Protein AF-A0A9W9ZRB9-F1 (afdb_monomer)

Mean predicted aligned error: 16.19 Å

pLDDT: mean 83.95, std 18.54, range [27.19, 98.88]

Solvent-accessible surface area (backbone atoms only — not comparable to full-atom values): 22128 Å² total; per-residue (Å²): 136,69,86,74,70,78,61,78,34,65,66,66,58,43,40,62,35,51,54,49,26,26,51,44,20,72,78,47,41,58,50,72,54,88,91,40,81,36,54,43,50,52,65,25,79,52,51,79,50,35,41,70,57,52,38,49,54,46,51,56,51,47,53,50,50,53,58,56,54,73,74,45,60,96,87,47,72,44,36,35,33,32,32,56,35,32,46,22,66,58,57,44,54,46,36,70,73,35,93,47,29,37,28,37,31,17,14,72,40,59,62,16,25,52,29,22,52,50,36,21,51,77,69,73,36,45,92,42,44,48,61,40,66,15,63,66,76,61,43,77,90,51,64,94,45,60,19,50,33,38,37,26,68,49,41,41,33,23,75,76,32,62,68,85,64,87,67,57,72,46,47,49,62,44,37,29,36,53,42,51,61,62,40,47,50,57,55,51,44,72,76,34,42,36,98,87,31,47,80,52,70,52,75,46,68,88,74,15,54,55,68,59,53,53,48,43,37,53,77,48,73,54,87,87,76,88,87,77,88,84,88,75,84,61,64,65,37,78,75,76,75,81,77,86,71,90,86,75,61,92,77,58,86,78,69,92,66,78,87,75,50,74,68,54,47,28,54,50,27,67,76,34,61,57,49,71,53,89,89,41,81,39,70,44,52,47,90,37,82,68,80,84,86,43,70,65,56,61,36,50,53,46,53,53,53,48,51,52,51,54,54,54,56,70,75,42,60,98,86,58,72,44,83,44,78,37,76,67,35,42,61,22,63,61,50,43,52,50,39,69,76,33,90,52,32,43,27,34,32,25,15,76,46,57,70,29,29,54,44,21,49,53,39,22,50,76,71,72,36,47,93,47,42,50,65,41,66,38,57,99,81,53,68,73,82,58,68,92,116

Sequence (389 aa):
MDCTMISLNEVKQHQPSVDEMRSLAANRPRTNVLGKDFVIYPEVFHPELTLDLTEYVNEEILKVINGELTKKSEETSFDFLEVGCGAGYIAILTALASEKCHVWATDINEAAVKNTIENAKLHGVDARLKAVTADVFDHNILAGKEFDMIYWNMPWVGQNTEPGTEVDVLMRSLLDPGYQSIRRYLLEAKKFLKKTGRIFALFSFNYGSEELFKRVVNETGWKYKIYSTNNFHVGIGDEQQESDMDCTMSSLAEAKQHTPTLDEMRSLAANRPQTSVLGKDFLVYPEVYYPDTSFDITEYMNEEILKVINGELRKKSEEKSFDFLEVGCGAGYTAILTALASEKCHVWATDINETTVKKTIENAKLHGVDARLKAATADVFDHKIFAGK

Foldseek 3Di:
DDPVVLPPDPLVLQVVVLVVLLVCCVVPQWDAAPNAIFGAHSLFGDCPLPRVVRNVVLVLVLVVLLVVVVVDDPPAAAEEEEEQCGLNSNQLVSLVSDVSYQYEYEHLDPVRQVNVCVSCVVSVSNVRYHYDNDLQQRDPVLVPAAGQEYEYQAAAAQCSAAAPDDHRSSVRRHYDHLCPSVLCNLQVNVVRHDPNHDYYYDYDVQRHPPPSNVVSCVVSPHDDDDSDDDDDDGSRSPPDDPDDDPDDCPPPVPPPDDDDDLVRQLVVLVVDQWDAAPNDIAGGHSVFDDPPPPSPVRNVVLVVLLVVLVVVVVVDDPPAADEEEAEQCTQNVNQLSSLVSDVSYQYEYEYLDPVRQVNNLVRNVVSVSNVRYHYDNDDPPPCVVVPPD

Nearest PDB structures (foldseek):
  8ftv-assembly1_A-2  TM=6.989E-01  e=6.250E-05  Streptomyces griseoviridis
  8r4z-assembly1_A  TM=6.688E-01  e=4.988E-05  Pseudomonas syringae
  8g5s-a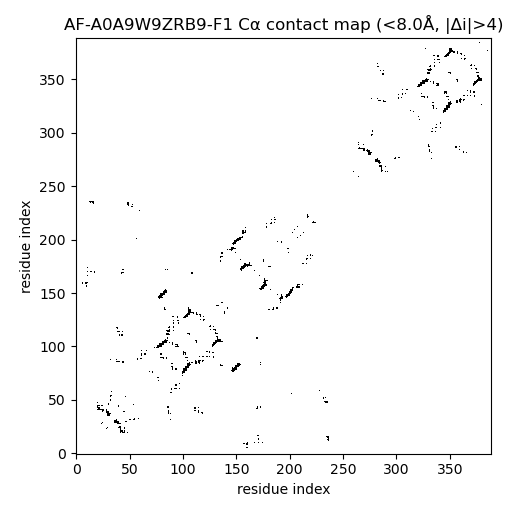ssembly1_A  TM=5.763E-01  e=9.189E-06  Streptomyces sp. CB03234
  7c9k-assembly1_A  TM=6.349E-01  e=4.018E-04  Staphylococcus aureus subsp. aureus Mu50
  5mgz-assembly1_B  TM=6.012E-01  e=7.471E-04  Streptomyces niveus

Organism: NCBI:txid174260

InterPro domains:
  IPR025714 Methyltransferase domain [PF13847] (80-200)
  IPR025714 Methyltransferase domain [PF13847] (320-382)
  IPR029063 S-adenosyl-L-methionine-dependent methyltransferase superfamily [G3DSA:3.40.50.150] (68-243)
  IPR029063 S-adenosyl-L-methionine-dependent methyltransferase superfamily [G3DSA:3.40.50.150] (278-388)
  IPR029063 S-adenosyl-L-methionine-dependent methyltransferase superfamily [SSF53335] (34-226)
  IPR029063 S-adenos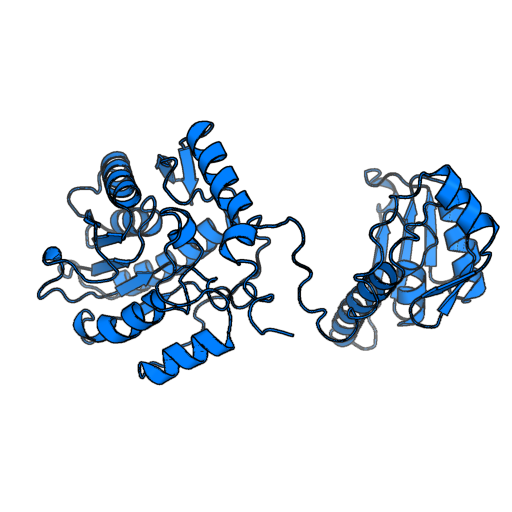yl-L-methionine-dependent methyltransferase superfamily [SSF53335] (274-383)
  IPR050320 Protein N5-glutamine methyltransferase [PTHR18895] (59-221)

Structure (mmCIF, N/CA/C/O backbone):
data_AF-A0A9W9ZRB9-F1
#
_entry.id   AF-A0A9W9ZRB9-F1
#
loop_
_atom_site.group_PDB
_atom_site.id
_atom_site.type_symbol
_atom_site.label_atom_id
_atom_site.label_alt_id
_atom_site.label_comp_id
_atom_site.label_asym_id
_atom_site.label_entity_id
_atom_site.label_seq_id
_atom_site.pdbx_PDB_ins_code
_atom_site.Cartn_x
_atom_site.Cartn_y
_atom_site.Cartn_z
_atom_site.occupancy
_atom_site.B_iso_or_equiv
_atom_site.auth_seq_id
_atom_site.auth_comp_id
_atom_site.auth_asym_id
_atom_site.auth_atom_id
_atom_site.pdbx_PDB_model_num
ATOM 1 N N . MET A 1 1 ? 3.614 19.963 -33.759 1.00 33.31 1 MET A N 1
ATOM 2 C CA . MET A 1 1 ? 3.892 18.539 -33.510 1.00 33.31 1 MET A CA 1
ATOM 3 C C . MET A 1 1 ? 3.191 18.177 -32.216 1.00 33.31 1 MET A C 1
ATOM 5 O O . MET A 1 1 ? 3.711 18.427 -31.145 1.00 33.31 1 MET A O 1
ATOM 9 N N . ASP A 1 2 ? 1.922 17.811 -32.372 1.00 29.17 2 ASP A N 1
ATOM 10 C CA . ASP A 1 2 ? 1.153 16.824 -31.618 1.00 29.17 2 ASP A CA 1
ATOM 11 C C . ASP A 1 2 ? 1.561 16.453 -30.178 1.00 29.17 2 ASP A C 1
ATOM 13 O O . ASP A 1 2 ? 2.496 15.697 -29.929 1.00 29.17 2 ASP A O 1
ATOM 17 N N . CYS A 1 3 ? 0.711 16.896 -29.244 1.00 29.34 3 CYS A N 1
ATOM 18 C CA . CYS A 1 3 ? 0.606 16.495 -27.832 1.00 29.34 3 CYS A CA 1
ATOM 19 C C . CYS A 1 3 ? 0.348 14.981 -27.621 1.00 29.34 3 CYS A C 1
ATOM 21 O O . CYS A 1 3 ? 0.276 14.515 -26.492 1.00 29.34 3 CYS A O 1
ATOM 23 N N . THR A 1 4 ? 0.212 14.202 -28.697 1.00 35.50 4 THR A N 1
ATOM 24 C CA . THR A 1 4 ? -0.088 12.761 -28.708 1.00 35.50 4 THR A CA 1
ATOM 25 C C . THR A 1 4 ? 1.151 11.856 -28.662 1.00 35.50 4 THR A C 1
ATOM 27 O O . THR A 1 4 ? 1.007 10.639 -28.686 1.00 35.50 4 THR A O 1
ATOM 30 N N . MET A 1 5 ? 2.370 12.407 -28.570 1.00 33.19 5 MET A N 1
ATOM 31 C CA . MET A 1 5 ? 3.611 11.615 -28.435 1.00 33.19 5 MET A CA 1
ATOM 32 C C . MET A 1 5 ? 4.116 11.473 -26.986 1.00 33.19 5 MET A C 1
ATOM 34 O O . MET A 1 5 ? 4.985 10.642 -26.740 1.00 33.19 5 MET A O 1
ATOM 38 N N . ILE A 1 6 ? 3.548 12.216 -26.025 1.00 39.03 6 ILE A N 1
ATOM 39 C CA . ILE A 1 6 ? 3.847 12.080 -24.580 1.00 39.03 6 ILE A CA 1
ATOM 40 C C . ILE A 1 6 ? 2.989 10.964 -23.944 1.00 39.03 6 ILE A C 1
ATOM 42 O O . ILE A 1 6 ? 3.330 10.412 -22.905 1.00 39.03 6 ILE A O 1
ATOM 46 N N . SER A 1 7 ? 1.934 10.516 -24.633 1.00 40.38 7 SER A N 1
ATOM 47 C CA . SER A 1 7 ? 1.097 9.372 -24.253 1.00 40.38 7 SER A CA 1
ATOM 48 C C . SER A 1 7 ? 1.695 8.013 -24.653 1.00 40.38 7 SER A C 1
ATOM 50 O O . SER A 1 7 ? 0.958 7.055 -24.895 1.00 40.38 7 SER A O 1
ATOM 52 N N . LEU A 1 8 ? 3.027 7.880 -24.712 1.00 46.59 8 LEU A N 1
ATOM 53 C CA . LEU A 1 8 ? 3.714 6.582 -24.828 1.00 46.59 8 LEU A CA 1
ATOM 54 C C . LEU A 1 8 ? 3.819 5.869 -23.464 1.00 46.59 8 LEU A C 1
ATOM 56 O O . LEU A 1 8 ? 4.801 5.225 -23.135 1.00 46.59 8 LEU A O 1
ATOM 60 N N . ASN A 1 9 ? 2.679 5.923 -22.776 1.00 70.00 9 ASN A N 1
ATOM 61 C CA . ASN A 1 9 ? 2.011 4.914 -21.974 1.00 70.00 9 ASN A CA 1
ATOM 62 C C . ASN A 1 9 ? 2.756 4.459 -20.712 1.00 70.00 9 ASN A C 1
ATOM 64 O O . ASN A 1 9 ? 3.450 3.451 -20.724 1.00 70.00 9 ASN A O 1
ATOM 68 N N . GLU A 1 10 ? 2.500 5.153 -19.601 1.00 80.56 10 GLU A N 1
ATOM 69 C CA . GLU A 1 10 ? 2.799 4.741 -18.215 1.00 80.56 10 GLU A CA 1
ATOM 70 C C . GLU A 1 10 ? 2.425 3.259 -17.969 1.00 80.56 10 GLU A C 1
ATOM 72 O O . GLU A 1 10 ? 3.139 2.522 -17.296 1.00 80.56 10 GLU A O 1
ATOM 77 N N . VAL A 1 11 ? 1.382 2.757 -18.646 1.00 84.81 11 VAL A N 1
ATOM 78 C CA . VAL A 1 11 ? 1.032 1.326 -18.689 1.00 84.81 11 VAL A CA 1
ATOM 79 C C . VAL A 1 11 ? 2.171 0.452 -19.237 1.00 84.81 11 VAL A C 1
ATOM 81 O O . VAL A 1 11 ? 2.478 -0.583 -18.659 1.00 84.81 11 VAL A O 1
ATOM 84 N N . LYS A 1 12 ? 2.819 0.842 -20.343 1.00 85.88 12 LYS A N 1
ATOM 85 C CA . LYS A 1 12 ? 3.977 0.117 -20.899 1.00 85.88 12 LYS A CA 1
ATOM 86 C C . LYS A 1 12 ? 5.180 0.185 -19.963 1.00 85.88 12 LYS A C 1
ATOM 88 O O . LYS A 1 12 ? 5.869 -0.818 -19.834 1.00 85.88 12 LYS A O 1
ATOM 93 N N . GLN A 1 13 ? 5.408 1.329 -19.315 1.00 84.88 13 GLN A N 1
ATOM 94 C CA . GLN A 1 13 ? 6.510 1.509 -18.364 1.00 84.88 13 GLN A CA 1
ATOM 95 C C . GLN A 1 13 ? 6.402 0.548 -17.175 1.00 84.88 13 GLN A C 1
ATOM 97 O O . GLN A 1 13 ? 7.400 -0.016 -16.744 1.00 84.88 13 GLN A O 1
ATOM 102 N N . HIS A 1 14 ? 5.189 0.317 -16.671 1.00 87.81 14 HIS A N 1
ATOM 103 C CA . HIS A 1 14 ? 4.965 -0.574 -15.531 1.00 87.81 14 HIS A CA 1
ATOM 104 C C . HIS A 1 14 ? 4.651 -2.025 -15.922 1.00 87.81 14 HIS A C 1
ATOM 106 O O . HIS A 1 14 ? 4.497 -2.877 -15.044 1.00 87.81 14 HIS A O 1
ATOM 112 N N . GLN A 1 15 ? 4.571 -2.339 -17.222 1.00 89.50 15 GLN A N 1
ATOM 113 C CA . GLN A 1 15 ? 4.288 -3.696 -17.698 1.00 89.50 15 GLN A CA 1
ATOM 114 C C . GLN A 1 15 ? 5.338 -4.726 -17.243 1.00 89.50 15 GLN A C 1
ATOM 116 O O . GLN A 1 15 ? 4.916 -5.791 -16.790 1.00 89.50 15 GLN A O 1
ATOM 121 N N . PRO A 1 16 ? 6.658 -4.434 -17.258 1.00 90.12 16 PRO A N 1
ATOM 122 C CA . PRO A 1 16 ? 7.667 -5.361 -16.742 1.00 90.12 16 PRO A CA 1
ATOM 123 C C . PRO A 1 16 ? 7.414 -5.772 -15.288 1.00 90.12 16 PRO A C 1
ATOM 125 O O . PRO A 1 16 ? 7.485 -6.954 -14.968 1.00 90.12 16 PRO A O 1
ATOM 128 N N . SER A 1 17 ? 7.014 -4.833 -14.425 1.00 89.38 17 SER A N 1
ATOM 129 C CA . SER A 1 17 ? 6.691 -5.130 -13.024 1.00 89.38 17 SER A CA 1
ATOM 130 C C . SER A 1 17 ? 5.479 -6.046 -12.888 1.00 89.38 17 SER A C 1
ATOM 132 O O . SER A 1 17 ? 5.451 -6.925 -12.031 1.00 89.38 17 SER A O 1
ATOM 134 N N . VAL A 1 18 ? 4.460 -5.848 -13.728 1.00 92.81 18 VAL A N 1
ATOM 135 C CA . VAL A 1 18 ? 3.273 -6.716 -13.763 1.00 92.81 18 VAL A CA 1
ATOM 136 C C . VAL A 1 18 ? 3.645 -8.130 -14.209 1.00 92.81 18 VAL A C 1
ATOM 138 O O . VAL A 1 18 ? 3.187 -9.107 -13.610 1.00 92.81 18 VAL A O 1
ATOM 141 N N . ASP A 1 19 ? 4.498 -8.250 -15.223 1.00 92.62 19 ASP A N 1
ATOM 142 C CA . ASP A 1 19 ? 4.972 -9.538 -15.729 1.00 92.62 19 ASP A CA 1
ATOM 143 C C . ASP A 1 19 ? 5.864 -10.252 -14.697 1.00 92.62 19 ASP A C 1
ATOM 145 O O . ASP A 1 19 ? 5.735 -11.462 -14.489 1.00 92.62 19 ASP A O 1
ATOM 149 N N . GLU A 1 20 ? 6.706 -9.504 -13.982 1.00 92.00 20 GLU A N 1
ATOM 150 C CA . GLU A 1 20 ? 7.537 -10.028 -12.902 1.00 92.00 20 GLU A CA 1
ATOM 151 C C . GLU A 1 20 ? 6.700 -10.496 -11.707 1.00 92.00 20 GLU A C 1
ATOM 153 O O . GLU A 1 20 ? 6.894 -11.617 -11.238 1.00 92.00 20 GLU A O 1
ATOM 158 N N . MET A 1 21 ? 5.708 -9.718 -11.260 1.00 93.69 21 MET A N 1
ATOM 159 C CA . MET A 1 21 ? 4.793 -10.139 -10.189 1.00 93.69 21 MET A CA 1
ATOM 160 C C . MET A 1 21 ? 4.059 -11.440 -10.538 1.00 93.69 21 MET A C 1
ATOM 162 O O . MET A 1 21 ? 3.967 -12.341 -9.701 1.00 93.69 21 MET A O 1
ATOM 166 N N . ARG A 1 22 ? 3.593 -11.583 -11.785 1.00 94.50 22 ARG A N 1
ATOM 167 C CA . ARG A 1 22 ? 2.983 -12.828 -12.284 1.00 94.50 22 ARG A CA 1
ATOM 168 C C . ARG A 1 22 ? 3.955 -13.995 -12.256 1.00 94.50 22 ARG A C 1
ATOM 170 O O . ARG A 1 22 ? 3.594 -15.083 -11.808 1.00 94.50 22 ARG A O 1
ATOM 177 N N . SER A 1 23 ? 5.176 -13.773 -12.735 1.00 93.88 23 SER A N 1
ATOM 178 C CA . SER A 1 23 ? 6.236 -14.781 -12.734 1.00 93.88 23 SER A CA 1
ATOM 179 C C . SER A 1 23 ? 6.570 -15.232 -11.311 1.00 93.88 23 SER A C 1
ATOM 181 O O . SER A 1 23 ? 6.650 -16.432 -11.040 1.00 93.88 23 SER A O 1
ATOM 183 N N . LEU A 1 24 ? 6.697 -14.288 -10.377 1.00 92.62 24 LEU A N 1
ATOM 184 C CA . LEU A 1 24 ? 6.943 -14.565 -8.966 1.00 92.62 24 LEU A CA 1
ATOM 185 C C . LEU A 1 24 ? 5.809 -15.383 -8.360 1.00 92.62 24 LEU A C 1
ATOM 187 O O . LEU A 1 24 ? 6.076 -16.441 -7.806 1.00 92.62 24 LEU A O 1
ATOM 191 N N . ALA A 1 25 ? 4.553 -14.975 -8.531 1.00 92.56 25 ALA A N 1
ATOM 192 C CA . ALA A 1 25 ? 3.411 -15.719 -8.007 1.00 92.56 25 ALA A CA 1
ATOM 193 C C . ALA A 1 25 ? 3.285 -17.130 -8.617 1.00 92.56 25 ALA A C 1
ATOM 195 O O . ALA A 1 25 ? 2.956 -18.081 -7.910 1.00 92.56 25 ALA A O 1
ATOM 196 N N . ALA A 1 26 ? 3.594 -17.304 -9.907 1.00 90.88 26 ALA A N 1
ATOM 197 C CA . ALA A 1 26 ? 3.564 -18.612 -10.565 1.00 90.88 26 ALA A CA 1
ATOM 198 C C . ALA A 1 26 ? 4.653 -19.571 -10.046 1.00 90.88 26 ALA A C 1
ATOM 200 O O . ALA A 1 26 ? 4.406 -20.770 -9.904 1.00 90.88 26 ALA A O 1
ATOM 201 N N . ASN A 1 27 ? 5.850 -19.054 -9.755 1.00 87.94 27 ASN A N 1
ATOM 202 C CA . ASN A 1 27 ? 6.999 -19.857 -9.319 1.00 87.94 27 ASN A CA 1
ATOM 203 C C . ASN A 1 27 ? 7.113 -19.978 -7.789 1.00 87.94 27 ASN A C 1
ATOM 205 O O . ASN A 1 27 ? 7.647 -20.958 -7.267 1.00 87.94 27 ASN A O 1
ATOM 209 N N . ARG A 1 28 ? 6.605 -18.983 -7.065 1.00 85.44 28 ARG A N 1
ATOM 210 C CA . ARG A 1 28 ? 6.640 -18.832 -5.612 1.00 85.44 28 ARG A CA 1
ATOM 211 C C . ARG A 1 28 ? 5.278 -18.293 -5.143 1.00 85.44 28 ARG A C 1
ATOM 213 O O . ARG A 1 28 ? 5.163 -17.131 -4.769 1.00 85.44 28 ARG A O 1
ATOM 220 N N . PRO A 1 29 ? 4.238 -19.141 -5.072 1.00 90.00 29 PRO A N 1
ATOM 221 C CA . PRO A 1 29 ? 2.871 -18.722 -4.739 1.00 90.00 29 PRO A CA 1
ATOM 222 C C . PRO A 1 29 ? 2.686 -18.391 -3.251 1.00 90.00 29 PRO A C 1
ATOM 224 O O . PRO A 1 29 ? 1.568 -18.433 -2.741 1.00 90.00 29 PRO A O 1
ATOM 227 N N . ARG A 1 30 ? 3.777 -18.153 -2.514 1.00 93.56 30 ARG A N 1
ATOM 228 C CA . ARG A 1 30 ? 3.765 -17.855 -1.087 1.00 93.56 30 ARG A CA 1
ATOM 229 C C . ARG A 1 30 ? 4.821 -16.830 -0.721 1.00 93.56 30 ARG A C 1
ATOM 231 O O . ARG A 1 30 ? 5.977 -16.943 -1.127 1.00 93.56 30 ARG A O 1
ATOM 238 N N . THR A 1 31 ? 4.435 -15.910 0.144 1.00 95.06 31 THR A N 1
ATOM 239 C CA . THR A 1 31 ? 5.324 -14.906 0.724 1.00 95.06 31 THR A CA 1
ATOM 240 C C . THR A 1 31 ? 5.085 -14.794 2.226 1.00 95.06 31 THR A C 1
ATOM 242 O O . THR A 1 31 ? 4.052 -15.243 2.726 1.00 95.06 31 THR A O 1
ATOM 245 N N . ASN A 1 32 ? 6.052 -14.230 2.944 1.00 96.12 32 ASN A N 1
ATOM 246 C CA . ASN A 1 32 ? 5.943 -13.960 4.369 1.00 96.12 32 ASN A CA 1
ATOM 247 C C . ASN A 1 32 ? 5.961 -12.446 4.577 1.00 96.12 32 ASN A C 1
ATOM 249 O O . ASN A 1 32 ? 6.867 -11.781 4.088 1.00 96.12 32 ASN A O 1
ATOM 253 N N . VAL A 1 33 ? 4.957 -11.921 5.275 1.00 96.38 33 VAL A N 1
ATOM 254 C CA . VAL A 1 33 ? 4.860 -10.500 5.629 1.00 96.38 33 VAL A CA 1
ATOM 255 C C . VAL A 1 33 ? 4.649 -10.422 7.132 1.00 96.38 33 VAL A C 1
ATOM 257 O O . VAL A 1 33 ? 3.661 -10.954 7.647 1.00 96.38 33 VAL A O 1
ATOM 260 N N . LEU A 1 34 ? 5.581 -9.789 7.847 1.00 96.31 34 LEU A N 1
ATOM 261 C CA . LEU A 1 34 ? 5.548 -9.641 9.307 1.00 96.31 34 LEU A CA 1
ATOM 262 C C . LEU A 1 34 ? 5.375 -10.980 10.052 1.00 96.31 34 LEU A C 1
ATOM 264 O O . LEU A 1 34 ? 4.632 -11.089 11.034 1.00 96.31 34 LEU A O 1
ATOM 268 N N . GLY A 1 35 ? 6.043 -12.034 9.573 1.00 96.12 35 GLY A N 1
ATOM 269 C CA . GLY A 1 35 ? 5.995 -13.361 10.187 1.00 96.12 35 GLY A CA 1
ATOM 270 C C . GLY A 1 35 ? 4.706 -14.144 9.914 1.00 96.12 35 GLY A C 1
ATOM 271 O O . GLY A 1 35 ? 4.447 -15.132 10.606 1.00 96.12 35 GLY A O 1
ATOM 272 N N . LYS A 1 36 ? 3.884 -13.720 8.946 1.00 97.69 36 LYS A N 1
ATOM 273 C CA . LYS A 1 36 ? 2.658 -14.409 8.514 1.00 97.69 36 LYS A CA 1
ATOM 274 C C . LYS A 1 36 ? 2.767 -14.847 7.060 1.00 97.69 36 LYS A C 1
ATOM 276 O O . LYS A 1 36 ? 3.211 -14.073 6.217 1.00 97.69 36 LYS A O 1
ATOM 281 N N . ASP A 1 37 ? 2.358 -16.081 6.783 1.00 97.75 37 ASP A N 1
ATOM 282 C CA . ASP A 1 37 ? 2.452 -16.677 5.451 1.00 97.75 37 ASP A CA 1
ATOM 283 C C . ASP A 1 37 ? 1.194 -16.385 4.636 1.00 97.75 37 ASP A C 1
ATOM 285 O O . ASP A 1 37 ? 0.089 -16.715 5.055 1.00 97.75 37 ASP A O 1
ATOM 289 N N . PHE A 1 38 ? 1.359 -15.844 3.435 1.00 98.38 38 PHE A N 1
ATOM 290 C CA . PHE A 1 38 ? 0.268 -15.556 2.508 1.00 98.38 38 PHE A CA 1
ATOM 291 C C . PHE A 1 38 ? 0.442 -16.370 1.235 1.00 98.38 38 PHE A C 1
ATOM 293 O O . PHE A 1 38 ? 1.543 -16.452 0.697 1.00 98.38 38 PHE A O 1
ATOM 300 N N . VAL A 1 39 ? -0.648 -16.949 0.737 1.00 98.06 39 VAL A N 1
ATOM 301 C CA . VAL A 1 39 ? -0.753 -17.448 -0.638 1.00 98.06 39 VAL A CA 1
ATOM 302 C C . VAL A 1 39 ? -0.967 -16.255 -1.559 1.00 98.06 39 VAL A C 1
ATOM 304 O O . VAL A 1 39 ? -1.778 -15.397 -1.223 1.00 98.06 39 VAL A O 1
ATOM 307 N N . ILE A 1 40 ? -0.289 -16.199 -2.704 1.00 97.56 40 ILE A N 1
ATOM 308 C CA . ILE A 1 40 ? -0.410 -15.107 -3.682 1.00 97.56 40 ILE A CA 1
ATOM 309 C C . ILE A 1 40 ? -0.830 -15.671 -5.039 1.00 97.56 40 ILE A C 1
ATOM 311 O O . ILE A 1 40 ? -0.192 -16.587 -5.557 1.00 97.56 40 ILE A O 1
ATOM 315 N N . TYR A 1 41 ? -1.906 -15.133 -5.609 1.00 97.31 41 TYR A N 1
ATOM 316 C CA . TYR A 1 41 ? -2.380 -15.493 -6.947 1.00 97.31 41 TYR A CA 1
ATOM 317 C C . TYR A 1 41 ? -1.640 -14.704 -8.040 1.00 97.31 41 TYR A C 1
ATOM 319 O O . TYR A 1 41 ? -1.253 -13.561 -7.796 1.00 97.31 41 TYR A O 1
ATOM 327 N N . PRO A 1 42 ? -1.481 -15.256 -9.261 1.00 95.56 42 PRO A N 1
ATOM 328 C CA . PRO A 1 42 ? -0.798 -14.574 -10.366 1.00 95.56 42 PRO A CA 1
ATOM 329 C C . PRO A 1 42 ? -1.386 -13.216 -10.758 1.00 95.56 42 PRO A C 1
ATOM 331 O O . PRO A 1 42 ? -0.666 -12.349 -11.238 1.00 95.56 42 PRO A O 1
ATOM 334 N N . GLU A 1 43 ? -2.685 -13.010 -10.565 1.00 96.00 43 GLU A N 1
ATOM 335 C CA . GLU A 1 43 ? -3.377 -11.763 -10.895 1.00 96.00 43 GLU A CA 1
ATOM 336 C C . GLU A 1 43 ? -3.372 -10.745 -9.744 1.00 96.00 43 GLU A C 1
ATOM 338 O O . GLU A 1 43 ? -4.069 -9.736 -9.829 1.00 96.00 43 GLU A O 1
ATOM 343 N N . VAL A 1 44 ? -2.639 -11.003 -8.657 1.00 97.06 44 VAL A N 1
ATOM 344 C CA . VAL A 1 44 ? -2.645 -10.202 -7.425 1.00 97.06 44 VAL A CA 1
ATOM 345 C C . VAL A 1 44 ? -1.249 -9.649 -7.146 1.00 97.06 44 VAL A C 1
ATOM 347 O O . VAL A 1 44 ? -0.243 -10.274 -7.469 1.00 97.06 44 VAL A O 1
ATOM 350 N N . PHE A 1 45 ? -1.190 -8.458 -6.543 1.00 95.62 45 PHE A N 1
ATOM 351 C CA . PHE A 1 45 ? 0.063 -7.788 -6.203 1.00 95.62 45 PHE A CA 1
ATOM 352 C C . PHE A 1 45 ? 0.987 -8.690 -5.370 1.00 95.62 45 PHE A C 1
ATOM 354 O O . PHE A 1 45 ? 0.644 -9.096 -4.251 1.00 95.62 45 PHE A O 1
ATOM 361 N N . HIS A 1 46 ? 2.175 -8.968 -5.914 1.00 95.44 46 HIS A N 1
ATOM 362 C CA . HIS A 1 46 ? 3.212 -9.746 -5.248 1.00 95.44 46 HIS A CA 1
ATOM 363 C C . HIS A 1 46 ? 4.206 -8.796 -4.558 1.00 95.44 46 HIS A C 1
ATOM 365 O O . HIS A 1 46 ? 4.770 -7.931 -5.227 1.00 95.44 46 HIS A O 1
ATOM 371 N N . PRO A 1 47 ? 4.480 -8.944 -3.249 1.00 92.75 47 PRO A N 1
ATOM 372 C CA . PRO A 1 47 ? 5.160 -7.910 -2.487 1.00 92.75 47 PRO A CA 1
ATOM 373 C C . PRO A 1 47 ? 6.680 -8.002 -2.592 1.00 92.75 47 PRO A C 1
ATOM 375 O O . PRO A 1 47 ? 7.342 -7.100 -2.119 1.00 92.75 47 PRO A O 1
ATOM 378 N N . GLU A 1 48 ? 7.257 -9.050 -3.194 1.00 89.75 48 GLU A N 1
ATOM 379 C CA . GLU A 1 48 ? 8.723 -9.237 -3.253 1.00 89.75 48 GLU A CA 1
ATOM 380 C C . GLU A 1 48 ? 9.475 -8.019 -3.812 1.00 89.75 48 GLU A C 1
ATOM 382 O O . GLU A 1 48 ? 10.533 -7.678 -3.296 1.00 89.75 48 GLU A O 1
ATOM 387 N N . LEU A 1 49 ? 8.913 -7.329 -4.814 1.00 84.75 49 LEU A N 1
ATOM 388 C CA . LEU A 1 49 ? 9.530 -6.137 -5.418 1.00 84.75 49 LEU A CA 1
ATOM 389 C C . LEU A 1 49 ? 9.582 -4.937 -4.459 1.00 84.75 49 LEU A C 1
ATOM 391 O O . LEU A 1 49 ? 10.287 -3.959 -4.708 1.00 84.75 49 LEU A O 1
ATOM 395 N N . THR A 1 50 ? 8.806 -4.990 -3.379 1.00 88.25 50 THR A N 1
ATOM 396 C CA . THR A 1 50 ? 8.626 -3.922 -2.395 1.00 88.25 50 THR A CA 1
ATOM 397 C C . THR A 1 50 ? 8.422 -4.492 -0.991 1.00 88.25 50 THR A C 1
ATOM 399 O O . THR A 1 50 ? 7.606 -3.974 -0.222 1.00 88.25 50 THR A O 1
ATOM 402 N N . LEU A 1 51 ? 9.120 -5.579 -0.639 1.00 91.19 51 LEU A N 1
ATOM 403 C CA . LEU A 1 51 ? 8.787 -6.334 0.572 1.00 91.19 51 LEU A CA 1
ATOM 404 C C . LEU A 1 51 ? 8.999 -5.477 1.820 1.00 91.19 51 LEU A C 1
ATOM 406 O O . LEU A 1 51 ? 8.080 -5.346 2.622 1.00 91.19 51 LEU A O 1
ATOM 410 N N . ASP A 1 52 ? 10.138 -4.791 1.906 1.00 91.62 52 ASP A N 1
ATOM 411 C CA . ASP A 1 52 ? 10.462 -3.883 3.013 1.00 91.62 52 ASP A CA 1
ATOM 412 C C . ASP A 1 52 ? 9.427 -2.757 3.162 1.00 91.62 52 ASP A C 1
ATOM 414 O O . ASP A 1 52 ? 9.011 -2.417 4.270 1.00 91.62 52 ASP A O 1
ATOM 418 N N . LEU A 1 53 ? 8.962 -2.197 2.039 1.00 91.81 53 LEU A N 1
ATOM 419 C CA . LEU A 1 53 ? 7.901 -1.189 2.030 1.00 91.81 53 LEU A CA 1
ATOM 420 C C . LEU A 1 53 ? 6.572 -1.788 2.507 1.00 91.81 53 LEU A C 1
ATOM 422 O O . LEU A 1 53 ? 5.869 -1.176 3.313 1.00 91.81 53 LEU A O 1
ATOM 426 N N . THR A 1 54 ? 6.226 -2.977 2.015 1.00 94.31 54 THR A N 1
ATOM 427 C CA . THR A 1 54 ? 5.006 -3.692 2.395 1.00 94.31 54 THR A CA 1
ATOM 428 C C . THR A 1 54 ? 5.014 -3.973 3.894 1.00 94.31 54 THR A C 1
ATOM 430 O O . THR A 1 54 ? 4.039 -3.653 4.574 1.00 94.31 54 THR A O 1
ATOM 433 N N . GLU A 1 55 ? 6.106 -4.507 4.439 1.00 95.62 55 GLU A N 1
ATOM 434 C CA . GLU A 1 55 ? 6.246 -4.778 5.870 1.00 95.62 55 GLU A CA 1
ATOM 435 C C . GLU A 1 55 ? 6.161 -3.498 6.699 1.00 95.62 55 GLU A C 1
ATOM 437 O O . GLU A 1 55 ? 5.348 -3.427 7.622 1.00 95.62 55 GLU A O 1
ATOM 442 N N . TYR A 1 56 ? 6.908 -2.458 6.322 1.00 95.50 56 TYR A N 1
ATOM 443 C CA . TYR A 1 56 ? 6.892 -1.176 7.020 1.00 95.50 56 TYR A CA 1
ATOM 444 C C . TYR A 1 56 ? 5.487 -0.570 7.099 1.00 95.50 56 TYR A C 1
ATOM 446 O O . TYR A 1 56 ? 5.033 -0.169 8.171 1.00 95.50 56 TYR A O 1
ATOM 454 N N . VAL A 1 57 ? 4.764 -0.514 5.978 1.00 95.62 57 VAL A N 1
ATOM 455 C CA . VAL A 1 57 ? 3.431 0.102 5.946 1.00 95.62 57 VAL A CA 1
ATOM 456 C C . VAL A 1 57 ? 2.428 -0.706 6.763 1.00 95.62 57 VAL A C 1
ATOM 458 O O . VAL A 1 57 ? 1.634 -0.122 7.506 1.00 95.62 57 VAL A O 1
ATOM 461 N N . ASN A 1 58 ? 2.475 -2.038 6.666 1.00 97.56 58 ASN A N 1
ATOM 462 C CA . ASN A 1 58 ? 1.630 -2.901 7.485 1.00 97.56 58 ASN A CA 1
ATOM 463 C C . ASN A 1 58 ? 1.940 -2.715 8.980 1.00 97.56 58 ASN A C 1
ATOM 465 O O . ASN A 1 58 ? 1.015 -2.612 9.787 1.00 97.56 58 ASN A O 1
ATOM 469 N N . GLU A 1 59 ? 3.215 -2.599 9.357 1.00 97.62 59 GLU A N 1
ATOM 470 C CA . GLU A 1 59 ? 3.628 -2.373 10.743 1.00 97.62 59 GLU A CA 1
ATOM 471 C C . GLU A 1 59 ? 3.119 -1.022 11.276 1.00 97.62 59 GLU A C 1
ATOM 473 O O . GLU A 1 59 ? 2.547 -0.948 12.368 1.00 97.62 59 GLU A O 1
ATOM 478 N N . GLU A 1 60 ? 3.265 0.054 10.499 1.00 97.62 60 GLU A N 1
ATOM 479 C CA . GLU A 1 60 ? 2.831 1.397 10.895 1.00 97.62 60 GLU A CA 1
ATOM 480 C C . GLU A 1 60 ? 1.311 1.494 11.061 1.00 97.62 60 GLU A C 1
ATOM 482 O O . GLU A 1 60 ? 0.825 2.084 12.033 1.00 97.62 60 GLU A O 1
ATOM 487 N N . ILE A 1 61 ? 0.541 0.875 10.164 1.00 97.44 61 ILE A N 1
ATOM 488 C CA . ILE A 1 61 ? -0.920 0.841 10.282 1.00 97.44 61 ILE A CA 1
ATOM 489 C C . ILE A 1 61 ? -1.357 -0.026 11.464 1.00 97.44 61 ILE A C 1
ATOM 491 O O . ILE A 1 61 ? -2.234 0.393 12.224 1.00 97.44 61 ILE A O 1
ATOM 495 N N . LEU A 1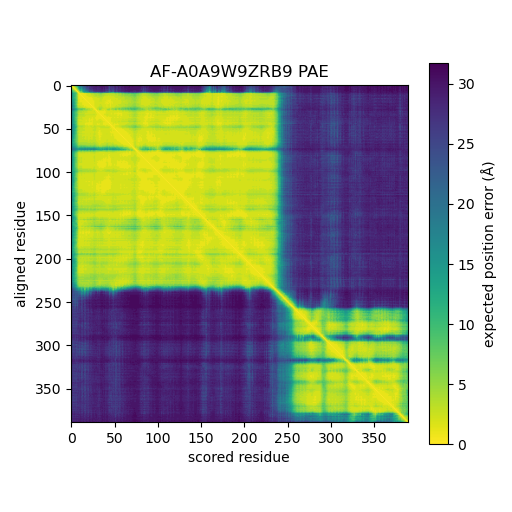 62 ? -0.703 -1.165 11.712 1.00 97.81 62 LEU A N 1
ATOM 496 C CA . LEU A 1 62 ? -0.966 -1.978 12.901 1.00 97.81 62 LEU A CA 1
ATOM 497 C C . LEU A 1 62 ? -0.688 -1.223 14.203 1.00 97.81 62 LEU A C 1
ATOM 499 O O . LEU A 1 62 ? -1.466 -1.346 15.150 1.00 97.81 62 LEU A O 1
ATOM 503 N N . LYS A 1 63 ? 0.364 -0.394 14.269 1.00 97.75 63 LYS A N 1
ATOM 504 C CA . LYS A 1 63 ? 0.608 0.486 15.428 1.00 97.75 63 LYS A CA 1
ATOM 505 C C . LYS A 1 63 ? -0.573 1.427 15.667 1.00 97.75 63 LYS A C 1
ATOM 507 O O . LYS A 1 63 ? -0.987 1.608 16.814 1.00 97.75 63 LYS A O 1
ATOM 512 N N . VAL A 1 64 ? -1.150 1.994 14.603 1.00 96.94 64 VAL A N 1
ATOM 513 C CA . VAL A 1 64 ? -2.340 2.853 14.714 1.00 96.94 64 VAL A CA 1
ATOM 514 C C . VAL A 1 64 ? -3.544 2.059 15.210 1.00 96.94 64 VAL A C 1
ATOM 516 O O . VAL A 1 64 ? -4.198 2.487 16.160 1.00 96.94 64 VAL A O 1
ATOM 519 N N . ILE A 1 65 ? -3.820 0.906 14.597 1.00 96.75 65 ILE A N 1
ATOM 520 C CA . ILE A 1 65 ? -4.947 0.033 14.948 1.00 96.75 65 ILE A CA 1
ATOM 521 C C . ILE A 1 65 ? -4.859 -0.380 16.415 1.00 96.75 65 ILE A C 1
ATOM 523 O O . ILE A 1 65 ? -5.816 -0.186 17.161 1.00 96.75 65 ILE A O 1
ATOM 527 N N . ASN A 1 66 ? -3.696 -0.859 16.861 1.00 96.44 66 ASN A N 1
ATOM 528 C CA . ASN A 1 66 ? -3.465 -1.226 18.255 1.00 96.44 66 ASN A CA 1
ATOM 529 C C . ASN A 1 66 ? -3.702 -0.034 19.188 1.00 96.44 66 ASN A C 1
ATOM 531 O O . ASN A 1 66 ? -4.400 -0.167 20.192 1.00 96.44 66 ASN A O 1
ATOM 535 N N . GLY A 1 67 ? -3.215 1.156 18.823 1.00 95.38 67 GLY A N 1
ATOM 536 C CA . GLY A 1 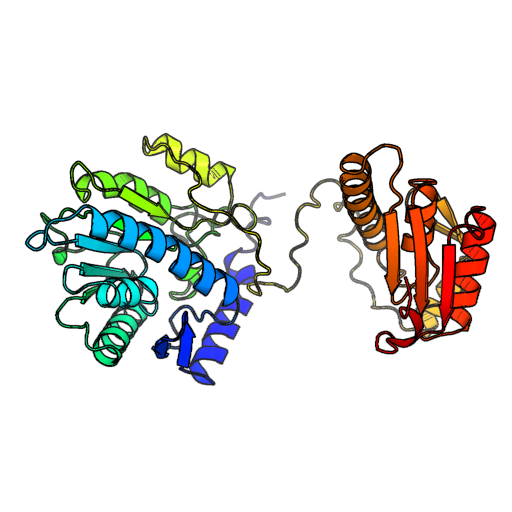67 ? -3.494 2.392 19.550 1.00 95.38 67 GLY A CA 1
ATOM 537 C C . GLY A 1 67 ? -4.990 2.706 19.679 1.00 95.38 67 GLY A C 1
ATOM 538 O O . GLY A 1 67 ? -5.444 3.059 20.766 1.00 95.38 67 GLY A O 1
ATOM 539 N N . GLU A 1 68 ? -5.780 2.562 18.613 1.00 94.00 68 GLU A N 1
ATOM 540 C CA . GLU A 1 68 ? -7.236 2.773 18.668 1.00 94.00 68 GLU A CA 1
ATOM 541 C C . GLU A 1 68 ? -7.962 1.669 19.459 1.00 94.00 68 GLU A C 1
ATOM 543 O O . GLU A 1 68 ? -8.891 1.964 20.215 1.00 94.00 68 GLU A O 1
ATOM 548 N N . LEU A 1 69 ? -7.507 0.416 19.370 1.00 94.25 69 LEU A N 1
ATOM 549 C CA . LEU A 1 69 ? -8.048 -0.707 20.139 1.00 94.25 69 LEU A CA 1
ATOM 550 C C . LEU A 1 69 ? -7.889 -0.510 21.652 1.00 94.25 69 LEU A C 1
ATOM 552 O O . LEU A 1 69 ? -8.823 -0.817 22.393 1.00 94.25 69 LEU A O 1
ATOM 556 N N . THR A 1 70 ? -6.770 0.059 22.125 1.00 93.44 70 THR A N 1
ATOM 557 C CA . THR A 1 70 ? -6.581 0.346 23.567 1.00 93.44 70 THR A CA 1
ATOM 558 C C . THR A 1 70 ? -7.600 1.330 24.142 1.00 93.44 70 THR A C 1
ATOM 560 O O . THR A 1 70 ? -7.832 1.340 25.349 1.00 93.44 70 THR A O 1
ATOM 563 N N . LYS A 1 71 ? -8.230 2.151 23.295 1.00 91.31 71 LYS A N 1
ATOM 564 C CA . LYS A 1 71 ? -9.230 3.143 23.715 1.00 91.31 71 LYS A CA 1
ATOM 565 C C . LYS A 1 71 ? -10.645 2.564 23.757 1.00 91.31 71 LYS A C 1
ATOM 567 O O . LYS A 1 71 ? -11.555 3.227 24.252 1.00 91.31 71 LYS A O 1
ATOM 572 N N . LYS A 1 72 ? -10.855 1.363 23.210 1.00 87.69 72 LYS A N 1
ATOM 573 C CA . LYS A 1 72 ? -12.166 0.708 23.145 1.00 87.69 72 LYS A CA 1
ATOM 574 C C . LYS A 1 72 ? -12.389 -0.190 24.358 1.00 87.69 72 LYS A C 1
ATOM 576 O O . LYS A 1 72 ? -11.511 -0.958 24.753 1.00 87.69 72 LYS A O 1
ATOM 581 N N . SER A 1 73 ? -13.603 -0.144 24.911 1.00 87.00 73 SER A N 1
ATOM 582 C CA . SER A 1 73 ? -14.030 -1.083 25.955 1.00 87.00 73 SER A CA 1
ATOM 583 C C . SER A 1 73 ? -14.035 -2.527 25.439 1.00 87.00 73 SER A C 1
ATOM 585 O O . SER A 1 73 ? -13.903 -2.778 24.238 1.00 87.00 73 SER A O 1
ATOM 587 N N . GLU A 1 74 ? -14.156 -3.505 26.338 1.00 78.50 74 GLU A N 1
ATOM 588 C CA . GLU A 1 74 ? -14.229 -4.929 25.971 1.00 78.50 74 GLU A CA 1
ATOM 589 C C . GLU A 1 74 ? -15.397 -5.256 25.037 1.00 78.50 74 GLU A C 1
ATOM 591 O O . GLU A 1 74 ? -15.241 -6.078 24.142 1.00 78.50 74 GLU A O 1
ATOM 596 N N . GLU A 1 75 ? -16.513 -4.543 25.175 1.00 83.31 75 GLU A N 1
ATOM 597 C CA . GLU A 1 75 ? -17.750 -4.801 24.432 1.00 83.31 75 GLU A CA 1
ATOM 598 C C . GLU A 1 75 ? -17.840 -4.058 23.087 1.00 83.31 75 GLU A C 1
ATOM 600 O O . GLU A 1 75 ? -18.775 -4.278 22.319 1.00 83.31 75 GLU A O 1
ATOM 605 N N . THR A 1 76 ? -16.898 -3.158 22.782 1.00 90.56 76 THR A N 1
ATOM 606 C CA . THR A 1 76 ? -16.973 -2.322 21.573 1.00 90.56 76 THR A CA 1
ATOM 607 C C . THR A 1 76 ? -16.139 -2.914 20.438 1.00 90.56 76 THR A C 1
ATOM 609 O O . THR A 1 76 ? -14.917 -3.020 20.567 1.00 90.56 76 THR A O 1
ATOM 612 N N . SER A 1 77 ? -16.771 -3.218 19.297 1.00 94.31 77 SER A N 1
ATOM 613 C CA . SER A 1 77 ? -16.056 -3.646 18.087 1.00 94.31 77 SER A CA 1
ATOM 614 C C . SER A 1 77 ? -15.202 -2.521 17.494 1.00 94.31 77 SER A C 1
ATOM 616 O O . SER A 1 77 ? -15.477 -1.324 17.662 1.00 94.31 77 SER A O 1
ATOM 618 N N . PHE A 1 78 ? -14.145 -2.917 16.793 1.00 97.62 78 PHE A N 1
ATOM 619 C CA . PHE A 1 78 ? -13.378 -2.064 15.897 1.00 97.62 78 PHE A CA 1
ATOM 620 C C . PHE A 1 78 ? -13.699 -2.490 14.466 1.00 97.62 78 PHE A C 1
ATOM 622 O O . PHE A 1 78 ? -13.263 -3.550 14.020 1.00 97.62 78 PHE A O 1
ATOM 629 N N . ASP A 1 79 ? -14.499 -1.683 13.774 1.00 98.38 79 ASP A N 1
ATOM 630 C CA . ASP A 1 79 ? -14.911 -1.981 12.405 1.00 98.38 79 ASP A CA 1
ATOM 631 C C . ASP A 1 79 ? -13.914 -1.333 11.439 1.00 98.38 79 ASP A C 1
ATOM 633 O O . ASP A 1 79 ? -13.785 -0.105 11.397 1.00 98.38 79 ASP A O 1
ATOM 637 N N . PHE A 1 80 ? -13.211 -2.160 10.673 1.00 98.81 80 PHE A N 1
ATOM 638 C CA . PHE A 1 80 ? -12.167 -1.757 9.734 1.00 98.81 80 PHE A CA 1
ATOM 639 C C . PHE A 1 80 ? -12.591 -2.072 8.301 1.00 98.81 80 PHE A C 1
ATOM 641 O O . PHE A 1 80 ? -13.099 -3.162 8.037 1.00 98.81 80 PHE A O 1
ATOM 648 N N . LEU A 1 81 ? -12.366 -1.134 7.384 1.00 98.88 81 LEU A N 1
ATOM 649 C CA . LEU A 1 81 ? -12.518 -1.348 5.948 1.00 98.88 81 LEU A CA 1
ATOM 650 C C . LEU A 1 81 ? -11.171 -1.162 5.252 1.00 98.88 81 LEU A C 1
ATOM 652 O O . LEU A 1 81 ? -10.597 -0.076 5.301 1.00 98.88 81 LEU A O 1
ATOM 656 N N . GLU A 1 82 ? -10.717 -2.196 4.555 1.00 98.75 82 GLU A N 1
ATOM 657 C CA . GLU A 1 82 ? -9.665 -2.086 3.549 1.00 98.75 82 GLU A CA 1
ATOM 658 C C . GLU A 1 82 ? -10.291 -1.915 2.163 1.00 98.75 82 GLU A C 1
ATOM 660 O O . GLU A 1 82 ? -11.129 -2.718 1.755 1.00 98.75 82 GLU A O 1
ATOM 665 N N . VAL A 1 83 ? -9.876 -0.882 1.438 1.00 98.69 83 VAL A N 1
ATOM 666 C CA . VAL A 1 83 ? -10.121 -0.742 -0.001 1.00 98.69 83 VAL A CA 1
ATOM 667 C C . VAL A 1 83 ? -8.879 -1.237 -0.741 1.00 98.69 83 VAL A C 1
ATOM 669 O O . VAL A 1 83 ? -7.772 -1.008 -0.265 1.00 98.69 83 VAL A O 1
ATOM 672 N N . GLY A 1 84 ? -9.056 -1.920 -1.875 1.00 98.12 84 GLY A N 1
ATOM 673 C CA . GLY A 1 84 ? -7.973 -2.520 -2.664 1.00 98.12 84 GLY A CA 1
ATOM 674 C C . GLY A 1 84 ? -7.203 -3.597 -1.900 1.00 98.12 84 GLY A C 1
ATOM 675 O O . GLY A 1 84 ? -5.994 -3.469 -1.723 1.00 98.12 84 GLY A O 1
ATOM 676 N N . CYS A 1 85 ? -7.902 -4.613 -1.387 1.00 98.19 85 CYS A N 1
ATOM 677 C CA . CYS A 1 85 ? -7.329 -5.542 -0.415 1.00 98.19 85 CYS A CA 1
ATOM 678 C C . CYS A 1 85 ? -6.243 -6.488 -0.948 1.00 98.19 85 CYS A C 1
ATOM 680 O O . CYS A 1 85 ? -5.507 -7.065 -0.147 1.00 98.19 85 CYS A O 1
ATOM 682 N N . GLY A 1 86 ? -6.106 -6.679 -2.265 1.00 98.25 86 GLY A N 1
ATOM 683 C CA . GLY A 1 86 ? -5.053 -7.523 -2.833 1.00 98.25 86 GLY A CA 1
ATOM 684 C C . GLY A 1 86 ? -5.061 -8.943 -2.248 1.00 98.25 86 GLY A C 1
ATOM 685 O O . GLY A 1 86 ? -6.077 -9.635 -2.268 1.00 98.25 86 GLY A O 1
ATOM 686 N N . ALA A 1 87 ? -3.929 -9.387 -1.694 1.00 98.00 87 ALA A N 1
ATOM 687 C CA . ALA A 1 87 ? -3.821 -10.681 -1.009 1.00 98.00 87 ALA A CA 1
ATOM 688 C C . ALA A 1 87 ? -4.323 -10.661 0.454 1.00 98.00 87 ALA A C 1
ATOM 690 O O . ALA A 1 87 ? -4.317 -11.697 1.125 1.00 98.00 87 ALA A O 1
ATOM 691 N N . GLY A 1 88 ? -4.759 -9.502 0.953 1.00 98.31 88 GLY A N 1
ATOM 692 C CA . GLY A 1 88 ? -5.351 -9.321 2.275 1.00 98.31 88 GLY A CA 1
ATOM 693 C C . GLY A 1 88 ? -4.349 -9.062 3.396 1.00 98.31 88 GLY A C 1
ATOM 694 O O . GLY A 1 88 ? -4.668 -9.376 4.541 1.00 98.31 88 GLY A O 1
ATOM 695 N N . TYR A 1 89 ? -3.151 -8.535 3.101 1.00 98.19 89 TYR A N 1
ATOM 696 C CA . TYR A 1 89 ? -2.077 -8.366 4.092 1.00 98.19 89 TYR A CA 1
ATOM 697 C C . TYR A 1 89 ? -2.569 -7.646 5.351 1.00 98.19 89 TYR A C 1
ATOM 699 O O . TYR A 1 89 ? -2.597 -8.243 6.430 1.00 98.19 89 TYR A O 1
ATOM 707 N N . ILE A 1 90 ? -3.038 -6.401 5.223 1.00 98.44 90 ILE A N 1
ATOM 708 C CA . ILE A 1 90 ? -3.470 -5.632 6.390 1.00 98.44 90 ILE A CA 1
ATOM 709 C C . ILE A 1 90 ? -4.845 -6.074 6.891 1.00 98.44 90 ILE A C 1
ATOM 711 O O . ILE A 1 90 ? -5.030 -6.103 8.105 1.00 98.44 90 ILE A O 1
ATOM 715 N N . ALA A 1 91 ? -5.797 -6.474 6.035 1.00 98.69 91 ALA A N 1
ATOM 716 C CA . ALA A 1 91 ? -7.087 -7.004 6.487 1.00 98.69 91 ALA A CA 1
ATOM 717 C C . ALA A 1 91 ? -6.917 -8.200 7.436 1.00 98.69 91 ALA A C 1
ATOM 719 O O . ALA A 1 91 ? -7.537 -8.249 8.503 1.00 98.69 91 ALA A O 1
ATOM 720 N N . ILE A 1 92 ? -6.047 -9.147 7.085 1.00 98.81 92 ILE A N 1
ATOM 721 C CA . ILE A 1 92 ? -5.792 -10.348 7.886 1.00 98.81 92 ILE A CA 1
ATOM 722 C C . ILE A 1 92 ? -5.012 -9.996 9.145 1.00 98.81 92 ILE A C 1
ATOM 724 O O . ILE A 1 92 ? -5.406 -10.409 10.236 1.00 98.81 92 ILE A O 1
ATOM 728 N N . LEU A 1 93 ? -3.957 -9.186 9.029 1.00 98.69 93 LEU A N 1
ATOM 729 C CA . LEU A 1 93 ? -3.195 -8.726 10.190 1.00 98.69 93 LEU A CA 1
ATOM 730 C C . LEU A 1 93 ? -4.075 -7.938 11.178 1.00 98.69 93 LEU A C 1
ATOM 732 O O . LEU A 1 93 ? -3.958 -8.116 12.390 1.00 98.69 93 LEU A O 1
ATOM 736 N N . THR A 1 94 ? -5.014 -7.136 10.677 1.00 98.62 94 THR A N 1
ATOM 737 C CA . THR A 1 94 ? -5.997 -6.401 11.486 1.00 98.62 94 THR A CA 1
ATOM 738 C C . THR A 1 94 ? -6.944 -7.349 12.208 1.00 98.62 94 THR A C 1
ATOM 740 O O . THR A 1 94 ? -7.182 -7.186 13.406 1.00 98.62 94 THR A O 1
ATOM 743 N N . ALA A 1 95 ? -7.472 -8.360 11.515 1.00 98.50 95 ALA A N 1
ATOM 744 C CA . ALA A 1 95 ? -8.333 -9.360 12.136 1.00 98.50 95 ALA A CA 1
ATOM 745 C C . ALA A 1 95 ? -7.581 -10.178 13.205 1.00 98.50 95 ALA A C 1
ATOM 747 O O . ALA A 1 95 ? -8.151 -10.493 14.251 1.00 98.50 95 ALA A O 1
ATOM 748 N N . LEU A 1 96 ? -6.295 -10.468 12.988 1.00 98.38 96 LEU A N 1
ATOM 749 C CA . LEU A 1 96 ? -5.430 -11.157 13.951 1.00 98.38 96 LEU A CA 1
ATOM 750 C C . LEU A 1 96 ? -5.056 -10.294 15.166 1.00 98.38 96 LEU A C 1
ATOM 752 O O . LEU A 1 96 ? -4.778 -10.846 16.228 1.00 98.38 96 LEU A O 1
ATOM 756 N N . ALA A 1 97 ? -5.054 -8.964 15.040 1.00 97.19 97 ALA A N 1
ATOM 757 C CA . ALA A 1 97 ? -4.651 -8.061 16.121 1.00 97.19 97 ALA A CA 1
ATOM 758 C C . ALA A 1 97 ? -5.578 -8.136 17.347 1.00 97.19 97 ALA A C 1
ATOM 760 O O . ALA A 1 97 ? -5.136 -7.952 18.482 1.00 97.19 97 ALA A O 1
ATOM 761 N N . SER A 1 98 ? -6.872 -8.398 17.140 1.00 96.25 98 SER A N 1
ATOM 762 C CA . SER A 1 98 ? -7.843 -8.558 18.223 1.00 96.25 98 SER A CA 1
ATOM 763 C C . SER A 1 98 ? -9.116 -9.250 17.748 1.00 96.25 98 SER A C 1
ATOM 765 O O . SER A 1 98 ? -9.600 -8.977 16.652 1.00 96.25 98 SER A O 1
ATOM 767 N N . GLU A 1 99 ? -9.745 -10.040 18.623 1.00 95.19 99 GLU A N 1
ATOM 768 C CA . GLU A 1 99 ? -11.102 -10.568 18.407 1.00 95.19 99 GLU A CA 1
ATOM 769 C C . GLU A 1 99 ? -12.166 -9.466 18.259 1.00 95.19 99 GLU A C 1
ATOM 771 O O . GLU A 1 99 ? -13.226 -9.702 17.688 1.00 95.19 99 GLU A O 1
ATOM 776 N N . LYS A 1 100 ? -11.871 -8.237 18.709 1.00 94.94 100 LYS A N 1
ATOM 777 C CA . LYS A 1 100 ? -12.748 -7.070 18.526 1.00 94.94 100 LYS A CA 1
ATOM 778 C C . LYS A 1 100 ? -12.753 -6.535 17.093 1.00 94.94 100 LYS A C 1
ATOM 780 O O . LYS A 1 100 ? -13.628 -5.735 16.759 1.00 94.94 100 LYS A O 1
ATOM 785 N N . CYS A 1 101 ? -11.766 -6.901 16.275 1.00 97.88 101 CYS A N 1
ATOM 786 C CA . CYS A 1 101 ? -11.642 -6.408 14.910 1.00 97.88 101 CYS A CA 1
ATOM 787 C C . CYS A 1 101 ? -12.623 -7.139 13.997 1.00 97.88 101 CYS A C 1
ATOM 789 O O . CYS A 1 101 ? -12.517 -8.352 13.800 1.00 97.88 101 CYS A O 1
ATOM 791 N N . HIS A 1 102 ? -13.557 -6.391 13.421 1.00 98.25 102 HIS A N 1
ATOM 792 C CA . HIS A 1 102 ? -14.427 -6.857 12.351 1.00 98.25 102 HIS A CA 1
ATOM 793 C C . HIS A 1 102 ? -13.975 -6.178 11.061 1.00 98.25 102 HIS A C 1
ATOM 795 O O . HIS A 1 102 ? -13.918 -4.950 10.985 1.00 98.25 102 HIS A O 1
ATOM 801 N N . VAL A 1 103 ? -13.614 -6.978 10.066 1.00 98.81 103 VAL A N 1
ATOM 802 C CA . VAL A 1 103 ? -12.928 -6.509 8.867 1.00 98.81 103 VAL A CA 1
ATOM 803 C C . VAL A 1 103 ? -13.822 -6.673 7.649 1.00 98.81 103 VAL A C 1
ATOM 805 O O . VAL A 1 103 ? -14.392 -7.736 7.393 1.00 98.81 103 VAL A O 1
ATOM 808 N N . TRP A 1 104 ? -13.908 -5.606 6.873 1.00 98.81 104 TRP A N 1
ATOM 809 C CA . TRP A 1 104 ? -14.433 -5.604 5.523 1.00 98.81 104 TRP A CA 1
ATOM 810 C C . TRP A 1 104 ? -13.293 -5.281 4.572 1.00 98.81 104 TRP A C 1
ATOM 812 O O . TRP A 1 104 ? -12.411 -4.490 4.893 1.00 98.81 104 TRP A O 1
ATOM 822 N N . ALA A 1 105 ? -13.315 -5.912 3.413 1.00 98.75 105 ALA A N 1
ATOM 823 C CA . ALA A 1 105 ? -12.315 -5.736 2.382 1.00 98.75 105 ALA A CA 1
ATOM 824 C C . ALA A 1 105 ? -13.018 -5.601 1.029 1.00 98.75 105 ALA A C 1
ATOM 826 O O . ALA A 1 105 ? -13.931 -6.374 0.719 1.00 98.75 105 ALA A O 1
ATOM 827 N N . THR A 1 106 ? -12.623 -4.616 0.235 1.00 98.75 106 THR A N 1
ATOM 828 C CA . THR A 1 106 ? -13.072 -4.469 -1.148 1.00 98.75 106 THR A CA 1
ATOM 829 C C . THR A 1 106 ? -11.893 -4.504 -2.094 1.00 98.75 106 THR A C 1
ATOM 831 O O . THR A 1 106 ? -10.814 -4.017 -1.774 1.00 98.75 106 THR A O 1
ATOM 834 N N . ASP A 1 107 ? -12.097 -5.067 -3.276 1.00 98.75 107 ASP A N 1
ATOM 835 C CA . ASP A 1 107 ? -11.152 -4.947 -4.382 1.00 98.75 107 ASP A CA 1
ATOM 836 C C . ASP A 1 107 ? -11.915 -5.006 -5.706 1.00 98.75 107 ASP A C 1
ATOM 838 O O . ASP A 1 107 ? -12.914 -5.721 -5.817 1.00 98.75 107 ASP A O 1
ATOM 842 N N . ILE A 1 108 ? -11.458 -4.269 -6.717 1.00 97.06 108 ILE A N 1
ATOM 843 C CA . ILE A 1 108 ? -12.040 -4.338 -8.062 1.00 97.06 108 ILE A CA 1
ATOM 844 C C . ILE A 1 108 ? -11.668 -5.659 -8.753 1.00 97.06 108 ILE A C 1
ATOM 846 O O . ILE A 1 108 ? -12.381 -6.135 -9.636 1.00 97.06 108 ILE A O 1
ATOM 850 N N . ASN A 1 109 ? -10.564 -6.277 -8.328 1.00 97.88 109 ASN A N 1
ATOM 851 C CA . ASN A 1 109 ? -10.064 -7.539 -8.833 1.00 97.88 109 ASN A CA 1
ATOM 852 C C . ASN A 1 109 ? -10.712 -8.728 -8.106 1.00 97.88 109 ASN A C 1
ATOM 854 O O . ASN A 1 109 ? -10.454 -8.995 -6.931 1.00 97.88 109 ASN A O 1
ATOM 858 N N . GLU A 1 110 ? -11.515 -9.515 -8.823 1.00 98.38 110 GLU A N 1
ATOM 859 C CA . GLU A 1 110 ? -12.135 -10.728 -8.275 1.00 98.38 110 GLU A CA 1
ATOM 860 C C . GLU A 1 110 ? -11.097 -11.754 -7.775 1.00 98.38 110 GLU A C 1
ATOM 862 O O . GLU A 1 110 ? -11.342 -12.448 -6.783 1.00 98.38 110 GLU A O 1
ATOM 867 N N . ALA A 1 111 ? -9.924 -11.841 -8.415 1.00 98.25 111 ALA A N 1
ATOM 868 C CA . ALA A 1 111 ? -8.850 -12.727 -7.973 1.00 98.25 111 ALA A CA 1
ATOM 869 C C . ALA A 1 111 ? -8.278 -12.289 -6.617 1.00 98.25 111 ALA A C 1
ATOM 871 O O . ALA A 1 111 ? -8.075 -13.141 -5.756 1.00 98.25 111 ALA A O 1
ATOM 872 N N . ALA A 1 112 ? -8.116 -10.981 -6.383 1.00 98.69 112 ALA A N 1
ATOM 873 C CA . ALA A 1 112 ? -7.687 -10.430 -5.094 1.00 98.69 112 ALA A CA 1
ATOM 874 C C . ALA A 1 112 ? -8.679 -10.769 -3.973 1.00 98.69 112 ALA A C 1
ATOM 876 O O . ALA A 1 112 ? -8.299 -11.255 -2.909 1.00 98.69 112 ALA A O 1
ATOM 877 N N . VAL A 1 113 ? -9.980 -10.636 -4.237 1.00 98.81 113 VAL A N 1
ATOM 878 C CA . VAL A 1 113 ? -11.025 -11.006 -3.269 1.00 98.81 113 VAL A CA 1
ATOM 879 C C . VAL A 1 113 ? -10.959 -12.491 -2.916 1.00 98.81 113 VAL A C 1
ATOM 881 O O . VAL A 1 113 ? -10.963 -12.846 -1.735 1.00 98.81 113 VAL A O 1
ATOM 884 N N . LYS A 1 114 ? -10.856 -13.374 -3.918 1.00 98.81 114 LYS A N 1
ATOM 885 C CA . LYS A 1 114 ? -10.694 -14.822 -3.691 1.00 98.81 114 LYS A CA 1
ATOM 886 C C . LYS A 1 114 ? -9.425 -15.121 -2.897 1.00 98.81 114 LYS A C 1
ATOM 888 O O . LYS A 1 114 ? -9.479 -15.896 -1.942 1.00 98.81 114 LYS A O 1
ATOM 893 N N . ASN A 1 115 ? -8.323 -14.467 -3.249 1.00 98.62 115 ASN A N 1
ATOM 894 C CA . ASN A 1 115 ? -7.039 -14.648 -2.596 1.00 98.62 115 ASN A CA 1
ATOM 895 C C . ASN A 1 115 ? -7.077 -14.194 -1.126 1.00 98.62 115 ASN A C 1
ATOM 897 O O . ASN A 1 115 ? -6.628 -14.931 -0.249 1.00 98.62 115 ASN A O 1
ATOM 901 N N . THR A 1 116 ? -7.687 -13.041 -0.843 1.00 98.88 116 THR A N 1
ATOM 902 C CA . THR A 1 116 ? -7.927 -12.536 0.516 1.00 98.88 116 THR A CA 1
ATOM 903 C C . THR A 1 116 ? -8.788 -13.507 1.328 1.00 98.88 116 THR A C 1
ATOM 905 O O . THR A 1 116 ? -8.477 -13.783 2.484 1.00 98.88 116 THR A O 1
ATOM 908 N N . ILE A 1 117 ? -9.846 -14.080 0.739 1.00 98.88 117 ILE A N 1
ATOM 909 C CA . ILE A 1 117 ? -10.696 -15.080 1.410 1.00 98.88 117 ILE A CA 1
ATOM 910 C C . ILE A 1 117 ? -9.905 -16.351 1.739 1.00 98.88 117 ILE A C 1
ATOM 912 O O . ILE A 1 117 ? -10.062 -16.906 2.827 1.00 98.88 117 ILE A O 1
ATOM 916 N N . GLU A 1 118 ? -9.066 -16.831 0.821 1.00 98.75 118 GLU A N 1
ATOM 917 C CA . GLU A 1 118 ? -8.202 -17.987 1.075 1.00 98.75 118 GLU A CA 1
ATOM 918 C C . GLU A 1 118 ? -7.219 -17.704 2.214 1.00 98.75 118 GLU A C 1
ATOM 920 O O . GLU A 1 118 ? -7.134 -18.489 3.160 1.00 98.75 118 GLU A O 1
ATOM 925 N N . ASN A 1 119 ? -6.548 -16.553 2.183 1.00 98.88 119 ASN A N 1
ATOM 926 C CA . ASN A 1 119 ? -5.613 -16.171 3.233 1.00 98.88 119 ASN A CA 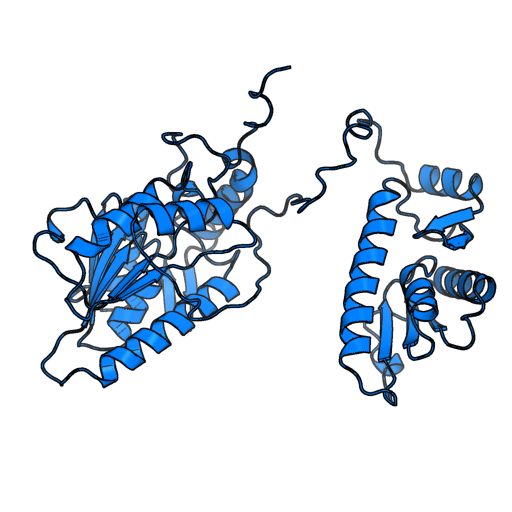1
ATOM 927 C C . ASN A 1 119 ? -6.319 -15.927 4.579 1.00 98.88 119 ASN A C 1
ATOM 929 O O . ASN A 1 119 ? -5.762 -16.252 5.628 1.00 98.88 119 ASN A O 1
ATOM 933 N N . ALA A 1 120 ? -7.562 -15.440 4.589 1.00 98.81 120 ALA A N 1
ATOM 934 C CA . ALA A 1 120 ? -8.353 -15.319 5.813 1.00 98.81 120 ALA A CA 1
ATOM 935 C C . ALA A 1 120 ? -8.646 -16.693 6.439 1.00 98.81 120 ALA A C 1
ATOM 937 O O . ALA A 1 120 ? -8.519 -16.853 7.654 1.00 98.81 120 ALA A O 1
ATOM 938 N N . LYS A 1 121 ? -8.969 -17.702 5.617 1.00 98.81 121 LYS A N 1
ATOM 939 C CA . LYS A 1 121 ? -9.154 -19.091 6.074 1.00 98.81 121 LYS A CA 1
ATOM 940 C C . LYS A 1 121 ? -7.848 -19.706 6.563 1.00 98.81 121 LYS A C 1
ATOM 942 O O . LYS A 1 121 ? -7.846 -20.363 7.600 1.00 98.81 121 LYS A O 1
ATOM 947 N N . LEU A 1 122 ? -6.745 -19.465 5.852 1.00 98.62 122 LEU A N 1
ATOM 948 C CA . LEU A 1 122 ? -5.406 -19.924 6.236 1.00 98.62 122 LEU A CA 1
ATOM 949 C C . LEU A 1 122 ? -5.031 -19.465 7.654 1.00 98.62 122 LEU A C 1
ATOM 951 O O . LEU A 1 122 ? -4.399 -20.211 8.397 1.00 98.62 122 LEU A O 1
ATOM 955 N N . HIS A 1 123 ? -5.473 -18.268 8.042 1.00 98.69 123 HIS A N 1
ATOM 956 C CA . HIS A 1 123 ? -5.211 -17.675 9.352 1.00 98.69 123 HIS A CA 1
ATOM 957 C C . HIS A 1 123 ? -6.353 -17.837 10.368 1.00 98.69 123 HIS A C 1
ATOM 959 O O . HIS A 1 123 ? -6.234 -17.345 11.488 1.00 98.69 123 HIS A O 1
ATOM 965 N N . GLY A 1 124 ? -7.453 -18.509 10.007 1.00 98.56 124 GLY A N 1
ATOM 966 C CA . GLY A 1 124 ? -8.597 -18.738 10.896 1.00 98.56 124 GLY A CA 1
ATOM 967 C C . GLY A 1 124 ? -9.382 -17.478 11.280 1.00 98.56 124 GLY A C 1
ATOM 968 O O . GLY A 1 124 ? -9.979 -17.438 12.353 1.00 98.56 124 GLY A O 1
ATOM 969 N N . VAL A 1 125 ? -9.373 -16.441 10.435 1.00 98.62 125 VAL A N 1
ATOM 970 C CA . VAL A 1 125 ? -10.064 -15.156 10.677 1.00 98.62 125 VAL A CA 1
ATOM 971 C C . VAL A 1 125 ? -11.255 -14.911 9.743 1.00 98.62 125 VAL A C 1
ATOM 973 O O . VAL A 1 125 ? -11.883 -13.854 9.790 1.00 98.62 125 VAL A O 1
ATOM 976 N N . ASP A 1 126 ? -11.612 -15.887 8.911 1.00 98.00 126 ASP A N 1
ATOM 977 C CA . ASP A 1 126 ? -12.681 -15.807 7.907 1.00 98.00 126 ASP A CA 1
ATOM 978 C C . ASP A 1 126 ? -14.080 -15.561 8.500 1.00 98.00 126 ASP A C 1
ATOM 980 O O . ASP A 1 126 ? -14.949 -15.000 7.836 1.00 98.00 126 ASP A O 1
ATOM 984 N N . ALA A 1 127 ? -14.296 -15.882 9.779 1.00 98.00 127 ALA A N 1
ATOM 985 C CA . ALA A 1 127 ? -15.533 -15.537 10.482 1.00 98.00 127 ALA A CA 1
ATOM 986 C C . ALA A 1 127 ? -15.696 -14.022 10.740 1.00 98.00 127 ALA A C 1
ATOM 988 O O . ALA A 1 127 ? -16.824 -13.534 10.860 1.00 98.00 127 ALA A O 1
ATOM 989 N N . ARG A 1 128 ? -14.585 -13.276 10.834 1.00 98.00 128 ARG A N 1
ATOM 990 C CA . ARG A 1 128 ? -14.554 -11.834 11.150 1.00 98.00 128 ARG A CA 1
ATOM 991 C C . ARG A 1 128 ? -14.119 -10.961 9.972 1.00 98.00 128 ARG A C 1
ATOM 993 O O . ARG A 1 128 ? -14.170 -9.741 10.097 1.00 98.00 128 ARG A O 1
ATOM 1000 N N . LEU A 1 129 ? -13.742 -11.560 8.842 1.00 98.62 129 LEU A N 1
ATOM 1001 C CA . LEU A 1 129 ? -13.285 -10.872 7.636 1.00 98.62 129 LEU A CA 1
ATOM 1002 C C . LEU A 1 129 ? -14.219 -11.170 6.460 1.00 98.62 129 LEU A C 1
ATOM 1004 O O . LEU A 1 129 ? -14.395 -12.319 6.066 1.00 98.62 129 LEU A O 1
ATOM 1008 N N . LYS A 1 130 ? -14.800 -10.123 5.866 1.00 98.50 130 LYS A N 1
ATOM 1009 C CA . LYS A 1 130 ? -15.645 -10.220 4.667 1.00 98.50 130 LYS A CA 1
ATOM 1010 C C . LYS A 1 130 ? -15.012 -9.461 3.510 1.00 98.50 130 LYS A C 1
ATOM 1012 O O . LYS A 1 130 ? -14.980 -8.235 3.547 1.00 98.50 130 LYS A O 1
ATOM 1017 N N . ALA A 1 131 ? -14.570 -10.178 2.481 1.00 98.69 131 ALA A N 1
ATOM 1018 C CA . ALA A 1 131 ? -14.068 -9.580 1.247 1.00 98.69 131 ALA A CA 1
ATOM 1019 C C . ALA A 1 131 ? -15.112 -9.672 0.124 1.00 98.69 131 ALA A C 1
ATOM 1021 O O . ALA A 1 131 ? -15.774 -10.704 -0.014 1.00 98.69 131 ALA A O 1
ATOM 1022 N N . VAL A 1 132 ? -15.269 -8.608 -0.667 1.00 98.69 132 VAL A N 1
ATOM 1023 C CA . VAL A 1 132 ? -16.192 -8.556 -1.815 1.00 98.69 132 VAL A CA 1
ATOM 1024 C C . VAL A 1 132 ? -15.566 -7.843 -3.007 1.00 98.69 132 VAL A C 1
ATOM 1026 O O . VAL A 1 132 ? -14.749 -6.939 -2.837 1.00 98.69 132 VAL A O 1
ATOM 1029 N N . THR A 1 133 ? -15.985 -8.219 -4.216 1.00 98.69 133 THR A N 1
ATOM 1030 C CA . THR A 1 133 ? -15.589 -7.504 -5.433 1.00 98.69 133 THR A CA 1
ATOM 1031 C C . THR A 1 133 ? -16.393 -6.220 -5.543 1.00 98.69 133 THR A C 1
ATOM 1033 O O . THR A 1 133 ? -17.621 -6.269 -5.610 1.00 98.69 133 THR A O 1
ATOM 1036 N N . ALA A 1 134 ? -15.711 -5.080 -5.511 1.00 97.94 134 ALA A N 1
ATOM 1037 C CA . ALA A 1 134 ? -16.331 -3.764 -5.534 1.00 97.94 134 ALA A CA 1
ATOM 1038 C C . ALA A 1 134 ? -15.373 -2.718 -6.099 1.00 97.94 134 ALA A C 1
ATOM 1040 O O . ALA A 1 134 ? -14.168 -2.765 -5.857 1.00 97.94 134 ALA A O 1
ATOM 1041 N N . ASP A 1 135 ? -15.928 -1.726 -6.783 1.00 96.25 135 ASP A N 1
ATOM 1042 C CA . ASP A 1 135 ? -15.188 -0.533 -7.168 1.00 96.25 135 ASP A CA 1
ATOM 1043 C C . ASP A 1 135 ? -15.226 0.480 -6.013 1.00 96.25 135 ASP A C 1
ATOM 1045 O O . ASP A 1 135 ? -16.248 1.119 -5.742 1.00 96.25 135 ASP A O 1
ATOM 1049 N N . VAL A 1 136 ? -14.111 0.575 -5.285 1.00 96.94 136 VAL A N 1
ATOM 1050 C CA . VAL A 1 136 ? -13.965 1.360 -4.053 1.00 96.94 136 VAL A CA 1
ATOM 1051 C C . VAL A 1 136 ? -15.023 0.970 -3.000 1.00 96.94 136 VAL A C 1
ATOM 1053 O O . VAL A 1 136 ? -14.845 -0.028 -2.299 1.00 96.94 136 VAL A O 1
ATOM 1056 N N . PHE A 1 137 ? -16.118 1.733 -2.877 1.00 97.94 137 PHE A N 1
ATOM 1057 C CA . PHE A 1 137 ? -17.212 1.498 -1.922 1.00 97.94 137 PHE A CA 1
ATOM 1058 C C . PHE A 1 137 ? -18.490 0.944 -2.572 1.00 97.94 137 PHE A C 1
ATOM 1060 O O . PHE A 1 137 ? -19.505 0.791 -1.886 1.00 97.94 137 PHE A O 1
ATOM 1067 N N . ASP A 1 138 ? -18.478 0.671 -3.881 1.00 97.56 138 ASP A N 1
ATOM 1068 C CA . ASP A 1 138 ? -19.674 0.307 -4.646 1.00 97.56 138 ASP A CA 1
ATOM 1069 C C . ASP A 1 138 ? -20.080 -1.161 -4.443 1.00 97.56 138 ASP A C 1
ATOM 1071 O O . ASP A 1 138 ? -19.911 -2.019 -5.309 1.00 97.56 138 ASP A O 1
ATOM 1075 N N . HIS A 1 139 ? -20.581 -1.473 -3.245 1.00 98.12 139 HIS A N 1
ATOM 1076 C CA . HIS A 1 139 ? -21.163 -2.774 -2.942 1.00 98.12 139 HIS A CA 1
ATOM 1077 C C . HIS A 1 139 ? -22.199 -2.697 -1.818 1.00 98.12 139 HIS A C 1
ATOM 1079 O O . HIS A 1 139 ? -22.011 -2.052 -0.784 1.00 98.12 139 HIS A O 1
ATOM 1085 N N . ASN A 1 140 ? -23.295 -3.442 -1.972 1.00 96.88 140 ASN A N 1
ATOM 1086 C CA . ASN A 1 140 ? -24.419 -3.434 -1.031 1.00 96.88 140 ASN A CA 1
ATOM 1087 C C . ASN A 1 140 ? -24.060 -3.929 0.384 1.00 96.88 140 ASN A C 1
ATOM 1089 O O . ASN A 1 140 ? -24.734 -3.570 1.345 1.00 96.88 140 ASN A O 1
ATOM 1093 N N . ILE A 1 141 ? -22.989 -4.713 0.538 1.00 96.00 141 ILE A N 1
ATOM 1094 C CA . ILE A 1 141 ? -22.502 -5.174 1.851 1.00 96.00 141 ILE A CA 1
ATOM 1095 C C . ILE A 1 141 ? -22.073 -4.014 2.762 1.00 96.00 141 ILE A C 1
ATOM 1097 O O . ILE A 1 141 ? -22.080 -4.163 3.986 1.00 96.00 141 ILE A O 1
ATOM 1101 N N . LEU A 1 142 ? -21.704 -2.877 2.163 1.00 97.44 142 LEU A N 1
ATOM 1102 C CA . LEU A 1 142 ? -21.303 -1.660 2.862 1.00 97.44 142 LEU A CA 1
ATOM 1103 C C . LEU A 1 142 ? -22.499 -0.743 3.160 1.00 97.44 142 LEU A C 1
ATOM 1105 O O . LEU A 1 142 ? -22.352 0.243 3.879 1.00 97.44 142 LEU A O 1
ATOM 1109 N N . ALA A 1 143 ? -23.696 -1.048 2.648 1.00 95.44 143 ALA A N 1
ATOM 1110 C CA . ALA A 1 143 ? -24.871 -0.210 2.853 1.00 95.44 143 ALA A CA 1
ATOM 1111 C C . ALA A 1 143 ? -25.209 -0.084 4.350 1.00 95.44 143 ALA A C 1
ATOM 1113 O O . ALA A 1 143 ? -25.397 -1.078 5.054 1.00 95.44 143 ALA A O 1
ATOM 1114 N N . GLY A 1 144 ? -25.278 1.159 4.837 1.00 95.25 144 GLY A N 1
ATOM 1115 C CA . GLY A 1 144 ? -25.539 1.469 6.246 1.00 95.25 144 GLY A CA 1
ATOM 1116 C C . GLY A 1 144 ? -24.390 1.125 7.202 1.00 95.25 144 GLY A C 1
ATOM 1117 O O . GLY A 1 144 ? -24.592 1.166 8.415 1.00 95.25 144 GLY A O 1
ATOM 1118 N N . LYS A 1 145 ? -23.207 0.762 6.688 1.00 97.25 145 LYS A N 1
ATOM 1119 C CA . LYS A 1 145 ? -22.005 0.537 7.495 1.00 97.25 145 LYS A CA 1
ATOM 1120 C C . LYS A 1 145 ? -21.252 1.840 7.718 1.00 97.25 145 LYS A C 1
ATOM 1122 O O . LYS A 1 145 ? -21.113 2.656 6.812 1.00 97.25 145 LYS A O 1
ATOM 1127 N N . GLU A 1 146 ? -20.712 1.970 8.921 1.00 98.06 146 GLU A N 1
ATOM 1128 C CA . GLU A 1 146 ? -19.766 3.012 9.291 1.00 98.06 146 GLU A CA 1
ATOM 1129 C C . GLU A 1 146 ? -18.550 2.350 9.946 1.00 98.06 146 GLU A C 1
ATOM 1131 O O . GLU A 1 146 ? -18.704 1.429 10.749 1.00 98.06 146 GLU A O 1
ATOM 1136 N N . PHE A 1 147 ? -17.351 2.831 9.636 1.00 98.56 147 PHE A N 1
ATOM 1137 C CA . PHE A 1 147 ? -16.087 2.240 10.063 1.00 98.56 147 PHE A CA 1
ATOM 1138 C C . PHE A 1 147 ? -15.346 3.149 11.045 1.00 98.56 147 PHE A C 1
ATOM 1140 O O . PHE A 1 147 ? -15.395 4.381 10.953 1.00 98.56 147 PHE A O 1
ATOM 1147 N N . ASP A 1 148 ? -14.652 2.530 12.001 1.00 98.38 148 ASP A N 1
ATOM 1148 C CA . ASP A 1 148 ? -13.689 3.212 12.869 1.00 98.38 148 ASP A CA 1
ATOM 1149 C C . ASP A 1 148 ? -12.444 3.619 12.072 1.00 98.38 148 ASP A C 1
ATOM 1151 O O . ASP A 1 148 ? -11.848 4.670 12.322 1.00 98.38 148 ASP A O 1
ATOM 1155 N N . MET A 1 149 ? -12.070 2.806 11.086 1.00 98.56 149 MET A N 1
ATOM 1156 C CA . MET A 1 149 ? -10.949 3.084 10.207 1.00 98.56 149 MET A CA 1
ATOM 1157 C C . MET A 1 149 ? -11.219 2.569 8.796 1.00 98.56 149 MET A C 1
ATOM 1159 O O . MET A 1 149 ? -11.654 1.434 8.616 1.00 98.56 149 MET A O 1
ATOM 1163 N N . ILE A 1 150 ? -10.940 3.417 7.809 1.00 98.81 150 ILE A N 1
ATOM 1164 C CA . ILE A 1 150 ? -10.885 3.048 6.395 1.00 98.81 150 ILE A CA 1
ATOM 1165 C C . ILE A 1 150 ? -9.437 3.221 5.945 1.00 98.81 150 ILE A C 1
ATOM 1167 O O . ILE A 1 150 ? -8.828 4.261 6.212 1.00 98.81 150 ILE A O 1
ATOM 1171 N N . TYR A 1 151 ? -8.881 2.210 5.297 1.00 98.69 151 TYR A N 1
ATOM 1172 C CA . TYR A 1 151 ? -7.507 2.201 4.822 1.00 98.69 151 TYR A CA 1
ATOM 1173 C C . TYR A 1 151 ? -7.454 1.782 3.356 1.00 98.69 151 TYR A C 1
ATOM 1175 O O . TYR A 1 151 ? -8.211 0.915 2.928 1.00 98.69 151 TYR A O 1
ATOM 1183 N N . TRP A 1 152 ? -6.527 2.374 2.608 1.00 98.31 152 TRP A N 1
ATOM 1184 C CA . TRP A 1 152 ? -6.176 1.904 1.277 1.00 98.31 152 TRP A CA 1
ATOM 1185 C C . TRP A 1 152 ? -4.668 2.010 1.059 1.00 98.31 152 TRP A C 1
ATOM 1187 O O . TRP A 1 152 ? -4.092 3.100 1.151 1.00 98.31 152 TRP A O 1
ATOM 1197 N N . ASN A 1 153 ? -4.034 0.889 0.722 1.00 96.25 153 ASN A N 1
ATOM 1198 C CA . ASN A 1 153 ? -2.775 0.922 -0.007 1.00 96.25 153 ASN A CA 1
ATOM 1199 C C . ASN A 1 153 ? -3.076 1.240 -1.481 1.00 96.25 153 ASN A C 1
ATOM 1201 O O . ASN A 1 153 ? -3.255 0.335 -2.292 1.00 96.25 153 ASN A O 1
ATOM 1205 N N . MET A 1 154 ? -3.264 2.524 -1.787 1.00 94.19 154 MET A N 1
ATOM 1206 C CA . MET A 1 154 ? -3.714 2.948 -3.113 1.00 94.19 154 MET A CA 1
ATOM 1207 C C . MET A 1 154 ? -2.615 2.795 -4.166 1.00 94.19 154 MET A C 1
ATOM 1209 O O . MET A 1 154 ? -1.442 2.899 -3.818 1.00 94.19 154 MET A O 1
ATOM 1213 N N . PRO A 1 155 ? -2.977 2.614 -5.447 1.00 93.06 155 PRO A N 1
ATOM 1214 C CA . PRO A 1 155 ? -2.056 2.848 -6.556 1.00 93.06 155 PRO A CA 1
ATOM 1215 C C . PRO A 1 155 ? -1.471 4.267 -6.477 1.00 93.06 155 PRO A C 1
ATOM 1217 O O . PRO A 1 155 ? -2.172 5.210 -6.103 1.00 93.06 155 PRO A O 1
ATOM 1220 N N . TRP A 1 156 ? -0.186 4.432 -6.803 1.00 88.62 156 TRP A N 1
ATOM 1221 C CA . TRP A 1 156 ? 0.492 5.738 -6.733 1.00 88.62 156 TRP A CA 1
ATOM 1222 C C . TRP A 1 156 ? 0.693 6.369 -8.110 1.00 88.62 156 TRP A C 1
ATOM 1224 O O . TRP A 1 156 ? 0.801 7.588 -8.189 1.00 88.62 156 TRP A O 1
ATOM 1234 N N . VAL A 1 157 ? 0.742 5.577 -9.184 1.00 91.38 157 VAL A N 1
ATOM 1235 C CA . VAL A 1 157 ? 0.964 6.081 -10.551 1.00 91.38 157 VAL A CA 1
ATOM 1236 C C . VAL A 1 157 ? -0.364 6.240 -11.300 1.00 91.38 157 VAL A C 1
ATOM 1238 O O . VAL A 1 157 ? -1.422 5.866 -10.790 1.00 91.38 157 VAL A O 1
ATOM 1241 N N . GLY A 1 158 ? -0.344 6.820 -12.497 1.00 90.62 158 GLY A N 1
ATOM 1242 C CA . GLY A 1 158 ? -1.535 7.080 -13.315 1.00 90.62 158 GLY A CA 1
ATOM 1243 C C . GLY A 1 158 ? -1.753 8.555 -13.645 1.00 90.62 158 GLY A C 1
ATOM 1244 O O . GLY A 1 158 ? -2.704 8.889 -14.354 1.00 90.62 158 GLY A O 1
ATOM 1245 N N . GLN A 1 159 ? -0.886 9.449 -13.160 1.00 90.38 159 GLN A N 1
ATOM 1246 C CA . GLN A 1 159 ? -0.950 10.888 -13.430 1.00 90.38 159 GLN A CA 1
ATOM 1247 C C . GLN A 1 159 ? -0.807 11.239 -14.917 1.00 90.38 159 GLN A C 1
ATOM 1249 O O . GLN A 1 159 ? -1.306 12.281 -15.337 1.00 90.38 159 GLN A O 1
ATOM 1254 N N . ASN A 1 160 ? -0.161 10.369 -15.700 1.00 87.12 160 ASN A N 1
ATOM 1255 C CA . ASN A 1 160 ? 0.079 10.551 -17.132 1.00 87.12 160 ASN A CA 1
ATOM 1256 C C . ASN A 1 160 ? -0.789 9.611 -17.985 1.00 87.12 160 ASN A C 1
ATOM 1258 O O . ASN A 1 160 ? -0.564 9.467 -19.188 1.00 87.12 160 ASN A O 1
ATOM 1262 N N . THR A 1 161 ? -1.789 8.974 -17.370 1.00 86.25 161 THR A N 1
ATOM 1263 C CA . THR A 1 161 ? -2.731 8.077 -18.036 1.00 86.25 161 THR A CA 1
ATOM 1264 C C . THR A 1 161 ? -4.124 8.699 -18.049 1.00 86.25 161 THR A C 1
ATOM 1266 O O . THR A 1 161 ? -4.664 9.074 -17.008 1.00 86.25 161 THR A O 1
ATOM 1269 N N . GLU A 1 162 ? -4.727 8.791 -19.235 1.00 85.81 162 GLU A N 1
ATOM 1270 C CA . GLU A 1 162 ? -6.052 9.390 -19.427 1.00 85.81 162 GLU A CA 1
ATOM 1271 C C . GLU A 1 162 ? -7.131 8.667 -18.594 1.00 85.81 162 GLU A C 1
ATOM 1273 O O . GLU A 1 162 ? -7.212 7.431 -18.636 1.00 85.81 162 GLU A O 1
ATOM 1278 N N . PRO A 1 163 ? -8.001 9.394 -17.867 1.00 87.06 163 PRO A N 1
ATOM 1279 C CA . PRO A 1 163 ? -9.147 8.809 -17.179 1.00 87.06 163 PRO A CA 1
ATOM 1280 C C . PRO A 1 163 ? -9.986 7.903 -18.088 1.00 87.06 163 PRO A C 1
ATOM 1282 O O . PRO A 1 163 ? -10.318 8.265 -19.214 1.00 87.06 163 PRO A O 1
ATOM 1285 N N . GLY A 1 164 ? -10.374 6.731 -17.581 1.00 84.00 164 GLY A N 1
ATOM 1286 C CA . GLY A 1 164 ? -11.138 5.745 -18.354 1.00 84.00 164 GLY A CA 1
ATOM 1287 C C . GLY A 1 164 ? -10.290 4.874 -19.287 1.00 84.00 164 GLY A C 1
ATOM 1288 O O . GLY A 1 164 ? -10.849 4.039 -19.993 1.00 84.00 164 GLY A O 1
ATOM 1289 N N . THR A 1 165 ? -8.960 5.023 -19.278 1.00 86.94 165 THR A N 1
ATOM 1290 C CA . THR A 1 165 ? -8.063 4.058 -19.924 1.00 86.94 165 THR A CA 1
ATOM 1291 C C . THR A 1 165 ? -8.247 2.684 -19.290 1.00 86.94 165 THR A C 1
ATOM 1293 O O . THR A 1 165 ? -8.067 2.512 -18.082 1.00 86.94 165 THR A O 1
ATOM 1296 N N . GLU A 1 166 ? -8.593 1.697 -20.113 1.00 87.69 166 GLU A N 1
ATOM 1297 C CA . GLU A 1 166 ? -8.629 0.306 -19.682 1.00 87.69 166 GLU A CA 1
ATOM 1298 C C . GLU A 1 166 ? -7.208 -0.218 -19.508 1.00 87.69 166 GLU A C 1
ATOM 1300 O O . GLU A 1 166 ? -6.384 -0.164 -20.424 1.00 87.69 166 GLU A O 1
ATOM 1305 N N . VAL A 1 167 ? -6.934 -0.735 -18.316 1.00 90.44 167 VAL A N 1
ATOM 1306 C CA . VAL A 1 167 ? -5.645 -1.317 -17.950 1.00 90.44 167 VAL A CA 1
ATOM 1307 C C . VAL A 1 167 ? -5.856 -2.714 -17.389 1.00 90.44 167 VAL A C 1
ATOM 1309 O O . VAL A 1 167 ? -6.932 -3.048 -16.883 1.00 90.44 167 VAL A O 1
ATOM 1312 N N . ASP A 1 168 ? -4.810 -3.526 -17.493 1.00 93.56 168 ASP A N 1
ATOM 1313 C CA . ASP A 1 168 ? -4.762 -4.861 -16.916 1.00 93.56 168 ASP A CA 1
ATOM 1314 C C . ASP A 1 168 ? -5.175 -4.857 -15.431 1.00 93.56 168 ASP A C 1
ATOM 1316 O O . ASP A 1 168 ? -4.873 -3.925 -14.687 1.00 93.56 168 ASP A O 1
ATOM 1320 N N . VAL A 1 169 ? -5.876 -5.903 -14.989 1.00 93.38 169 VAL A N 1
ATOM 1321 C CA . VAL A 1 169 ? -6.427 -5.963 -13.628 1.00 93.38 169 VAL A CA 1
ATOM 1322 C C . VAL A 1 169 ? -5.347 -5.897 -12.541 1.00 93.38 169 VAL A C 1
ATOM 1324 O O . VAL A 1 169 ? -5.576 -5.271 -11.510 1.00 93.38 169 VAL A O 1
ATOM 1327 N N . LEU A 1 170 ? -4.166 -6.479 -12.776 1.00 95.38 170 LEU A N 1
ATOM 1328 C CA . LEU A 1 170 ? -3.032 -6.385 -11.858 1.00 95.38 170 LEU A CA 1
ATOM 1329 C C . LEU A 1 170 ? -2.355 -5.014 -11.972 1.00 95.38 170 LEU A C 1
ATOM 1331 O O . LEU A 1 170 ? -1.955 -4.449 -10.963 1.00 95.38 170 LEU A O 1
ATOM 1335 N N . MET A 1 171 ? -2.310 -4.415 -13.166 1.00 95.06 171 MET A N 1
ATOM 1336 C CA . MET A 1 171 ? -1.818 -3.038 -13.335 1.00 95.06 171 MET A CA 1
ATOM 1337 C C . MET A 1 171 ? -2.596 -2.030 -12.474 1.00 95.06 171 MET A C 1
ATOM 1339 O O . MET A 1 171 ? -2.005 -1.076 -11.970 1.00 95.06 171 MET A O 1
ATOM 1343 N N . ARG A 1 172 ? -3.895 -2.262 -12.227 1.00 94.69 172 ARG A N 1
ATOM 1344 C CA . ARG A 1 172 ? -4.721 -1.418 -11.338 1.00 94.69 172 ARG A CA 1
ATOM 1345 C C . ARG A 1 172 ? -4.226 -1.376 -9.887 1.00 94.69 172 ARG A C 1
ATOM 1347 O O . ARG A 1 172 ? -4.609 -0.463 -9.162 1.00 94.69 172 ARG A O 1
ATOM 1354 N N . SER A 1 173 ? -3.374 -2.312 -9.450 1.00 94.38 173 SER A N 1
ATOM 1355 C CA . SER A 1 173 ? -2.742 -2.235 -8.124 1.00 94.38 173 SER A CA 1
ATOM 1356 C C . SER A 1 173 ? -1.628 -1.186 -8.052 1.0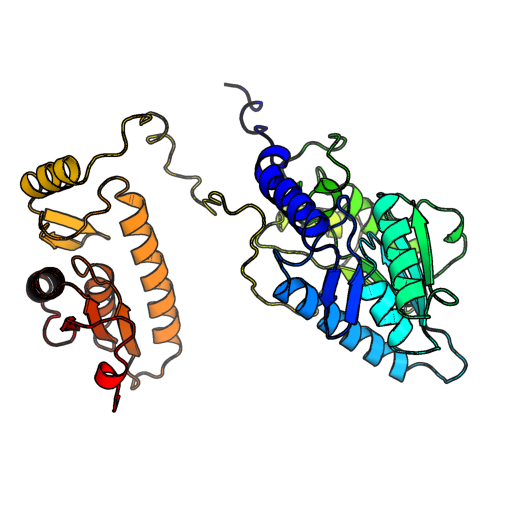0 94.38 173 SER A C 1
ATOM 1358 O O . SER A 1 173 ? -1.218 -0.814 -6.959 1.00 94.38 173 SER A O 1
ATOM 1360 N N . LEU A 1 174 ? -1.113 -0.734 -9.199 1.00 93.25 174 LEU A N 1
ATOM 1361 C CA . LEU A 1 174 ? -0.049 0.267 -9.306 1.00 93.25 174 LEU A CA 1
ATOM 1362 C C . LEU A 1 174 ? -0.584 1.599 -9.838 1.00 93.25 174 LEU A C 1
ATOM 1364 O O . LEU A 1 174 ? -0.195 2.655 -9.340 1.00 93.25 174 LEU A O 1
ATOM 1368 N N . LEU A 1 175 ? -1.484 1.528 -10.825 1.00 93.62 175 LEU A N 1
ATOM 1369 C CA . LEU A 1 175 ? -1.880 2.630 -11.695 1.00 93.62 175 LEU A CA 1
ATOM 1370 C C . LEU A 1 175 ? -3.381 2.940 -11.592 1.00 93.62 175 LEU A C 1
ATOM 1372 O O . LEU A 1 175 ? -4.223 2.092 -11.888 1.00 93.62 175 LEU A O 1
ATOM 1376 N N . ASP A 1 176 ? -3.709 4.187 -11.243 1.00 95.00 176 ASP A N 1
ATOM 1377 C CA . ASP A 1 176 ? -5.065 4.752 -11.266 1.00 95.00 176 ASP A CA 1
ATOM 1378 C C . ASP A 1 176 ? -5.142 5.916 -12.268 1.00 95.00 176 ASP A C 1
ATOM 1380 O O . ASP A 1 176 ? -4.705 7.025 -11.945 1.00 95.00 176 ASP A O 1
ATOM 1384 N N . PRO A 1 177 ? -5.683 5.700 -13.484 1.00 92.69 177 PRO A N 1
ATOM 1385 C CA . PRO A 1 177 ? -5.694 6.713 -14.535 1.00 92.69 177 PRO A CA 1
ATOM 1386 C C . PRO A 1 177 ? -6.319 8.034 -14.078 1.00 92.69 177 PRO A C 1
ATOM 1388 O O . PRO A 1 177 ? -7.497 8.090 -13.720 1.00 92.69 177 PRO A O 1
ATOM 1391 N N . GLY A 1 178 ? -5.525 9.106 -14.060 1.00 91.44 178 GLY A N 1
ATOM 1392 C CA . GLY A 1 178 ? -5.924 10.436 -13.601 1.00 91.44 178 GLY A CA 1
ATOM 1393 C C . GLY A 1 178 ? -6.422 10.497 -12.151 1.00 91.44 178 GLY A C 1
ATOM 1394 O O . GLY A 1 178 ? -7.207 11.392 -11.818 1.00 91.44 178 GLY A O 1
ATOM 1395 N N . TYR A 1 179 ? -6.011 9.550 -11.302 1.00 94.94 179 TYR A N 1
ATOM 1396 C CA . TYR A 1 179 ? -6.393 9.449 -9.888 1.00 94.94 179 TYR A CA 1
ATOM 1397 C C . TYR A 1 179 ? -7.920 9.407 -9.664 1.00 94.94 179 TYR A C 1
ATOM 1399 O O . TYR A 1 179 ? -8.445 9.983 -8.701 1.00 94.94 179 TYR A O 1
ATOM 1407 N N . GLN A 1 180 ? -8.663 8.769 -10.579 1.00 95.12 180 GLN A N 1
ATOM 1408 C CA . GLN A 1 180 ? -10.129 8.678 -10.523 1.00 95.12 180 GLN A CA 1
ATOM 1409 C C . GLN A 1 180 ? -10.612 7.899 -9.299 1.00 95.12 180 GLN A C 1
ATOM 1411 O O . GLN A 1 180 ? -11.542 8.324 -8.605 1.00 95.12 180 GLN A O 1
ATOM 1416 N N . SER A 1 181 ? -9.958 6.784 -9.007 1.00 96.06 181 SER A N 1
ATOM 1417 C CA . SER A 1 181 ? -10.295 5.912 -7.890 1.00 96.06 181 SER A CA 1
ATOM 1418 C C . SER A 1 181 ? -9.886 6.559 -6.562 1.00 96.06 181 SER A C 1
ATOM 1420 O O . SER A 1 181 ? -10.678 6.561 -5.620 1.00 96.06 181 SER A O 1
ATOM 1422 N N . ILE A 1 182 ? -8.727 7.232 -6.496 1.00 96.69 182 ILE A N 1
ATOM 1423 C CA . ILE A 1 182 ? -8.305 8.043 -5.331 1.00 96.69 182 ILE A CA 1
ATOM 1424 C C . ILE A 1 182 ? -9.312 9.166 -5.052 1.00 96.69 182 ILE A C 1
ATOM 1426 O O . ILE A 1 182 ? -9.719 9.392 -3.907 1.00 96.69 182 ILE A O 1
ATOM 1430 N N . ARG A 1 183 ? -9.773 9.859 -6.098 1.00 96.31 183 ARG A N 1
ATOM 1431 C CA . ARG A 1 183 ? -10.799 10.902 -5.986 1.00 96.31 183 ARG A CA 1
ATOM 1432 C C . ARG A 1 183 ? -12.100 10.355 -5.417 1.00 96.31 183 ARG A C 1
ATOM 1434 O O . ARG A 1 183 ? -12.665 10.976 -4.514 1.00 96.31 183 ARG A O 1
ATOM 1441 N N . ARG A 1 184 ? -12.571 9.210 -5.914 1.00 96.62 184 ARG A N 1
ATOM 1442 C CA . ARG A 1 184 ? -13.776 8.549 -5.393 1.00 96.62 184 ARG A CA 1
ATOM 1443 C C . ARG A 1 184 ? -13.596 8.086 -3.956 1.00 96.62 184 ARG A C 1
ATOM 1445 O O . ARG A 1 184 ? -14.463 8.374 -3.134 1.00 96.62 184 ARG A O 1
ATOM 1452 N N . TYR A 1 185 ? -12.457 7.475 -3.632 1.00 98.25 185 TYR A N 1
ATOM 1453 C CA . TYR A 1 185 ? -12.105 7.073 -2.272 1.00 98.25 185 TYR A CA 1
ATOM 1454 C C . TYR A 1 185 ? -12.269 8.232 -1.287 1.00 98.25 185 TYR A C 1
ATOM 1456 O O . TYR A 1 185 ? -13.006 8.135 -0.307 1.00 98.25 185 TYR A O 1
ATOM 1464 N N . LEU A 1 186 ? -11.665 9.380 -1.590 1.00 97.62 186 LEU A N 1
ATOM 1465 C CA . LEU A 1 186 ? -11.769 10.555 -0.734 1.00 97.62 186 LEU A CA 1
ATOM 1466 C C . LEU A 1 186 ? -13.189 11.147 -0.729 1.00 97.62 186 LEU A C 1
ATOM 1468 O O . LEU A 1 186 ? -13.714 11.480 0.334 1.00 97.62 186 LEU A O 1
ATOM 1472 N N . LEU A 1 187 ? -13.847 11.271 -1.882 1.00 96.81 187 LEU A N 1
ATOM 1473 C CA . LEU A 1 187 ? -15.184 11.865 -1.966 1.00 96.81 187 LEU A CA 1
ATOM 1474 C C . LEU A 1 187 ? -16.240 11.059 -1.191 1.00 96.81 187 LEU A C 1
ATOM 1476 O O . LEU A 1 187 ? -17.096 11.635 -0.514 1.00 96.81 187 LEU A O 1
ATOM 1480 N N . GLU A 1 188 ? -16.192 9.734 -1.294 1.00 97.44 188 GLU A N 1
ATOM 1481 C CA . GLU A 1 188 ? -17.231 8.838 -0.792 1.00 97.44 188 GLU A CA 1
ATOM 1482 C C . GLU A 1 188 ? -16.992 8.385 0.654 1.00 97.44 188 GLU A C 1
ATOM 1484 O O . GLU A 1 188 ? -17.968 8.198 1.385 1.00 97.44 188 GLU A O 1
ATOM 1489 N N . ALA A 1 189 ? -15.734 8.305 1.115 1.00 97.19 189 ALA A N 1
ATOM 1490 C CA . ALA A 1 189 ? -15.382 7.811 2.452 1.00 97.19 189 ALA A CA 1
ATOM 1491 C C . ALA A 1 189 ? -16.141 8.501 3.595 1.00 97.19 189 ALA A C 1
ATOM 1493 O O . ALA A 1 189 ? -16.472 7.862 4.591 1.00 97.19 189 ALA A O 1
ATOM 1494 N N . LYS A 1 190 ? -16.477 9.793 3.450 1.00 94.62 190 LYS A N 1
ATOM 1495 C CA . LYS A 1 190 ? -17.248 10.555 4.454 1.00 94.62 190 LYS A CA 1
ATOM 1496 C C . LYS A 1 190 ? -18.575 9.881 4.825 1.00 94.62 190 LYS A C 1
ATOM 1498 O O . LYS A 1 190 ? -19.019 10.033 5.956 1.00 94.62 190 LYS A O 1
ATOM 1503 N N . LYS A 1 191 ? -19.201 9.148 3.896 1.00 96.69 191 LYS A N 1
ATOM 1504 C CA . LYS A 1 191 ? -20.480 8.444 4.107 1.00 96.69 191 LYS A CA 1
ATOM 1505 C C . LYS A 1 191 ? -20.335 7.154 4.914 1.00 96.69 191 LYS A C 1
ATOM 1507 O O . LYS A 1 191 ? -21.327 6.666 5.438 1.00 96.69 191 LYS A O 1
ATOM 1512 N N . PHE A 1 192 ? -19.122 6.612 4.979 1.00 98.19 192 PHE A N 1
ATOM 1513 C CA . PHE A 1 192 ? -18.814 5.321 5.586 1.00 98.19 192 PHE A CA 1
ATOM 1514 C C . PHE A 1 192 ? -17.966 5.465 6.852 1.00 98.19 192 PHE A C 1
ATOM 1516 O O . PHE A 1 192 ? -17.532 4.467 7.414 1.00 98.19 192 PHE A O 1
ATOM 1523 N N . LEU A 1 193 ? -17.696 6.682 7.324 1.00 98.06 193 LEU A N 1
ATOM 1524 C CA . LEU A 1 193 ? -16.931 6.904 8.547 1.00 98.06 193 LEU A CA 1
ATOM 1525 C C . LEU A 1 193 ? -17.862 7.115 9.734 1.00 98.06 193 LEU A C 1
ATOM 1527 O O . LEU A 1 193 ? -18.770 7.944 9.687 1.00 98.06 193 LEU A O 1
ATOM 1531 N N . LYS A 1 194 ? -17.560 6.439 10.847 1.00 97.50 194 LYS A N 1
ATOM 1532 C CA . LYS A 1 194 ? -18.124 6.811 12.149 1.00 97.50 194 LYS A CA 1
ATOM 1533 C C . LYS A 1 194 ? -17.732 8.257 12.469 1.00 97.50 194 LYS A C 1
ATOM 1535 O O . LYS A 1 194 ? -16.724 8.767 11.982 1.00 97.50 194 LYS A O 1
ATOM 1540 N N . LYS A 1 195 ? -18.449 8.907 13.391 1.00 94.25 195 LYS A N 1
ATOM 1541 C CA . LYS A 1 195 ? -18.136 10.288 13.832 1.00 94.25 195 LYS A CA 1
ATOM 1542 C C . LYS A 1 195 ? -16.690 10.482 14.311 1.00 94.25 195 LYS A C 1
ATOM 1544 O O . LYS A 1 195 ? -16.139 11.566 14.162 1.00 94.25 195 LYS A O 1
ATOM 1549 N N . THR A 1 196 ? -16.097 9.449 14.907 1.00 92.12 196 THR A N 1
ATOM 1550 C CA . THR A 1 196 ? -14.698 9.423 15.370 1.00 92.12 196 THR A CA 1
ATOM 1551 C C . THR A 1 196 ? -13.782 8.633 14.434 1.00 92.12 196 THR A C 1
ATOM 1553 O O . THR A 1 196 ? -12.627 8.386 14.778 1.00 92.12 196 THR A O 1
ATOM 1556 N N . GLY A 1 197 ? -14.308 8.192 13.292 1.00 95.62 197 GLY A N 1
ATOM 1557 C CA . GLY A 1 197 ? -13.607 7.361 12.332 1.00 95.62 197 GLY A CA 1
ATOM 1558 C C . GLY A 1 197 ? -12.499 8.126 11.621 1.00 95.62 197 GLY A C 1
ATOM 1559 O O . GLY A 1 197 ? -12.514 9.357 11.524 1.00 95.62 197 GLY A O 1
ATOM 1560 N N . ARG A 1 198 ? -11.510 7.387 11.125 1.00 95.25 198 ARG A N 1
ATOM 1561 C CA . ARG A 1 198 ? -10.337 7.955 10.458 1.00 95.25 198 ARG A CA 1
ATOM 1562 C C . ARG A 1 198 ? -10.087 7.265 9.126 1.00 95.25 198 ARG A C 1
ATOM 1564 O O . ARG A 1 198 ? -10.282 6.064 8.994 1.00 95.25 198 ARG A O 1
ATOM 1571 N N . ILE A 1 199 ? -9.620 8.039 8.156 1.00 97.19 199 ILE A N 1
ATOM 1572 C CA . ILE A 1 199 ? -9.202 7.539 6.850 1.00 97.19 199 ILE A CA 1
ATOM 1573 C C . ILE A 1 199 ? -7.677 7.566 6.755 1.00 97.19 199 ILE A C 1
ATOM 1575 O O . ILE A 1 199 ? -7.045 8.529 7.199 1.00 97.19 199 ILE A O 1
ATOM 1579 N N . PHE A 1 200 ? -7.099 6.509 6.200 1.00 97.81 200 PHE A N 1
ATOM 1580 C CA . PHE A 1 200 ? -5.668 6.362 5.968 1.00 97.81 200 PHE A CA 1
ATOM 1581 C C . PHE A 1 200 ? -5.403 5.942 4.526 1.00 97.81 200 PHE A C 1
ATOM 1583 O O . PHE A 1 200 ? -6.243 5.328 3.869 1.00 97.81 200 PHE A O 1
ATOM 1590 N N . ALA A 1 201 ? -4.226 6.306 4.043 1.00 95.62 201 ALA A N 1
ATOM 1591 C CA . ALA A 1 201 ? -3.761 6.035 2.698 1.00 95.62 201 ALA A CA 1
ATOM 1592 C C . ALA A 1 201 ? -2.243 5.870 2.732 1.00 95.62 201 ALA A C 1
ATOM 1594 O O . ALA A 1 201 ? -1.574 6.637 3.431 1.00 95.62 201 ALA A O 1
ATOM 1595 N N . LEU A 1 202 ? -1.712 4.914 1.974 1.00 95.06 202 LEU A N 1
ATOM 1596 C CA . LEU A 1 202 ? -0.309 4.946 1.568 1.00 95.06 202 LEU A CA 1
ATOM 1597 C C . LEU A 1 202 ? -0.194 5.730 0.264 1.00 95.06 202 LEU A C 1
ATOM 1599 O O . LEU A 1 202 ? -0.961 5.480 -0.652 1.00 95.06 202 LEU A O 1
ATOM 1603 N N . PHE A 1 203 ? 0.769 6.637 0.153 1.00 93.00 203 PHE A N 1
ATOM 1604 C CA . PHE A 1 203 ? 1.067 7.296 -1.114 1.00 93.00 203 PHE A CA 1
ATOM 1605 C C . PHE A 1 203 ? 2.567 7.549 -1.221 1.00 93.00 203 PHE A C 1
ATOM 1607 O O . PHE A 1 203 ? 3.190 7.962 -0.240 1.00 93.00 203 PHE A O 1
ATOM 1614 N N . SER A 1 204 ? 3.138 7.318 -2.401 1.00 91.06 204 SER A N 1
ATOM 1615 C CA . SER A 1 204 ? 4.532 7.648 -2.690 1.00 91.06 204 SER A CA 1
ATOM 1616 C C . SER A 1 204 ? 4.611 8.957 -3.466 1.00 91.06 204 SER A C 1
ATOM 1618 O O . SER A 1 204 ? 4.182 9.017 -4.614 1.00 91.06 204 SER A O 1
ATOM 1620 N N . PHE A 1 205 ? 5.192 9.997 -2.863 1.00 87.69 205 PHE A N 1
ATOM 1621 C CA . PHE A 1 205 ? 5.417 11.284 -3.539 1.00 87.69 205 PHE A CA 1
ATOM 1622 C C . PHE A 1 205 ? 6.571 11.256 -4.550 1.00 87.69 205 PHE A C 1
ATOM 1624 O O . PHE A 1 205 ? 6.704 12.197 -5.321 1.00 87.69 205 PHE A O 1
ATOM 1631 N N . ASN A 1 206 ? 7.382 10.193 -4.549 1.00 86.50 206 ASN A N 1
ATOM 1632 C CA . ASN A 1 206 ? 8.480 10.028 -5.505 1.00 86.50 206 ASN A CA 1
ATOM 1633 C C . ASN A 1 206 ? 8.015 9.348 -6.802 1.00 86.50 206 ASN A C 1
ATOM 1635 O O . ASN A 1 206 ? 8.577 9.605 -7.855 1.00 86.50 206 ASN A O 1
ATOM 1639 N N . TYR A 1 207 ? 6.995 8.484 -6.727 1.00 84.94 207 TYR A N 1
ATOM 1640 C CA . TYR A 1 207 ? 6.437 7.791 -7.898 1.00 84.94 207 TYR A CA 1
ATOM 1641 C C . TYR A 1 207 ? 5.133 8.433 -8.390 1.00 84.94 207 TYR A C 1
ATOM 1643 O O . TYR A 1 207 ? 4.869 8.488 -9.591 1.00 84.94 207 TYR A O 1
ATOM 1651 N N . GLY A 1 208 ? 4.303 8.914 -7.465 1.00 88.88 208 GLY A N 1
ATOM 1652 C CA . GLY A 1 208 ? 3.051 9.589 -7.773 1.00 88.88 208 GLY A CA 1
ATOM 1653 C C . GLY A 1 208 ? 3.195 11.105 -7.861 1.00 88.88 208 GLY A C 1
ATOM 1654 O O . GLY A 1 208 ? 4.056 11.714 -7.230 1.00 88.88 208 GLY A O 1
ATOM 1655 N N . SER A 1 209 ? 2.291 11.745 -8.599 1.00 90.94 209 SER A N 1
ATOM 1656 C CA . SER A 1 209 ? 2.212 13.202 -8.685 1.00 90.94 209 SER A CA 1
ATOM 1657 C C . SER A 1 209 ? 1.702 13.806 -7.374 1.00 90.94 209 SER A C 1
ATOM 1659 O O . SER A 1 209 ? 0.502 13.784 -7.074 1.00 90.94 209 SER A O 1
ATOM 1661 N N . GLU A 1 210 ? 2.609 14.418 -6.606 1.00 92.56 210 GLU A N 1
ATOM 1662 C CA . GLU A 1 210 ? 2.244 15.178 -5.408 1.00 92.56 210 GLU A CA 1
ATOM 1663 C C . GLU A 1 210 ? 1.256 16.314 -5.734 1.00 92.56 210 GLU A C 1
ATOM 1665 O O . GLU A 1 210 ? 0.314 16.556 -4.973 1.00 92.56 210 GLU A O 1
ATOM 1670 N N . GLU A 1 211 ? 1.434 17.000 -6.869 1.00 93.06 211 GLU A N 1
ATOM 1671 C CA . GLU A 1 211 ? 0.545 18.086 -7.291 1.00 93.06 211 GLU A CA 1
ATOM 1672 C C . GLU A 1 211 ? -0.885 17.580 -7.520 1.00 93.06 211 GLU A C 1
ATOM 1674 O O . GLU A 1 211 ? -1.843 18.147 -6.978 1.00 93.06 211 GLU A O 1
ATOM 1679 N N . LEU A 1 212 ? -1.037 16.491 -8.281 1.00 92.00 212 LEU A N 1
ATOM 1680 C CA . LEU A 1 212 ? -2.345 15.912 -8.568 1.00 92.00 212 LEU A CA 1
ATOM 1681 C C . LEU A 1 212 ? -2.990 15.363 -7.293 1.00 92.00 212 LEU A C 1
ATOM 1683 O O . LEU A 1 212 ? -4.168 15.623 -7.049 1.00 92.00 212 LEU A O 1
ATOM 1687 N N . PHE A 1 213 ? -2.223 14.688 -6.434 1.00 94.62 213 PHE A N 1
ATOM 1688 C CA . PHE A 1 213 ? -2.714 14.211 -5.143 1.00 94.62 213 PHE A CA 1
ATOM 1689 C C . PHE A 1 213 ? -3.251 15.365 -4.282 1.00 94.62 213 PHE A C 1
ATOM 1691 O O . PHE A 1 213 ? -4.396 15.327 -3.823 1.00 94.62 213 PHE A O 1
ATOM 1698 N N . LYS A 1 214 ? -2.472 16.446 -4.120 1.00 94.69 214 LYS A N 1
ATOM 1699 C CA . LYS A 1 214 ? -2.895 17.648 -3.377 1.00 94.69 214 LYS A CA 1
ATOM 1700 C C . LYS A 1 214 ? -4.158 18.267 -3.973 1.00 94.69 214 LYS A C 1
ATOM 1702 O O . LYS A 1 214 ? -5.048 18.677 -3.225 1.00 94.69 214 LYS A O 1
ATOM 1707 N N . ARG A 1 215 ? -4.267 18.317 -5.304 1.00 95.62 215 ARG A N 1
ATOM 1708 C CA . ARG A 1 215 ? -5.458 18.813 -6.006 1.00 95.62 215 ARG A CA 1
ATOM 1709 C C . ARG A 1 215 ? -6.693 17.976 -5.666 1.00 95.62 215 ARG A C 1
ATOM 1711 O O . ARG A 1 215 ? -7.693 18.538 -5.223 1.00 95.62 215 ARG A O 1
ATOM 1718 N N . VAL A 1 216 ? -6.602 16.650 -5.781 1.00 95.25 216 VAL A N 1
ATOM 1719 C CA . VAL A 1 216 ? -7.703 15.723 -5.469 1.00 95.25 216 VAL A CA 1
ATOM 1720 C C . VAL A 1 216 ? -8.135 15.839 -4.000 1.00 95.25 216 VAL A C 1
ATOM 1722 O O . VAL A 1 216 ? -9.332 15.898 -3.703 1.00 95.25 216 VAL A O 1
ATOM 1725 N N . VAL A 1 217 ? -7.183 15.932 -3.067 1.00 95.69 217 VAL A N 1
ATOM 1726 C CA . VAL A 1 217 ? -7.473 16.125 -1.635 1.00 95.69 217 VAL A CA 1
ATOM 1727 C C . VAL A 1 217 ? -8.222 17.438 -1.379 1.00 95.69 217 VAL A C 1
ATOM 1729 O O . VAL A 1 217 ? -9.220 17.453 -0.651 1.00 95.69 217 VAL A O 1
ATOM 1732 N N . ASN A 1 218 ? -7.781 18.534 -2.001 1.00 95.75 218 ASN A N 1
ATOM 1733 C CA . ASN A 1 218 ? -8.423 19.840 -1.856 1.00 95.75 218 ASN A CA 1
ATOM 1734 C C . ASN A 1 218 ? -9.848 19.843 -2.430 1.00 95.75 218 ASN A C 1
ATO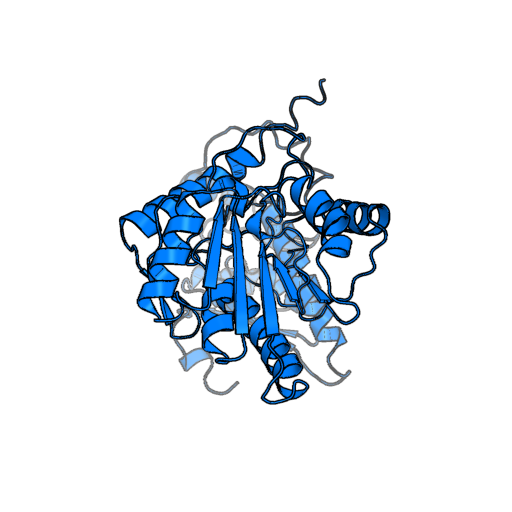M 1736 O O . ASN A 1 218 ? -10.777 20.309 -1.771 1.00 95.75 218 ASN A O 1
ATOM 1740 N N . GLU A 1 219 ? -10.038 19.285 -3.626 1.00 95.88 219 GLU A N 1
ATOM 1741 C CA . GLU A 1 219 ? -11.334 19.229 -4.320 1.00 95.88 219 GLU A CA 1
ATOM 1742 C C . GLU A 1 219 ? -12.372 18.379 -3.574 1.00 95.88 219 GLU A C 1
ATOM 1744 O O . GLU A 1 219 ? -13.568 18.656 -3.625 1.00 95.88 219 GLU A O 1
ATOM 1749 N N . THR A 1 220 ? -11.923 17.368 -2.831 1.00 96.00 220 THR A N 1
ATOM 1750 C CA . THR A 1 220 ? -12.788 16.501 -2.010 1.00 96.00 220 THR A CA 1
ATOM 1751 C C . THR A 1 220 ? -13.016 17.051 -0.593 1.00 96.00 220 THR A C 1
ATOM 1753 O O . THR A 1 220 ? -13.756 16.471 0.217 1.00 96.00 220 THR A O 1
ATOM 1756 N N . GLY A 1 221 ? -12.436 18.218 -0.287 1.00 95.25 221 GLY A N 1
ATOM 1757 C CA . GLY A 1 221 ? -12.606 18.930 0.975 1.00 95.25 221 GLY A CA 1
ATOM 1758 C C . GLY A 1 221 ? -12.001 18.184 2.161 1.00 95.25 221 GLY A C 1
ATOM 1759 O O . GLY A 1 221 ? -12.596 18.178 3.244 1.00 95.25 221 GLY A O 1
ATOM 1760 N N . TRP A 1 222 ? -10.879 17.500 1.945 1.00 95.88 222 TRP A N 1
ATOM 1761 C CA . TRP A 1 222 ? -10.089 16.873 2.997 1.00 95.88 222 TRP A CA 1
ATOM 1762 C C . TRP A 1 222 ? -8.862 17.715 3.337 1.00 95.88 222 TRP A C 1
ATOM 1764 O O . TRP A 1 222 ? -8.389 18.539 2.561 1.00 95.88 222 TRP A O 1
ATOM 1774 N N . LYS A 1 223 ? -8.335 17.486 4.537 1.00 94.12 223 LYS A N 1
ATOM 1775 C CA . LYS A 1 223 ? -6.981 17.879 4.923 1.00 94.12 223 LYS A CA 1
ATOM 1776 C C . LYS A 1 223 ? -6.270 16.616 5.370 1.00 94.12 223 LYS A C 1
ATOM 1778 O O . LYS A 1 223 ? -6.886 15.778 6.028 1.00 94.12 223 LYS A O 1
ATOM 1783 N N . TYR A 1 224 ? -4.990 16.503 5.049 1.00 94.25 224 TYR A N 1
ATOM 1784 C CA . TYR A 1 224 ? -4.176 15.366 5.455 1.00 94.25 224 TYR A CA 1
ATOM 1785 C C . TYR A 1 224 ? -3.013 15.819 6.330 1.00 94.25 224 TYR A C 1
ATOM 1787 O O . TYR A 1 224 ? -2.614 16.983 6.333 1.00 94.25 224 TYR A O 1
ATOM 1795 N N . LYS A 1 225 ? -2.492 14.870 7.100 1.00 95.50 225 LYS A N 1
ATOM 1796 C CA . LYS A 1 225 ? -1.225 14.985 7.812 1.00 95.50 225 LYS A CA 1
ATOM 1797 C C . LYS A 1 225 ? -0.424 13.726 7.526 1.00 95.50 225 LYS A C 1
ATOM 1799 O O . LYS A 1 225 ? -1.008 12.645 7.456 1.00 95.50 225 LYS A O 1
ATOM 1804 N N . ILE A 1 226 ? 0.887 13.863 7.393 1.00 94.81 226 ILE A N 1
ATOM 1805 C CA . ILE A 1 226 ? 1.780 12.712 7.276 1.00 94.81 226 ILE A CA 1
ATOM 1806 C C . ILE A 1 226 ? 1.832 12.038 8.649 1.00 94.81 226 ILE A C 1
ATOM 1808 O O . ILE A 1 226 ? 2.117 12.693 9.653 1.00 94.81 226 ILE A O 1
ATOM 1812 N N . TYR A 1 227 ? 1.463 10.758 8.702 1.00 93.94 227 TYR A N 1
ATOM 1813 C CA . TYR A 1 227 ? 1.486 9.978 9.941 1.00 93.94 227 TYR A CA 1
ATOM 1814 C C . TYR A 1 227 ? 2.855 9.332 10.168 1.00 93.94 227 TYR A C 1
ATOM 1816 O O . TYR A 1 227 ? 3.381 9.393 11.273 1.00 93.94 227 TYR A O 1
ATOM 1824 N N . SER A 1 228 ? 3.425 8.763 9.106 1.00 94.25 228 SER A N 1
ATOM 1825 C CA . SER A 1 228 ? 4.752 8.157 9.065 1.00 94.25 228 SER A CA 1
ATOM 1826 C C . SER A 1 228 ? 5.311 8.313 7.650 1.00 94.25 228 SER A C 1
ATOM 1828 O O . SER A 1 228 ? 4.534 8.463 6.704 1.00 94.25 228 SER A O 1
ATOM 1830 N N . THR A 1 229 ? 6.632 8.344 7.510 1.00 93.56 229 THR A N 1
ATOM 1831 C CA . THR A 1 229 ? 7.314 8.472 6.217 1.00 93.56 229 THR A CA 1
ATOM 1832 C C . THR A 1 229 ? 8.661 7.773 6.275 1.00 93.56 229 THR A C 1
ATOM 1834 O O . THR A 1 229 ? 9.360 7.856 7.286 1.00 93.56 229 THR A O 1
ATOM 1837 N N . ASN A 1 230 ? 9.035 7.125 5.179 1.00 91.19 230 ASN A N 1
ATOM 1838 C CA . ASN A 1 230 ? 10.347 6.523 5.000 1.00 91.19 230 ASN A CA 1
ATOM 1839 C C . ASN A 1 230 ? 10.647 6.393 3.495 1.00 91.19 230 ASN A C 1
ATOM 1841 O O . ASN A 1 230 ? 9.726 6.459 2.681 1.00 91.19 230 ASN A O 1
ATOM 1845 N N . ASN A 1 231 ? 11.921 6.240 3.139 1.00 87.56 231 ASN A N 1
ATOM 1846 C CA . ASN A 1 231 ? 12.365 6.068 1.759 1.00 87.56 231 ASN A CA 1
ATOM 1847 C C . ASN A 1 231 ? 12.752 4.609 1.530 1.00 87.56 231 ASN A C 1
ATOM 1849 O O . ASN A 1 231 ? 13.523 4.045 2.304 1.00 87.56 231 ASN A O 1
ATOM 1853 N N . PHE A 1 232 ? 12.241 4.027 0.451 1.00 81.25 232 PHE A N 1
ATOM 1854 C CA . PHE A 1 232 ? 12.506 2.646 0.067 1.00 81.25 232 PHE A CA 1
ATOM 1855 C C . PHE A 1 232 ? 12.988 2.603 -1.371 1.00 81.25 232 PHE A C 1
ATOM 1857 O O . PHE A 1 232 ? 12.541 3.393 -2.203 1.00 81.25 232 PHE A O 1
ATOM 1864 N N . HIS A 1 233 ? 13.869 1.653 -1.655 1.00 74.69 233 HIS A N 1
ATOM 1865 C CA . HIS A 1 233 ? 14.135 1.253 -3.023 1.00 74.69 233 HIS A CA 1
ATOM 1866 C C . HIS A 1 233 ? 13.001 0.325 -3.471 1.00 74.69 233 HIS A C 1
ATOM 1868 O O . HIS A 1 233 ? 12.645 -0.612 -2.755 1.00 74.69 233 HIS A O 1
ATOM 1874 N N . VAL A 1 234 ? 12.381 0.638 -4.603 1.00 68.38 234 VAL A N 1
ATOM 1875 C CA . VAL A 1 234 ? 11.213 -0.069 -5.127 1.00 68.38 234 VAL A CA 1
ATOM 1876 C C . VAL A 1 234 ? 11.636 -0.707 -6.441 1.00 68.38 234 VAL A C 1
ATOM 1878 O O . VAL A 1 234 ? 11.870 0.004 -7.406 1.00 68.38 234 VAL A O 1
ATOM 1881 N N . GLY A 1 235 ? 11.689 -2.040 -6.497 1.00 59.47 235 GLY A N 1
ATOM 1882 C CA . GLY A 1 235 ? 12.059 -2.784 -7.709 1.00 59.47 235 GLY A CA 1
ATOM 1883 C C . GLY A 1 235 ? 10.957 -2.818 -8.775 1.00 59.47 235 GLY A C 1
ATOM 1884 O O . GLY A 1 235 ? 10.880 -3.758 -9.555 1.00 59.47 235 GLY A O 1
ATOM 1885 N N . ILE A 1 236 ? 10.040 -1.846 -8.775 1.00 55.22 236 ILE A N 1
ATOM 1886 C CA . ILE A 1 236 ? 8.926 -1.753 -9.721 1.00 55.22 236 ILE A CA 1
ATOM 1887 C C . ILE A 1 236 ? 9.331 -0.759 -10.808 1.00 55.22 236 ILE A C 1
ATOM 1889 O O . ILE A 1 236 ? 9.317 0.447 -10.580 1.00 55.22 236 ILE A O 1
ATOM 1893 N N . GLY A 1 237 ? 9.587 -1.262 -12.014 1.00 47.78 237 GLY A N 1
ATOM 1894 C CA . GLY A 1 237 ? 9.796 -0.429 -13.200 1.00 47.78 237 GLY A CA 1
ATOM 1895 C C . GLY A 1 237 ? 11.228 0.068 -13.378 1.00 47.78 237 GLY A C 1
ATOM 1896 O O . GLY A 1 237 ? 11.435 1.003 -14.145 1.00 47.78 237 GLY A O 1
ATOM 1897 N N . ASP A 1 238 ? 12.208 -0.569 -12.732 1.00 38.66 238 ASP A N 1
ATOM 1898 C CA . ASP A 1 238 ? 13.632 -0.283 -12.931 1.00 38.66 238 ASP A CA 1
ATOM 1899 C C . ASP A 1 238 ? 14.181 -0.985 -14.192 1.00 38.66 238 ASP A C 1
ATOM 1901 O O . ASP A 1 238 ? 15.138 -1.752 -14.162 1.00 38.66 238 ASP A O 1
ATOM 1905 N N . GLU A 1 239 ? 13.591 -0.660 -15.343 1.00 37.12 239 GLU A N 1
ATOM 1906 C CA . GLU A 1 239 ? 14.404 -0.266 -16.493 1.00 37.12 239 GLU A CA 1
ATOM 1907 C C . GLU A 1 239 ? 14.265 1.260 -16.611 1.00 37.12 239 GLU A C 1
ATOM 1909 O O . GLU A 1 239 ? 13.271 1.767 -17.119 1.00 37.12 239 GLU A O 1
ATOM 1914 N N . GLN A 1 240 ? 15.269 1.984 -16.103 1.00 35.56 240 GLN A N 1
ATOM 1915 C CA . GLN A 1 240 ? 15.499 3.417 -16.333 1.00 35.56 240 GLN A CA 1
ATOM 1916 C C . GLN A 1 240 ? 14.319 4.360 -16.009 1.00 35.56 240 GLN A C 1
ATOM 1918 O O . GLN A 1 240 ? 13.690 4.926 -16.901 1.00 35.56 240 GLN A O 1
ATOM 1923 N N . GLN A 1 241 ? 14.106 4.673 -14.727 1.00 29.61 241 GLN A N 1
ATOM 1924 C CA . GLN A 1 241 ? 13.668 6.028 -14.378 1.00 29.61 241 GLN A CA 1
ATOM 1925 C C . GLN A 1 241 ? 14.891 6.955 -14.362 1.00 29.61 241 GLN A C 1
ATOM 1927 O O . GLN A 1 241 ? 15.578 7.101 -13.354 1.00 29.61 241 GLN A O 1
ATOM 1932 N N . GLU A 1 242 ? 15.146 7.608 -15.499 1.00 32.12 242 GLU A N 1
ATOM 1933 C CA . GLU A 1 242 ? 15.641 8.986 -15.486 1.00 32.12 242 GLU A CA 1
ATOM 1934 C C . GLU A 1 242 ? 14.612 9.823 -14.707 1.00 32.12 242 GLU A C 1
ATOM 1936 O O . GLU A 1 242 ? 13.598 10.257 -15.252 1.00 32.12 242 GLU A O 1
ATOM 1941 N N . SER A 1 243 ? 14.811 9.983 -13.399 1.00 29.03 243 SER A N 1
ATOM 1942 C CA . SER A 1 243 ? 14.038 10.934 -12.605 1.00 29.03 243 SER A CA 1
ATOM 1943 C C . SER A 1 243 ? 14.618 12.335 -12.810 1.00 29.03 243 SER A C 1
ATOM 1945 O O . SER A 1 243 ? 15.782 12.570 -12.489 1.00 29.03 243 SER A O 1
ATOM 1947 N N . ASP A 1 244 ? 13.780 13.238 -13.321 1.00 29.98 244 ASP A N 1
ATOM 1948 C CA . ASP A 1 244 ? 13.966 14.691 -13.424 1.00 29.98 244 ASP A CA 1
ATOM 1949 C C . ASP A 1 244 ? 15.151 15.189 -14.272 1.00 29.98 244 ASP A C 1
ATOM 1951 O O . ASP A 1 244 ? 16.066 15.852 -13.786 1.00 29.98 244 ASP A O 1
ATOM 1955 N N . MET A 1 245 ? 15.079 14.969 -15.590 1.00 30.28 245 MET A N 1
ATOM 1956 C CA . MET A 1 245 ? 15.965 15.619 -16.567 1.00 30.28 245 MET A CA 1
ATOM 1957 C C . MET A 1 245 ? 15.187 16.220 -17.747 1.00 30.28 245 MET A C 1
ATOM 1959 O O . MET A 1 245 ? 15.508 15.983 -18.907 1.00 30.28 245 MET A O 1
ATOM 1963 N N . ASP A 1 246 ? 14.162 17.034 -17.471 1.00 33.06 246 ASP A N 1
ATOM 1964 C CA . ASP A 1 246 ? 13.489 17.824 -18.513 1.00 33.06 246 ASP A CA 1
ATOM 1965 C C . ASP A 1 246 ? 13.874 19.306 -18.434 1.00 33.06 246 ASP A C 1
ATOM 1967 O O . ASP A 1 246 ? 13.118 20.161 -17.973 1.00 33.06 246 ASP A O 1
ATOM 1971 N N . CYS A 1 247 ? 15.109 19.601 -18.856 1.00 27.19 247 CYS A N 1
ATOM 1972 C CA . CYS A 1 247 ? 15.438 20.879 -19.494 1.00 27.19 247 CYS A CA 1
ATOM 1973 C C . CYS A 1 247 ? 16.794 20.898 -20.232 1.00 27.19 247 CYS A C 1
ATOM 1975 O O . CYS A 1 247 ? 17.442 21.935 -20.239 1.00 27.19 247 CYS A O 1
ATOM 1977 N N . THR A 1 248 ? 17.243 19.817 -20.883 1.00 32.72 248 THR A N 1
ATOM 1978 C CA . THR A 1 248 ? 18.415 19.904 -21.802 1.00 32.72 248 THR A CA 1
ATOM 1979 C C . THR A 1 248 ? 18.533 18.805 -22.868 1.00 32.72 248 THR A C 1
ATOM 1981 O O . THR A 1 248 ? 19.370 18.932 -23.756 1.00 32.72 248 THR A O 1
ATOM 1984 N N . MET A 1 249 ? 17.685 17.771 -22.882 1.00 30.66 249 MET A N 1
ATOM 1985 C CA . MET A 1 249 ? 17.875 16.597 -23.757 1.00 30.66 249 MET A CA 1
ATOM 1986 C C . MET A 1 249 ? 17.175 16.656 -25.123 1.00 30.66 249 MET A C 1
ATOM 1988 O O . MET A 1 249 ? 17.075 15.648 -25.821 1.00 30.66 249 MET A O 1
ATOM 1992 N N . SER A 1 250 ? 16.753 17.833 -25.593 1.00 29.78 250 SER A N 1
ATOM 1993 C CA . SER A 1 250 ? 16.312 17.986 -26.990 1.00 29.78 250 SER A CA 1
ATOM 1994 C C . SER A 1 250 ? 17.469 17.949 -28.006 1.00 29.78 250 SER A C 1
ATOM 1996 O O . SER A 1 250 ? 17.235 18.144 -29.195 1.00 29.78 250 SER A O 1
ATOM 1998 N N . SER A 1 251 ? 18.710 17.709 -27.567 1.00 30.28 251 SER A N 1
ATOM 1999 C CA . SER A 1 251 ? 19.894 17.541 -28.424 1.00 30.28 251 SER A CA 1
ATOM 2000 C C . SER A 1 251 ? 20.435 16.105 -28.494 1.00 30.28 251 SER A C 1
ATOM 2002 O O . SER A 1 251 ? 21.360 15.864 -29.264 1.00 30.28 251 SER A O 1
ATOM 2004 N N . LEU A 1 252 ? 19.875 15.143 -27.746 1.00 34.25 252 LEU A N 1
ATOM 2005 C CA . LEU A 1 252 ? 20.443 13.786 -27.629 1.00 34.25 252 LEU A CA 1
ATOM 2006 C C . LEU A 1 252 ? 19.581 12.661 -28.231 1.00 34.25 252 LEU A C 1
ATOM 2008 O O . LEU A 1 252 ? 20.042 11.530 -28.365 1.00 34.25 252 LEU A O 1
ATOM 2012 N N . ALA A 1 253 ? 18.386 12.973 -28.740 1.00 29.06 253 ALA A N 1
ATOM 2013 C CA . ALA A 1 253 ? 17.520 12.005 -29.425 1.00 29.06 253 ALA A CA 1
ATOM 2014 C C . ALA A 1 253 ? 17.952 11.639 -30.869 1.00 29.06 253 ALA A C 1
ATOM 2016 O O . ALA A 1 253 ? 17.245 10.890 -31.545 1.00 29.06 253 ALA A O 1
ATOM 2017 N N . GLU A 1 254 ? 19.110 12.109 -31.353 1.00 33.38 254 GLU A N 1
ATOM 2018 C CA . GLU A 1 254 ? 19.659 11.714 -32.665 1.00 33.38 254 GLU A CA 1
ATOM 2019 C C . GLU A 1 254 ? 20.765 10.639 -32.610 1.00 33.38 254 GLU A C 1
ATOM 2021 O O . GLU A 1 254 ? 21.223 10.185 -33.658 1.00 33.38 254 GLU A O 1
ATOM 2026 N N . ALA A 1 255 ? 21.153 10.122 -31.439 1.00 33.38 255 ALA A N 1
ATOM 2027 C CA . ALA A 1 255 ? 22.225 9.123 -31.340 1.00 33.38 255 ALA A CA 1
ATOM 2028 C C . ALA A 1 255 ? 21.719 7.678 -31.145 1.00 33.38 255 ALA A C 1
ATOM 2030 O O . ALA A 1 255 ? 22.067 6.997 -30.185 1.00 33.38 255 ALA A O 1
ATOM 2031 N N . LYS A 1 256 ? 20.952 7.138 -32.104 1.00 42.03 256 LYS A N 1
ATOM 2032 C CA . LYS A 1 256 ? 20.929 5.676 -32.322 1.00 42.03 256 LYS A CA 1
ATOM 2033 C C . LYS A 1 256 ? 22.206 5.261 -33.056 1.00 42.03 256 LYS A C 1
ATOM 2035 O O . LYS A 1 256 ? 22.162 5.025 -34.261 1.00 42.03 256 LYS A O 1
ATOM 2040 N N . GLN A 1 257 ? 23.342 5.174 -32.369 1.00 43.50 257 GLN A N 1
ATOM 2041 C CA . GLN A 1 257 ? 24.568 4.620 -32.951 1.00 43.50 257 GLN A CA 1
ATOM 2042 C C . GLN A 1 257 ? 25.352 3.825 -31.904 1.00 43.50 257 GLN A C 1
ATOM 2044 O O . GLN A 1 257 ? 25.801 4.392 -30.923 1.00 43.50 257 GLN A O 1
ATOM 2049 N N . HIS A 1 258 ? 25.482 2.515 -32.154 1.00 50.62 258 HIS A N 1
ATOM 2050 C CA . HIS A 1 258 ? 26.593 1.635 -31.757 1.00 50.62 258 HIS A CA 1
ATOM 2051 C C . HIS A 1 258 ? 27.163 1.801 -30.334 1.00 50.62 258 HIS A C 1
ATOM 2053 O O . HIS A 1 258 ? 27.906 2.737 -30.063 1.00 50.62 258 HIS A O 1
ATOM 2059 N N . THR A 1 259 ? 26.912 0.830 -29.448 1.00 49.75 259 THR A N 1
ATOM 2060 C CA . THR A 1 259 ? 27.667 0.696 -28.191 1.00 49.75 259 THR A CA 1
ATOM 2061 C C . THR A 1 259 ? 29.143 0.444 -28.527 1.00 49.75 259 THR A C 1
ATOM 2063 O O . THR A 1 259 ? 29.442 -0.601 -29.114 1.00 49.75 259 THR A O 1
ATOM 2066 N N . PRO A 1 260 ? 30.069 1.360 -28.191 1.00 56.09 260 PRO A N 1
ATOM 2067 C CA . PRO A 1 260 ? 31.462 1.205 -28.561 1.00 56.09 260 PRO A CA 1
ATOM 2068 C C . PRO A 1 260 ? 32.084 0.016 -27.826 1.00 56.09 260 PRO A C 1
ATOM 2070 O O . PRO A 1 260 ? 31.861 -0.220 -26.639 1.00 56.09 260 PRO A O 1
ATOM 2073 N N . THR A 1 261 ? 32.880 -0.749 -28.555 1.00 69.44 261 THR A N 1
ATOM 2074 C CA . THR A 1 261 ? 33.730 -1.813 -28.027 1.00 69.44 261 THR A CA 1
ATOM 2075 C C . THR A 1 261 ? 34.829 -1.234 -27.129 1.00 69.44 261 THR A C 1
ATOM 2077 O O . THR A 1 261 ? 35.194 -0.062 -27.232 1.00 69.44 261 THR A O 1
ATOM 2080 N N . LEU A 1 262 ? 35.427 -2.072 -26.274 1.00 63.47 262 LEU A N 1
ATOM 2081 C CA . LEU A 1 262 ? 36.558 -1.667 -25.424 1.00 63.47 262 LEU A CA 1
ATOM 2082 C C . LEU A 1 262 ? 37.734 -1.086 -26.227 1.00 63.47 262 LEU A C 1
ATOM 2084 O O . LEU A 1 262 ? 38.420 -0.187 -25.746 1.00 63.47 262 LEU A O 1
ATOM 2088 N N . ASP A 1 263 ? 37.966 -1.571 -27.447 1.00 69.06 263 ASP A N 1
ATOM 2089 C CA . ASP A 1 263 ? 39.040 -1.070 -28.309 1.00 69.06 263 ASP A CA 1
ATOM 2090 C C . ASP A 1 263 ? 38.699 0.299 -28.920 1.00 69.06 263 ASP A C 1
ATOM 2092 O O . ASP A 1 263 ? 39.577 1.156 -29.038 1.00 69.06 263 ASP A O 1
ATOM 2096 N N . GLU A 1 264 ? 37.425 0.554 -29.231 1.00 68.88 264 GLU A N 1
ATOM 2097 C CA . GLU A 1 264 ? 36.945 1.876 -29.652 1.00 68.88 264 GLU A CA 1
ATOM 2098 C C . GLU A 1 264 ? 37.042 2.890 -28.506 1.00 68.88 264 GLU A C 1
ATOM 2100 O O . GLU A 1 264 ? 37.555 3.990 -28.709 1.00 68.88 264 GLU A O 1
ATOM 2105 N N . MET A 1 265 ? 36.661 2.500 -27.285 1.00 66.38 265 MET A N 1
ATOM 2106 C CA . MET A 1 265 ? 36.823 3.335 -26.086 1.00 66.38 265 MET A CA 1
ATOM 2107 C C . MET A 1 265 ? 38.298 3.662 -25.811 1.00 66.38 265 MET A C 1
ATOM 2109 O O . MET A 1 265 ? 38.647 4.815 -25.563 1.00 66.38 265 MET A O 1
ATOM 2113 N N . ARG A 1 266 ? 39.194 2.673 -25.928 1.00 69.88 266 ARG A N 1
ATOM 2114 C CA . ARG A 1 266 ? 40.649 2.877 -25.804 1.00 69.88 266 ARG A CA 1
ATOM 2115 C C . ARG A 1 266 ? 41.197 3.815 -26.873 1.00 69.88 266 ARG A C 1
ATOM 2117 O O . ARG A 1 266 ? 42.036 4.661 -26.572 1.00 69.88 266 ARG A O 1
ATOM 2124 N N . SER A 1 267 ? 40.728 3.680 -28.112 1.00 71.75 267 SER A N 1
ATOM 2125 C CA . SER A 1 267 ? 41.131 4.555 -29.215 1.00 71.75 267 SER A CA 1
ATOM 2126 C C . SER A 1 267 ? 40.652 5.995 -29.007 1.00 71.75 267 SER A C 1
ATOM 2128 O O . SER A 1 267 ? 41.407 6.936 -29.253 1.00 71.75 267 SER A O 1
ATOM 2130 N N . LEU A 1 268 ? 39.433 6.184 -28.496 1.00 67.75 268 LEU A N 1
ATOM 2131 C CA . LEU A 1 268 ? 38.893 7.500 -28.148 1.00 67.75 268 LEU A CA 1
ATOM 2132 C C . LEU A 1 268 ? 39.688 8.156 -27.015 1.00 67.75 268 LEU A C 1
ATOM 2134 O O . LEU A 1 268 ? 40.134 9.293 -27.171 1.00 67.75 268 LEU A O 1
ATOM 2138 N N . ALA A 1 269 ? 39.944 7.422 -25.931 1.00 68.88 269 ALA A N 1
ATOM 2139 C CA . ALA A 1 269 ? 40.759 7.893 -24.813 1.00 68.88 269 ALA A CA 1
ATOM 2140 C C . ALA A 1 269 ? 42.193 8.246 -25.249 1.00 68.88 269 ALA A C 1
ATOM 2142 O O . ALA A 1 269 ? 42.757 9.235 -24.791 1.00 68.88 269 ALA A O 1
ATOM 2143 N N . ALA A 1 270 ? 42.779 7.498 -26.190 1.00 72.31 270 ALA A N 1
ATOM 2144 C CA . ALA A 1 270 ? 44.114 7.800 -26.715 1.00 72.31 270 ALA A CA 1
ATOM 2145 C C . ALA A 1 270 ? 44.156 9.115 -27.514 1.00 72.31 270 ALA A C 1
ATOM 2147 O O . ALA A 1 270 ? 45.194 9.774 -27.570 1.00 72.31 270 ALA A O 1
ATOM 2148 N N . ASN A 1 271 ? 43.028 9.508 -28.111 1.00 70.94 271 ASN A N 1
ATOM 2149 C CA . ASN A 1 271 ? 42.891 10.730 -28.905 1.00 70.94 271 ASN A CA 1
ATOM 2150 C C . ASN A 1 271 ? 42.355 11.929 -28.100 1.00 70.94 271 ASN A C 1
ATOM 2152 O O . ASN A 1 271 ? 42.322 13.046 -28.619 1.00 70.94 271 ASN A O 1
ATOM 2156 N N . ARG A 1 272 ? 41.955 11.723 -26.839 1.00 74.19 272 ARG A N 1
ATOM 2157 C CA . ARG A 1 272 ? 41.486 12.759 -25.911 1.00 74.19 272 ARG A CA 1
ATOM 2158 C C . ARG A 1 272 ? 42.295 12.682 -24.620 1.00 74.19 272 ARG A C 1
ATOM 2160 O O . ARG A 1 272 ? 41.875 11.992 -23.709 1.00 74.19 272 ARG A O 1
ATOM 2167 N N . PRO A 1 273 ? 43.436 13.381 -24.504 1.00 77.56 273 PRO A N 1
ATOM 2168 C CA . PRO A 1 273 ? 44.309 13.271 -23.331 1.00 77.56 273 PRO A CA 1
ATOM 2169 C C . PRO A 1 273 ? 43.747 13.946 -22.069 1.00 77.56 273 PRO A C 1
ATOM 2171 O O . PRO A 1 273 ? 44.305 13.775 -20.985 1.00 77.56 273 PRO A O 1
ATOM 2174 N N . GLN A 1 274 ? 42.676 14.735 -22.200 1.00 81.19 274 GLN A N 1
ATOM 2175 C CA . GLN A 1 274 ? 42.030 15.460 -21.111 1.00 81.19 274 GLN A CA 1
ATOM 2176 C C . GLN A 1 274 ? 40.507 15.461 -21.266 1.00 81.19 274 GLN A C 1
ATOM 2178 O O . GLN A 1 274 ? 39.987 15.403 -22.381 1.00 81.19 274 GLN A O 1
ATOM 2183 N N . THR A 1 275 ? 39.817 15.569 -20.135 1.00 81.38 275 THR A N 1
ATOM 2184 C CA . THR A 1 275 ? 38.369 15.766 -20.025 1.00 81.38 275 THR A CA 1
ATOM 2185 C C . THR A 1 275 ? 38.069 16.806 -18.947 1.00 81.38 275 THR A C 1
ATOM 2187 O O . THR A 1 275 ? 38.928 17.063 -18.107 1.00 81.38 275 THR A O 1
ATOM 2190 N N . SER A 1 276 ? 36.876 17.398 -18.952 1.00 82.06 276 SER A N 1
ATOM 2191 C CA . SER A 1 276 ? 36.419 18.291 -17.884 1.00 82.06 276 SER A CA 1
ATOM 2192 C C . SER A 1 276 ? 35.198 17.682 -17.203 1.00 82.06 276 SER A C 1
ATOM 2194 O O . SER A 1 276 ? 34.297 17.206 -17.888 1.00 82.06 276 SER A O 1
ATOM 2196 N N . VAL A 1 277 ? 35.188 17.676 -15.870 1.00 82.06 277 VAL A N 1
ATOM 2197 C CA . VAL A 1 277 ? 34.056 17.225 -15.047 1.00 82.06 277 VAL A CA 1
ATOM 2198 C C . VAL A 1 277 ? 33.779 18.312 -14.017 1.00 82.06 277 VAL A C 1
ATOM 2200 O O . VAL A 1 277 ? 34.659 18.641 -13.214 1.00 82.06 277 VAL A O 1
ATOM 2203 N N . LEU A 1 278 ? 32.585 18.909 -14.058 1.00 81.44 278 LEU A N 1
ATOM 2204 C CA . LEU A 1 278 ? 32.195 20.033 -13.188 1.00 81.44 278 LEU A CA 1
ATOM 2205 C C . LEU A 1 278 ? 33.182 21.208 -13.247 1.00 81.44 278 LEU A C 1
ATOM 2207 O O . LEU A 1 278 ? 33.535 21.828 -12.237 1.00 81.44 278 LEU A O 1
ATOM 2211 N N . GLY A 1 279 ? 33.673 21.490 -14.456 1.00 83.38 279 GLY A N 1
ATOM 2212 C CA . GLY A 1 279 ? 34.630 22.564 -14.723 1.00 83.38 279 GLY A CA 1
ATOM 2213 C C . GLY A 1 279 ? 36.029 22.330 -14.141 1.00 83.38 279 GLY A C 1
ATOM 2214 O O . GLY A 1 279 ? 36.771 23.295 -13.927 1.00 83.38 279 GLY A O 1
ATOM 2215 N N . LYS A 1 280 ? 36.390 21.078 -13.830 1.00 86.38 280 LYS A N 1
ATOM 2216 C CA . LYS A 1 280 ? 37.747 20.666 -13.448 1.00 86.38 280 LYS A CA 1
ATOM 2217 C C . LYS A 1 280 ? 38.327 19.744 -14.506 1.00 86.38 280 LYS A C 1
ATOM 2219 O O . LYS A 1 280 ? 37.693 18.766 -14.881 1.00 86.38 280 LYS A O 1
ATOM 2224 N N . ASP A 1 281 ? 39.543 20.053 -14.940 1.00 89.25 281 ASP A N 1
ATOM 2225 C CA . ASP A 1 281 ? 40.210 19.304 -16.001 1.00 89.25 281 ASP A CA 1
ATOM 2226 C C . ASP A 1 281 ? 40.981 18.113 -15.441 1.00 89.25 281 ASP A C 1
ATOM 2228 O O . ASP A 1 281 ? 41.852 18.280 -14.590 1.00 89.25 281 ASP A O 1
ATOM 2232 N N . PHE A 1 282 ? 40.706 16.930 -15.974 1.00 88.00 282 PHE A N 1
ATOM 2233 C CA . PHE A 1 282 ? 41.341 15.674 -15.609 1.00 88.00 282 PHE A CA 1
ATOM 2234 C C . PHE A 1 282 ? 42.102 15.084 -16.789 1.00 88.00 282 PHE A C 1
ATOM 2236 O O . PHE A 1 282 ? 41.705 15.233 -17.945 1.00 88.00 282 PHE A O 1
ATOM 2243 N N . LEU A 1 283 ? 43.177 14.359 -16.495 1.00 87.56 283 LEU A N 1
ATOM 2244 C CA . LEU A 1 283 ? 43.879 13.543 -17.477 1.00 87.56 283 LEU A CA 1
ATOM 2245 C C . LEU A 1 283 ? 43.086 12.275 -17.780 1.00 87.56 283 LEU A C 1
ATOM 2247 O O . LEU A 1 283 ? 42.510 11.649 -16.880 1.00 87.56 283 LEU A O 1
ATOM 2251 N N . VAL A 1 284 ? 43.121 11.899 -19.057 1.00 81.38 284 VAL A N 1
ATOM 2252 C CA . VAL A 1 284 ? 42.455 10.723 -19.606 1.00 81.38 284 VAL A CA 1
ATOM 2253 C C . VAL A 1 284 ? 43.464 9.636 -19.947 1.00 81.38 284 VAL A C 1
ATOM 2255 O O . VAL A 1 284 ? 44.521 9.912 -20.512 1.00 81.38 284 VAL A O 1
ATOM 2258 N N . TYR A 1 285 ? 43.140 8.392 -19.586 1.00 80.94 285 TYR A N 1
ATOM 2259 C CA . TYR A 1 285 ? 44.053 7.251 -19.696 1.00 80.94 285 TYR A CA 1
ATOM 2260 C C . TYR A 1 285 ? 43.368 6.077 -20.402 1.00 80.94 285 TYR A C 1
ATOM 2262 O O . TYR A 1 285 ? 42.416 5.530 -19.847 1.00 80.94 285 TYR A O 1
ATOM 2270 N N . PRO A 1 286 ? 43.850 5.638 -21.578 1.00 73.94 286 PRO A N 1
ATOM 2271 C CA . PRO A 1 286 ? 43.271 4.507 -22.310 1.00 73.94 286 PRO A CA 1
ATOM 2272 C C . PRO A 1 286 ? 43.217 3.197 -21.515 1.00 73.94 286 PRO A C 1
ATOM 2274 O O . PRO A 1 286 ? 42.398 2.324 -21.787 1.00 73.94 286 PRO A O 1
ATOM 2277 N N . GLU A 1 287 ? 44.111 3.029 -20.543 1.00 74.25 287 GLU A N 1
ATOM 2278 C CA . GLU A 1 287 ? 44.231 1.821 -19.728 1.00 74.25 287 GLU A CA 1
ATOM 2279 C C . GLU A 1 287 ? 43.252 1.781 -18.547 1.00 74.25 287 GLU A C 1
ATOM 2281 O O . GLU A 1 287 ? 43.102 0.734 -17.914 1.00 74.25 287 GLU A O 1
ATOM 2286 N N . VAL A 1 288 ? 42.597 2.904 -18.247 1.00 73.38 288 VAL A N 1
ATOM 2287 C CA . VAL A 1 288 ? 41.569 3.024 -17.211 1.00 73.38 288 VAL A CA 1
ATOM 2288 C C . VAL A 1 288 ? 40.207 2.965 -17.895 1.00 73.38 288 VAL A C 1
ATOM 2290 O O . VAL A 1 288 ? 40.042 3.489 -18.989 1.00 73.38 288 VAL A O 1
ATOM 2293 N N . TYR A 1 289 ? 39.230 2.282 -17.300 1.00 58.12 289 TYR A N 1
ATOM 2294 C CA . TYR A 1 289 ? 37.891 2.205 -17.883 1.00 58.12 289 TYR A CA 1
ATOM 2295 C C . TYR A 1 289 ? 37.249 3.603 -17.944 1.00 58.12 289 TYR A C 1
ATOM 2297 O O . TYR A 1 289 ? 37.157 4.282 -16.922 1.00 58.12 289 TYR A O 1
ATOM 2305 N N . TYR A 1 290 ? 36.808 4.003 -19.140 1.00 57.41 290 TYR A N 1
ATOM 2306 C CA . TYR A 1 290 ? 36.103 5.254 -19.420 1.00 57.41 290 TYR A CA 1
ATOM 2307 C C . TYR A 1 290 ? 34.682 4.932 -19.881 1.00 57.41 290 TYR A C 1
ATOM 2309 O O . TYR A 1 290 ? 34.527 4.403 -20.984 1.00 57.41 290 TYR A O 1
ATOM 2317 N N . PRO A 1 291 ? 33.633 5.276 -19.119 1.00 48.22 291 PRO A N 1
ATOM 2318 C CA . PRO A 1 291 ? 32.281 5.294 -19.653 1.00 48.22 291 PRO A CA 1
ATOM 2319 C C . PRO A 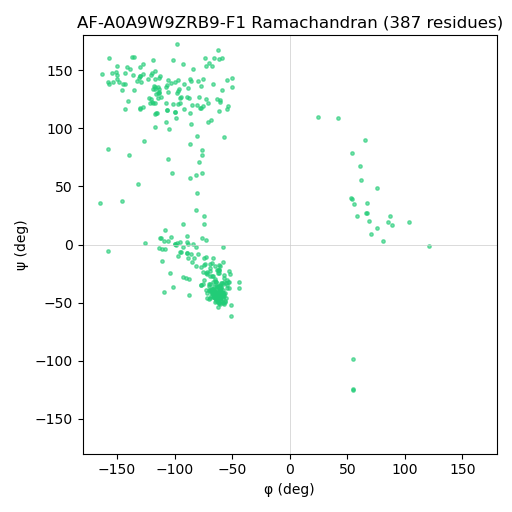1 291 ? 32.101 6.551 -20.528 1.00 48.22 291 PRO A C 1
ATOM 2321 O O . PRO A 1 291 ? 31.303 7.427 -20.219 1.00 48.22 291 PRO A O 1
ATOM 2324 N N . ASP A 1 292 ? 32.873 6.686 -21.611 1.00 47.06 292 ASP A N 1
ATOM 2325 C CA . ASP A 1 292 ? 32.785 7.843 -22.518 1.00 47.06 292 ASP A CA 1
ATOM 2326 C C . ASP A 1 292 ? 31.710 7.628 -23.602 1.00 47.06 292 ASP A C 1
ATOM 2328 O O . ASP A 1 292 ? 31.977 7.656 -24.803 1.00 47.06 292 ASP A O 1
ATOM 2332 N N . THR A 1 293 ? 30.472 7.380 -23.161 1.00 43.38 293 THR A N 1
ATOM 2333 C CA . THR A 1 293 ? 29.264 7.517 -24.000 1.00 43.38 293 THR A CA 1
ATOM 2334 C C . THR A 1 293 ? 28.193 8.418 -23.391 1.00 43.38 293 THR A C 1
ATOM 2336 O O . THR A 1 293 ? 27.153 8.619 -24.008 1.00 43.38 293 THR A O 1
ATOM 2339 N N . SER A 1 294 ? 28.435 9.006 -22.219 1.00 48.41 294 SER A N 1
ATOM 2340 C CA . SER A 1 294 ? 27.523 9.982 -21.616 1.00 48.41 294 SER A CA 1
ATOM 2341 C C . SER A 1 294 ? 28.283 10.863 -20.625 1.00 48.41 294 SER A C 1
ATOM 2343 O O . SER A 1 294 ? 28.275 10.611 -19.416 1.00 48.41 294 SER A O 1
ATOM 2345 N N . PHE A 1 295 ? 28.963 11.888 -21.147 1.00 53.47 295 PHE A N 1
ATOM 2346 C CA . PHE A 1 295 ? 29.549 12.976 -20.351 1.00 53.47 295 PHE A CA 1
ATOM 2347 C C . PHE A 1 295 ? 28.566 13.477 -19.273 1.00 53.47 295 PHE A C 1
ATOM 2349 O O . PHE A 1 295 ? 28.960 13.679 -18.126 1.00 53.47 295 PHE A O 1
ATOM 2356 N N . ASP A 1 296 ? 27.275 13.527 -19.613 1.00 56.75 296 ASP A N 1
ATOM 2357 C CA . ASP A 1 296 ? 26.194 13.980 -18.735 1.00 56.75 296 ASP A CA 1
ATOM 2358 C C . ASP A 1 296 ? 26.018 13.123 -17.467 1.00 56.75 296 ASP A C 1
ATOM 2360 O O . ASP A 1 296 ? 25.774 13.667 -16.393 1.00 56.75 296 ASP A O 1
ATOM 2364 N N . ILE A 1 297 ? 26.214 11.796 -17.531 1.00 62.34 297 ILE A N 1
ATOM 2365 C CA . ILE A 1 297 ? 26.050 10.917 -16.354 1.00 62.34 297 ILE A CA 1
ATOM 2366 C C . ILE A 1 297 ? 27.188 11.130 -15.353 1.00 62.34 297 ILE A C 1
ATOM 2368 O O . ILE A 1 297 ? 26.957 11.181 -14.145 1.00 62.34 297 ILE A O 1
ATOM 2372 N N . THR A 1 298 ? 28.422 11.268 -15.846 1.00 69.69 298 THR A N 1
ATOM 2373 C CA . THR A 1 298 ? 29.582 11.476 -14.969 1.00 69.69 298 THR A CA 1
ATOM 2374 C C . THR A 1 298 ? 29.499 12.837 -14.285 1.00 69.69 298 THR A C 1
ATOM 2376 O O . THR A 1 298 ? 29.776 12.919 -13.088 1.00 69.69 298 THR A O 1
ATOM 2379 N N . GLU A 1 299 ? 29.094 13.893 -14.995 1.00 72.44 299 GLU A N 1
ATOM 2380 C CA . GLU A 1 299 ? 28.866 15.200 -14.370 1.00 72.44 299 GLU A CA 1
ATOM 2381 C C . GLU A 1 299 ? 27.746 15.125 -13.330 1.00 72.44 299 GLU A C 1
ATOM 2383 O O . GLU A 1 299 ? 27.995 15.413 -12.158 1.00 72.44 299 GLU A O 1
ATOM 2388 N N . TYR A 1 300 ? 26.567 14.629 -13.710 1.00 69.19 300 TYR A N 1
ATOM 2389 C CA . TYR A 1 300 ? 25.403 14.544 -12.827 1.00 69.19 300 TYR A CA 1
ATOM 2390 C C . TYR A 1 300 ? 25.677 13.756 -11.537 1.00 69.19 300 TYR A C 1
ATOM 2392 O O . TYR A 1 300 ? 25.420 14.249 -10.437 1.00 69.19 300 TYR A O 1
ATOM 2400 N N . MET A 1 301 ? 26.266 12.556 -11.640 1.00 75.25 301 MET A N 1
ATOM 2401 C CA . MET A 1 301 ? 26.602 11.746 -10.462 1.00 75.25 301 MET A CA 1
ATOM 2402 C C . MET A 1 301 ? 27.526 12.498 -9.501 1.00 75.25 301 MET A C 1
ATOM 2404 O O . MET A 1 301 ? 27.335 12.457 -8.284 1.00 75.25 301 MET A O 1
ATOM 2408 N N . ASN A 1 302 ? 28.526 13.200 -10.037 1.00 81.69 302 ASN A N 1
ATOM 2409 C CA . ASN A 1 302 ? 29.449 13.967 -9.215 1.00 81.69 302 ASN A CA 1
ATOM 2410 C C . ASN A 1 302 ? 28.773 15.192 -8.578 1.00 81.69 302 ASN A C 1
ATOM 2412 O O . ASN A 1 302 ? 29.092 15.512 -7.432 1.00 81.69 302 ASN A O 1
ATOM 2416 N N . GLU A 1 303 ? 27.814 15.845 -9.244 1.00 80.25 303 GLU A N 1
ATOM 2417 C CA . GLU A 1 303 ? 27.041 16.936 -8.631 1.00 80.25 303 GLU A CA 1
ATOM 2418 C C . GLU A 1 303 ? 26.221 16.451 -7.433 1.00 80.25 303 GLU A C 1
ATOM 2420 O O . GLU A 1 303 ? 26.256 17.075 -6.367 1.00 80.25 303 GLU A O 1
ATOM 2425 N N . GLU A 1 304 ? 25.516 15.327 -7.573 1.00 80.75 304 GLU A N 1
ATOM 2426 C CA . GLU A 1 304 ? 24.669 14.777 -6.511 1.00 80.75 304 GLU A CA 1
ATOM 2427 C C . GLU A 1 304 ? 25.488 14.313 -5.303 1.00 80.75 304 GLU A C 1
ATOM 2429 O O . GLU A 1 304 ? 25.173 14.657 -4.158 1.00 80.75 304 GLU A O 1
ATOM 2434 N N . ILE A 1 305 ? 26.602 13.614 -5.541 1.00 79.38 305 ILE A N 1
ATOM 2435 C CA . ILE A 1 305 ? 27.517 13.200 -4.469 1.00 79.38 305 ILE A CA 1
ATOM 2436 C C . ILE A 1 305 ? 28.033 14.429 -3.707 1.00 79.38 305 ILE A C 1
ATOM 2438 O O . ILE A 1 305 ? 28.027 14.452 -2.472 1.00 79.38 305 ILE A O 1
ATOM 2442 N N . LEU A 1 306 ? 28.402 15.499 -4.417 1.00 82.12 306 LEU A N 1
ATOM 2443 C CA . LEU A 1 306 ? 28.837 16.744 -3.788 1.00 82.12 306 LEU A CA 1
ATOM 2444 C C . LEU A 1 306 ? 27.719 17.440 -3.001 1.00 82.12 306 LEU A C 1
ATOM 2446 O O . LEU A 1 306 ? 27.999 18.018 -1.947 1.00 82.12 306 LEU A O 1
ATOM 2450 N N . LYS A 1 307 ? 26.457 17.394 -3.450 1.00 80.06 307 LYS A N 1
ATOM 2451 C CA . LYS A 1 307 ? 25.314 17.928 -2.683 1.00 80.06 307 LYS A CA 1
ATOM 2452 C C . LYS A 1 307 ? 25.155 17.196 -1.35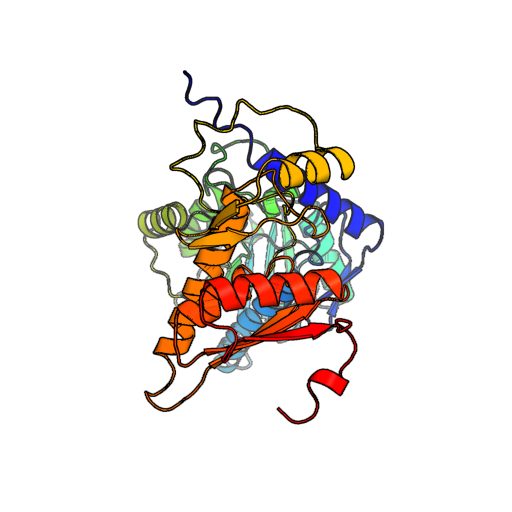1 1.00 80.06 307 LYS A C 1
ATOM 2454 O O . LYS A 1 307 ? 25.021 17.857 -0.316 1.00 80.06 307 LYS A O 1
ATOM 2459 N N . VAL A 1 308 ? 25.242 15.864 -1.357 1.00 79.38 308 VAL A N 1
ATOM 2460 C CA . VAL A 1 308 ? 25.176 15.038 -0.140 1.00 79.38 308 VAL A CA 1
ATOM 2461 C C . VAL A 1 308 ? 26.319 15.384 0.813 1.00 79.38 308 VAL A C 1
ATOM 2463 O O . VAL A 1 308 ? 26.076 15.701 1.979 1.00 79.38 308 VAL A O 1
ATOM 2466 N N . ILE A 1 309 ? 27.557 15.415 0.312 1.00 79.12 309 ILE A N 1
ATOM 2467 C CA . ILE A 1 309 ? 28.747 15.726 1.118 1.00 79.12 309 ILE A CA 1
ATOM 2468 C C . ILE A 1 309 ? 28.643 17.126 1.726 1.00 79.12 309 ILE A C 1
ATOM 2470 O O . ILE A 1 309 ? 28.870 17.306 2.922 1.00 79.12 309 ILE A O 1
ATOM 2474 N N . ASN A 1 310 ? 28.229 18.124 0.943 1.00 79.50 310 ASN A N 1
ATOM 2475 C CA . ASN A 1 310 ? 28.023 19.483 1.441 1.00 79.50 310 ASN A CA 1
ATOM 2476 C C . ASN A 1 310 ? 26.912 19.556 2.498 1.00 79.50 310 ASN A C 1
ATOM 2478 O O . ASN A 1 310 ? 27.029 20.317 3.461 1.00 79.50 310 ASN A O 1
ATOM 2482 N N . GLY A 1 311 ? 25.849 18.764 2.348 1.00 79.56 311 GLY A N 1
ATOM 2483 C CA . GLY A 1 311 ? 24.804 18.615 3.357 1.00 79.56 311 GLY A CA 1
ATOM 2484 C C . GLY A 1 311 ? 25.346 18.063 4.677 1.00 79.56 311 GLY A C 1
ATOM 2485 O O . GLY A 1 311 ? 25.058 18.618 5.738 1.00 79.56 311 GLY A O 1
ATOM 2486 N N . GLU A 1 312 ? 26.176 17.023 4.622 1.00 78.94 312 GLU A N 1
ATOM 2487 C CA . GLU A 1 312 ? 26.799 16.417 5.805 1.00 78.94 312 GLU A CA 1
ATOM 2488 C C . GLU A 1 312 ? 27.840 17.330 6.465 1.00 78.94 312 GLU A C 1
ATOM 2490 O O . GLU A 1 312 ? 27.873 17.461 7.692 1.00 78.94 312 GLU A O 1
ATOM 2495 N N . LEU A 1 313 ? 28.638 18.047 5.673 1.00 74.56 313 LEU A N 1
ATOM 2496 C CA . LEU A 1 313 ? 29.594 19.034 6.178 1.00 74.56 313 LEU A CA 1
ATOM 2497 C C . LEU A 1 313 ? 28.903 20.180 6.930 1.00 74.56 313 LEU A C 1
ATOM 2499 O O . LEU A 1 313 ? 29.427 20.633 7.945 1.00 74.56 313 LEU A O 1
ATOM 2503 N N . ARG A 1 314 ? 27.711 20.617 6.494 1.00 78.44 314 ARG A N 1
ATOM 2504 C CA . ARG A 1 314 ? 26.916 21.652 7.191 1.00 78.44 314 ARG A CA 1
ATOM 2505 C C . ARG A 1 314 ? 26.376 21.195 8.547 1.00 78.44 314 ARG A C 1
ATOM 2507 O O . ARG A 1 314 ? 26.128 22.033 9.409 1.00 78.44 314 ARG A O 1
ATOM 2514 N N . LYS A 1 315 ? 26.165 19.889 8.737 1.00 76.19 315 LYS A N 1
ATOM 2515 C CA . LYS A 1 315 ? 25.667 19.308 9.999 1.00 76.19 315 LYS A CA 1
ATOM 2516 C C . LYS A 1 315 ? 26.774 19.123 11.039 1.00 76.19 315 LYS A C 1
ATOM 2518 O O . LYS A 1 315 ? 26.484 18.955 12.224 1.00 76.19 315 LYS A O 1
ATOM 2523 N N . LYS A 1 316 ? 28.040 19.124 10.619 1.00 66.44 316 LYS A N 1
ATOM 2524 C CA . LYS A 1 316 ? 29.200 18.967 11.503 1.00 66.44 316 LYS A CA 1
ATOM 2525 C C . LYS A 1 316 ? 29.626 20.324 12.082 1.00 66.44 316 LYS A C 1
ATOM 2527 O O . LYS A 1 316 ? 29.600 21.341 11.398 1.00 66.44 316 LYS A O 1
ATOM 2532 N N . SER A 1 317 ? 30.018 20.341 13.362 1.00 61.06 317 SER A N 1
ATOM 2533 C CA . SER A 1 317 ? 30.594 21.530 14.012 1.00 61.06 317 SER A CA 1
ATOM 2534 C C . SER A 1 317 ? 31.899 21.948 13.326 1.00 61.06 317 SER A C 1
ATOM 2536 O O . SER A 1 317 ? 32.546 21.123 12.680 1.00 61.06 317 SER A O 1
ATOM 2538 N N . GLU A 1 318 ? 32.323 23.207 13.497 1.00 58.12 318 GLU A N 1
ATOM 2539 C CA . GLU A 1 318 ? 33.495 23.771 12.806 1.00 58.12 318 GLU A CA 1
ATOM 2540 C C . GLU A 1 318 ? 34.787 22.938 12.954 1.00 58.12 318 GLU A C 1
ATOM 2542 O O . GLU A 1 318 ? 35.632 22.989 12.063 1.00 58.12 318 GLU A O 1
ATOM 2547 N N . GLU A 1 319 ? 34.899 22.109 13.994 1.00 56.53 319 GLU A N 1
ATOM 2548 C CA . GLU A 1 319 ? 36.084 21.307 14.330 1.00 56.53 319 GLU A CA 1
ATOM 2549 C C . GLU A 1 319 ? 36.087 19.847 13.821 1.00 56.53 319 GLU A C 1
ATOM 2551 O O . GLU A 1 319 ? 37.092 19.161 13.988 1.00 56.53 319 GLU A O 1
ATOM 2556 N N . LYS A 1 320 ? 35.003 19.320 13.226 1.00 65.75 320 LYS A N 1
ATOM 2557 C CA . LYS A 1 320 ? 34.928 17.886 12.859 1.00 65.75 320 LYS A CA 1
ATOM 2558 C C . LYS A 1 320 ? 35.262 17.624 11.385 1.00 65.75 320 LYS A C 1
ATOM 2560 O O . LYS A 1 320 ? 34.659 18.227 10.500 1.00 65.75 320 LYS A O 1
ATOM 2565 N N . SER A 1 321 ? 36.160 16.668 11.131 1.00 74.69 321 SER A N 1
ATOM 2566 C CA . SER A 1 321 ? 36.480 16.152 9.793 1.00 74.69 321 SER A CA 1
ATOM 2567 C C . SER A 1 321 ? 35.376 15.242 9.225 1.00 74.69 321 SER A C 1
ATOM 2569 O O . SER A 1 321 ? 34.507 14.728 9.951 1.00 74.69 321 SER A O 1
ATOM 2571 N N . PHE A 1 322 ? 35.386 15.072 7.902 1.00 80.94 322 PHE A N 1
ATOM 2572 C CA . PHE A 1 322 ? 34.533 14.144 7.158 1.00 80.94 322 PHE A CA 1
ATOM 2573 C C . PHE A 1 322 ? 35.414 13.150 6.405 1.00 80.94 322 PHE A C 1
ATOM 2575 O O . PHE A 1 322 ? 36.287 13.553 5.639 1.00 80.94 322 PHE A O 1
ATOM 2582 N N . ASP A 1 323 ? 35.177 11.866 6.634 1.00 85.75 323 ASP A N 1
ATOM 2583 C CA . ASP A 1 323 ? 35.944 10.790 6.027 1.00 85.75 323 ASP A CA 1
ATOM 2584 C C . ASP A 1 323 ? 35.141 10.206 4.862 1.00 85.75 323 ASP A C 1
ATOM 2586 O O . ASP A 1 323 ? 34.012 9.755 5.050 1.00 85.75 323 ASP A O 1
ATOM 2590 N N . PHE A 1 324 ? 35.705 10.250 3.654 1.00 87.06 324 PHE A N 1
ATOM 2591 C CA . PHE A 1 324 ? 35.066 9.760 2.431 1.00 87.06 324 PHE A CA 1
ATOM 2592 C C . PHE A 1 324 ? 35.889 8.635 1.815 1.00 87.06 324 PHE A C 1
ATOM 2594 O O . PHE A 1 324 ? 37.101 8.777 1.665 1.00 87.06 324 PHE A O 1
ATOM 2601 N N . LEU A 1 325 ? 35.237 7.542 1.426 1.00 87.88 325 LEU A N 1
ATOM 2602 C CA . LEU A 1 325 ? 35.864 6.422 0.732 1.00 87.88 325 LEU A CA 1
ATOM 2603 C C . LEU A 1 325 ? 35.181 6.198 -0.617 1.00 87.88 325 LEU A C 1
ATOM 2605 O O . LEU A 1 325 ? 33.993 5.895 -0.663 1.00 87.88 325 LEU A O 1
ATOM 2609 N N . GLU A 1 326 ? 35.959 6.267 -1.690 1.00 88.19 326 GLU A N 1
ATOM 2610 C CA . GLU A 1 326 ? 35.560 5.812 -3.019 1.00 88.19 326 GLU A CA 1
ATOM 2611 C C . GLU A 1 326 ? 36.095 4.397 -3.276 1.00 88.19 326 GLU A C 1
ATOM 2613 O O . GLU A 1 326 ? 37.281 4.114 -3.066 1.00 88.19 326 GLU A O 1
ATOM 2618 N N . VAL A 1 327 ? 35.227 3.507 -3.757 1.00 85.94 327 VAL A N 1
ATOM 2619 C CA . VAL A 1 327 ? 35.589 2.142 -4.154 1.00 85.94 327 VAL A CA 1
ATOM 2620 C C . VAL A 1 327 ? 35.357 1.973 -5.649 1.00 85.94 327 VAL A C 1
ATOM 2622 O O . VAL A 1 327 ? 34.283 2.303 -6.138 1.00 85.94 327 VAL A O 1
ATOM 2625 N N . GLY A 1 328 ? 36.364 1.472 -6.367 1.00 84.31 328 GLY A N 1
ATOM 2626 C CA . GLY A 1 328 ? 36.372 1.450 -7.832 1.00 84.31 328 GLY A CA 1
ATOM 2627 C C . GLY A 1 328 ? 36.664 2.829 -8.422 1.00 84.31 328 GLY A C 1
ATOM 2628 O O . GLY A 1 328 ? 35.922 3.310 -9.270 1.00 84.31 328 GLY A O 1
ATOM 2629 N N . CYS A 1 329 ? 37.714 3.495 -7.930 1.00 83.25 329 CYS A N 1
ATOM 2630 C CA . CYS A 1 329 ? 37.920 4.929 -8.158 1.00 83.25 329 CYS A CA 1
ATOM 2631 C C . CYS A 1 329 ? 38.218 5.346 -9.606 1.00 83.25 329 CYS A C 1
ATOM 2633 O O . CYS A 1 329 ? 38.206 6.541 -9.896 1.00 83.25 329 CYS A O 1
ATOM 2635 N N . GLY A 1 330 ? 38.504 4.417 -10.526 1.00 85.25 330 GLY A N 1
ATOM 2636 C CA . GLY A 1 330 ? 38.711 4.769 -11.934 1.00 85.25 330 GLY A CA 1
ATOM 2637 C C . GLY A 1 330 ? 39.795 5.845 -12.116 1.00 85.25 330 GLY A C 1
ATOM 2638 O O . GLY A 1 330 ? 40.923 5.699 -11.654 1.00 85.25 330 GLY A O 1
ATOM 2639 N N . ALA A 1 331 ? 39.464 6.949 -12.789 1.00 80.62 331 ALA A N 1
ATOM 2640 C CA . ALA A 1 331 ? 40.373 8.091 -12.952 1.00 80.62 331 ALA A CA 1
ATOM 2641 C C . ALA A 1 331 ? 40.372 9.083 -11.764 1.00 80.62 331 ALA A C 1
ATOM 2643 O O . ALA A 1 331 ? 41.105 10.078 -11.797 1.00 80.62 331 ALA A O 1
ATOM 2644 N N . GLY A 1 332 ? 39.573 8.818 -10.726 1.00 86.56 332 GLY A N 1
ATOM 2645 C CA . GLY A 1 332 ? 39.566 9.533 -9.452 1.00 86.56 332 GLY A CA 1
ATOM 2646 C C . GLY A 1 332 ? 38.656 10.756 -9.382 1.00 86.56 332 GLY A C 1
ATOM 2647 O O . GLY A 1 332 ? 38.856 11.587 -8.498 1.00 86.56 332 GLY A O 1
ATOM 2648 N N . TYR A 1 333 ? 37.698 10.919 -10.301 1.00 88.50 333 TYR A N 1
ATOM 2649 C CA . TYR A 1 333 ? 36.888 12.141 -10.408 1.00 88.50 333 TYR A CA 1
ATOM 2650 C C . TYR A 1 333 ? 36.158 12.470 -9.110 1.00 88.50 333 TYR A C 1
ATOM 2652 O O . TYR A 1 333 ? 36.312 13.572 -8.581 1.00 88.50 333 TYR A O 1
ATOM 2660 N N . THR A 1 334 ? 35.439 11.502 -8.548 1.00 88.56 334 THR A N 1
ATOM 2661 C CA . THR A 1 334 ? 34.622 11.716 -7.355 1.00 88.56 334 THR A CA 1
ATOM 2662 C C . THR A 1 334 ? 35.472 11.965 -6.116 1.00 88.56 334 THR A C 1
ATOM 2664 O O . THR A 1 334 ? 35.228 12.939 -5.397 1.00 88.56 334 THR A O 1
ATOM 2667 N N . ALA A 1 335 ? 36.516 11.167 -5.875 1.00 91.12 335 ALA A N 1
ATOM 2668 C CA . ALA A 1 335 ? 37.438 11.396 -4.766 1.00 91.12 335 ALA A CA 1
ATOM 2669 C C . ALA A 1 335 ? 38.126 12.767 -4.851 1.00 91.12 335 ALA A C 1
ATOM 2671 O O . ALA A 1 335 ? 38.247 13.464 -3.839 1.00 91.12 335 ALA A O 1
ATOM 2672 N N . ILE A 1 336 ? 38.562 13.187 -6.040 1.00 93.69 336 ILE A N 1
ATOM 2673 C CA . ILE A 1 336 ? 39.256 14.466 -6.223 1.00 93.69 336 ILE A CA 1
ATOM 2674 C C . ILE A 1 336 ? 38.296 15.639 -6.041 1.00 93.69 336 ILE A C 1
ATOM 2676 O O . ILE A 1 336 ? 38.616 16.573 -5.304 1.00 93.69 336 ILE A O 1
ATOM 2680 N N . LEU A 1 337 ? 37.112 15.591 -6.654 1.00 91.31 337 LEU A N 1
ATOM 2681 C CA . LEU A 1 337 ? 36.090 16.627 -6.492 1.00 91.31 337 LEU A CA 1
ATOM 2682 C C . LEU A 1 337 ? 35.652 16.750 -5.029 1.00 91.31 337 LEU A C 1
ATOM 2684 O O . LEU A 1 337 ? 35.538 17.861 -4.512 1.00 91.31 337 LEU A O 1
ATOM 2688 N N . THR A 1 338 ? 35.520 15.627 -4.324 1.00 89.88 338 THR A N 1
ATOM 2689 C CA . THR A 1 338 ? 35.248 15.604 -2.881 1.00 89.88 338 THR A CA 1
ATOM 2690 C C . THR A 1 338 ? 36.365 16.272 -2.081 1.00 89.88 338 THR A C 1
ATOM 2692 O O . THR A 1 338 ? 36.103 17.111 -1.217 1.00 89.88 338 THR A O 1
ATOM 2695 N N . ALA A 1 339 ? 37.627 15.956 -2.382 1.00 91.38 339 ALA A N 1
ATOM 2696 C CA . ALA A 1 339 ? 38.764 16.585 -1.718 1.00 91.38 339 ALA A CA 1
ATOM 2697 C C . ALA A 1 339 ? 38.841 18.097 -2.007 1.00 91.38 339 ALA A C 1
ATOM 2699 O O . ALA A 1 339 ? 39.276 18.870 -1.148 1.00 91.38 339 ALA A O 1
ATOM 2700 N N . LEU A 1 340 ? 38.416 18.537 -3.194 1.00 90.12 340 LEU A N 1
ATOM 2701 C CA . LEU A 1 340 ? 38.348 19.949 -3.575 1.00 90.12 340 LEU A CA 1
ATOM 2702 C C . LEU A 1 340 ? 37.181 20.692 -2.913 1.00 90.12 340 LEU A C 1
ATOM 2704 O O . LEU A 1 340 ? 37.310 21.884 -2.641 1.00 90.12 340 LEU A O 1
ATOM 2708 N N . ALA A 1 341 ? 36.070 20.011 -2.630 1.00 85.56 341 ALA A N 1
ATOM 2709 C CA . ALA A 1 341 ? 34.882 20.624 -2.039 1.00 85.56 341 ALA A CA 1
ATOM 2710 C C . ALA A 1 341 ? 35.122 21.146 -0.614 1.00 85.56 341 ALA A C 1
ATOM 2712 O O . ALA A 1 341 ? 34.521 22.140 -0.204 1.00 85.56 341 ALA A O 1
ATOM 2713 N N . SER A 1 342 ? 36.010 20.503 0.153 1.00 83.69 342 SER A N 1
ATOM 2714 C CA . SER A 1 342 ? 36.387 20.985 1.481 1.00 83.69 342 SER A CA 1
ATOM 2715 C C . SER A 1 342 ? 37.744 20.465 1.946 1.00 83.69 342 SER A C 1
ATOM 2717 O O . SER A 1 342 ? 38.051 19.279 1.835 1.00 83.69 342 SER A O 1
ATOM 2719 N N . GLU A 1 343 ? 38.521 21.331 2.597 1.00 82.50 343 GLU A N 1
ATOM 2720 C CA . GLU A 1 343 ? 39.750 20.942 3.303 1.00 82.50 343 GLU A CA 1
ATOM 2721 C C . GLU A 1 343 ? 39.492 20.013 4.498 1.00 82.50 343 GLU A C 1
ATOM 2723 O O . GLU A 1 343 ? 40.396 19.300 4.929 1.00 82.50 343 GLU A O 1
ATOM 2728 N N . LYS A 1 344 ? 38.248 19.975 4.997 1.00 81.12 344 LYS A N 1
ATOM 2729 C CA . LYS A 1 344 ? 37.820 19.098 6.096 1.00 81.12 344 LYS A CA 1
ATOM 2730 C C . LYS A 1 344 ? 37.540 17.662 5.652 1.00 81.12 344 LYS A C 1
ATOM 2732 O O . LYS A 1 344 ? 37.292 16.813 6.508 1.00 81.12 344 LYS A O 1
ATOM 2737 N N . CYS A 1 345 ? 37.546 17.398 4.344 1.00 85.50 345 CYS A N 1
ATOM 2738 C CA . CYS A 1 345 ? 37.399 16.052 3.810 1.00 85.50 345 CYS A CA 1
ATOM 2739 C C . CYS A 1 345 ? 38.756 15.344 3.784 1.00 85.50 345 CYS A C 1
ATOM 2741 O O . CYS A 1 345 ? 39.691 15.792 3.110 1.00 85.50 345 CYS A O 1
ATOM 2743 N N . HIS A 1 346 ? 38.848 14.224 4.496 1.00 86.25 346 HIS A N 1
ATOM 2744 C CA . HIS A 1 346 ? 39.902 13.240 4.300 1.00 86.25 346 HIS A CA 1
ATOM 2745 C C . HIS A 1 346 ? 39.364 12.173 3.359 1.00 86.25 346 HIS A C 1
ATOM 2747 O O . HIS A 1 346 ? 38.316 11.580 3.610 1.00 86.25 346 HIS A O 1
ATOM 2753 N N . VAL A 1 347 ? 40.055 11.980 2.241 1.00 91.06 347 VAL A N 1
ATOM 2754 C CA . VAL A 1 347 ? 39.549 11.148 1.157 1.00 91.06 347 VAL A CA 1
ATOM 2755 C C . VAL A 1 347 ? 40.418 9.914 1.000 1.00 91.06 347 VAL A C 1
ATOM 2757 O O . VAL A 1 347 ? 41.648 9.990 0.958 1.00 91.06 347 VAL A O 1
ATOM 2760 N N . TRP A 1 348 ? 39.763 8.770 0.883 1.00 90.25 348 TRP A N 1
ATOM 2761 C CA . TRP A 1 348 ? 40.355 7.502 0.511 1.00 90.25 348 TRP A CA 1
ATOM 2762 C C . TRP A 1 348 ? 39.756 7.029 -0.802 1.00 90.25 348 TRP A C 1
ATOM 2764 O O . TRP A 1 348 ? 38.569 7.202 -1.051 1.00 90.25 348 TRP A O 1
ATOM 2774 N N . ALA A 1 349 ? 40.591 6.431 -1.636 1.00 90.19 349 ALA A N 1
ATOM 2775 C CA . ALA A 1 349 ? 40.181 5.851 -2.901 1.00 90.19 349 ALA A CA 1
ATOM 2776 C C . ALA A 1 349 ? 40.776 4.449 -3.026 1.00 90.19 349 ALA A C 1
ATOM 2778 O O . ALA A 1 349 ? 41.915 4.202 -2.622 1.00 90.19 349 ALA A O 1
ATOM 2779 N N . THR A 1 350 ? 40.010 3.518 -3.570 1.00 89.31 350 THR A N 1
ATOM 2780 C CA . THR A 1 350 ? 40.453 2.138 -3.751 1.00 89.31 350 THR A CA 1
ATOM 2781 C C . THR A 1 350 ? 40.077 1.619 -5.122 1.00 89.31 350 THR A C 1
ATOM 2783 O O . THR A 1 350 ? 39.039 1.986 -5.671 1.00 89.31 350 THR A O 1
ATOM 2786 N N . ASP A 1 351 ? 40.933 0.772 -5.682 1.00 87.69 351 ASP A N 1
ATOM 2787 C CA . ASP A 1 351 ? 40.644 0.033 -6.906 1.00 87.69 351 ASP A CA 1
ATOM 2788 C C . ASP A 1 351 ? 41.403 -1.296 -6.903 1.00 87.69 351 ASP A C 1
ATOM 2790 O O . ASP A 1 351 ? 42.511 -1.383 -6.368 1.00 87.69 351 ASP A O 1
ATOM 2794 N N . ILE A 1 352 ? 40.833 -2.326 -7.523 1.00 84.19 352 ILE A N 1
ATOM 2795 C CA . ILE A 1 352 ? 41.504 -3.623 -7.685 1.00 84.19 352 ILE A CA 1
ATOM 2796 C C . ILE A 1 352 ? 42.688 -3.534 -8.655 1.00 84.19 352 ILE A C 1
ATOM 2798 O O . ILE A 1 352 ? 43.603 -4.357 -8.603 1.00 84.19 352 ILE A O 1
ATOM 2802 N N . ASN A 1 353 ? 42.687 -2.540 -9.546 1.00 84.81 353 ASN A N 1
ATOM 2803 C CA . ASN A 1 353 ? 43.702 -2.353 -10.566 1.00 84.81 353 ASN A CA 1
ATOM 2804 C C . ASN A 1 353 ? 44.730 -1.291 -10.137 1.00 84.81 353 ASN A C 1
ATOM 2806 O O . ASN A 1 353 ? 44.444 -0.097 -10.055 1.00 84.81 353 ASN A O 1
ATOM 2810 N N . GLU A 1 354 ? 45.975 -1.721 -9.921 1.00 88.12 354 GLU A N 1
ATOM 2811 C CA . GLU A 1 354 ? 47.083 -0.844 -9.517 1.00 88.12 354 GLU A CA 1
ATOM 2812 C C . GLU A 1 354 ? 47.343 0.305 -10.508 1.00 88.12 354 GLU A C 1
ATOM 2814 O O . GLU A 1 354 ? 47.715 1.410 -10.106 1.00 88.12 354 GLU A O 1
ATOM 2819 N N . THR A 1 355 ? 47.141 0.070 -11.807 1.00 86.56 355 THR A N 1
ATOM 2820 C CA . THR A 1 355 ? 47.294 1.108 -12.835 1.00 86.56 355 THR A CA 1
ATOM 2821 C C . THR A 1 355 ? 46.288 2.232 -12.609 1.00 86.56 355 THR A C 1
ATOM 2823 O O . THR A 1 355 ? 46.663 3.402 -12.622 1.00 86.56 355 THR A O 1
ATOM 2826 N N . THR A 1 356 ? 45.042 1.876 -12.311 1.00 87.31 356 THR A N 1
ATOM 2827 C CA . THR A 1 356 ? 43.942 2.798 -12.021 1.00 87.31 356 THR A CA 1
ATOM 2828 C C . THR A 1 356 ? 44.244 3.653 -10.788 1.00 87.31 356 THR A C 1
ATOM 2830 O O . THR A 1 356 ? 44.180 4.878 -10.847 1.00 87.31 356 THR A O 1
ATOM 2833 N N . VAL A 1 357 ? 44.735 3.036 -9.709 1.00 89.75 357 VAL A N 1
ATOM 2834 C CA . VAL A 1 357 ? 45.181 3.747 -8.496 1.00 89.75 357 VAL A CA 1
ATOM 2835 C C . VAL A 1 357 ? 46.282 4.768 -8.800 1.00 89.75 357 VAL A C 1
ATOM 2837 O O . VAL A 1 357 ? 46.220 5.907 -8.333 1.00 89.75 357 VAL A O 1
ATOM 2840 N N . LYS A 1 358 ? 47.284 4.400 -9.611 1.00 91.25 358 LYS A N 1
ATOM 2841 C CA . LYS A 1 358 ? 48.346 5.335 -10.029 1.00 91.25 358 LYS A CA 1
ATOM 2842 C C . LYS A 1 358 ? 47.772 6.526 -10.796 1.00 91.25 358 LYS A C 1
ATOM 2844 O O . LYS A 1 358 ? 48.201 7.653 -10.558 1.00 91.25 358 LYS A O 1
ATOM 2849 N N . LYS A 1 359 ? 46.783 6.294 -11.661 1.00 90.75 359 LYS A N 1
ATOM 2850 C CA . LYS A 1 359 ? 46.133 7.341 -12.461 1.00 90.75 359 LYS A CA 1
ATOM 2851 C C . LYS A 1 359 ? 45.273 8.287 -11.630 1.00 90.75 359 LYS A C 1
ATOM 2853 O O . LYS A 1 359 ? 45.371 9.500 -11.812 1.00 90.75 359 LYS A O 1
ATOM 2858 N N . THR A 1 360 ? 44.556 7.767 -10.639 1.00 91.38 360 THR A N 1
ATOM 2859 C CA . THR A 1 360 ? 43.887 8.583 -9.616 1.00 91.38 360 THR A CA 1
ATOM 2860 C C . THR A 1 360 ? 44.876 9.481 -8.872 1.00 91.38 360 THR A C 1
ATOM 2862 O O . THR A 1 360 ? 44.610 10.665 -8.684 1.00 91.38 360 THR A O 1
ATOM 2865 N N . ILE A 1 361 ? 46.056 8.970 -8.498 1.00 93.12 361 ILE A N 1
ATOM 2866 C CA . ILE A 1 361 ? 47.095 9.775 -7.827 1.00 93.12 361 ILE A CA 1
ATOM 2867 C C . ILE A 1 361 ? 47.672 10.850 -8.762 1.00 93.12 361 ILE A C 1
ATOM 2869 O O . ILE A 1 361 ? 47.938 11.967 -8.320 1.00 93.12 361 ILE A O 1
ATOM 2873 N N . GLU A 1 362 ? 47.879 10.539 -10.044 1.00 93.31 362 GLU A N 1
ATOM 2874 C CA . GLU A 1 362 ? 48.333 11.514 -11.046 1.00 93.31 362 GLU A CA 1
ATOM 2875 C C . GLU A 1 362 ? 47.330 12.674 -11.190 1.00 93.31 362 GLU A C 1
ATOM 2877 O O . GLU A 1 362 ? 47.730 13.837 -11.108 1.00 93.31 362 GLU A O 1
ATOM 2882 N N . ASN A 1 363 ? 46.030 12.377 -11.290 1.00 93.25 363 ASN A N 1
ATOM 2883 C CA . ASN A 1 363 ? 44.984 13.404 -11.297 1.00 93.25 363 ASN A CA 1
ATOM 2884 C C . ASN A 1 363 ? 44.892 14.151 -9.953 1.00 93.25 363 ASN A C 1
ATOM 2886 O O . ASN A 1 363 ? 44.761 15.372 -9.930 1.00 93.25 363 ASN A O 1
ATOM 2890 N N . ALA A 1 364 ? 45.043 13.475 -8.812 1.00 94.25 364 ALA A N 1
ATOM 2891 C CA . ALA A 1 364 ? 45.034 14.137 -7.505 1.00 94.25 364 ALA A CA 1
ATOM 2892 C C . ALA A 1 364 ? 46.163 15.176 -7.369 1.00 94.25 364 ALA A C 1
ATOM 2894 O O . ALA A 1 364 ? 45.949 16.254 -6.810 1.00 94.25 364 ALA A O 1
ATOM 2895 N N . LYS A 1 365 ? 47.346 14.884 -7.926 1.00 95.38 365 LYS A N 1
ATOM 2896 C CA . LYS A 1 365 ? 48.476 15.826 -7.990 1.00 95.38 365 LYS A CA 1
ATOM 2897 C C . LYS A 1 365 ? 48.192 17.012 -8.900 1.00 95.38 365 LYS A C 1
ATOM 2899 O O . LYS A 1 365 ? 48.537 18.132 -8.533 1.00 95.38 365 LYS A O 1
ATOM 2904 N N . LEU A 1 366 ? 47.546 16.785 -10.047 1.00 94.50 366 LEU A N 1
ATOM 2905 C CA . LEU A 1 366 ? 47.133 17.858 -10.958 1.00 94.50 366 LEU A CA 1
ATOM 2906 C C . LEU A 1 366 ? 46.276 18.911 -10.237 1.00 94.50 366 LEU A C 1
ATOM 2908 O O . LEU A 1 366 ? 46.438 20.106 -10.472 1.00 94.50 366 LEU A O 1
ATOM 2912 N N . HIS A 1 367 ? 45.422 18.471 -9.311 1.00 94.00 367 HIS A N 1
ATOM 2913 C CA . HIS A 1 367 ? 44.544 19.342 -8.528 1.00 94.00 367 HIS A CA 1
ATOM 2914 C C . HIS A 1 367 ? 45.096 19.746 -7.150 1.00 94.00 367 HIS A C 1
ATOM 2916 O O . HIS A 1 367 ? 44.410 20.448 -6.407 1.00 94.00 367 HIS A O 1
ATOM 2922 N N . GLY A 1 368 ? 46.313 19.325 -6.786 1.00 93.88 368 GLY A N 1
ATOM 2923 C CA . GLY A 1 368 ? 46.943 19.661 -5.502 1.00 93.88 368 GLY A CA 1
ATOM 2924 C C . GLY A 1 368 ? 46.242 19.073 -4.270 1.00 93.88 368 GLY A C 1
ATOM 2925 O O . GLY A 1 368 ? 46.301 19.661 -3.189 1.00 93.88 368 GLY A O 1
ATOM 2926 N N . VAL A 1 369 ? 45.550 17.937 -4.416 1.00 93.25 369 VAL A N 1
ATOM 2927 C CA . VAL A 1 369 ? 44.824 17.262 -3.321 1.00 93.25 369 VAL A CA 1
ATOM 2928 C C . VAL A 1 369 ? 45.472 15.951 -2.868 1.00 93.25 369 VAL A C 1
ATOM 2930 O O . VAL A 1 369 ? 44.959 15.289 -1.968 1.00 93.25 369 VAL A O 1
ATOM 2933 N N . ASP A 1 370 ? 46.622 15.582 -3.427 1.00 89.94 370 ASP A N 1
ATOM 2934 C CA . ASP A 1 370 ? 47.341 14.327 -3.166 1.00 89.94 370 ASP A CA 1
ATOM 2935 C C . ASP A 1 370 ? 47.819 14.158 -1.711 1.00 89.94 370 ASP A C 1
ATOM 2937 O O . ASP A 1 370 ? 47.992 13.038 -1.235 1.00 89.94 370 ASP A O 1
ATOM 2941 N N . ALA A 1 371 ? 47.959 15.250 -0.955 1.00 86.44 371 ALA A N 1
ATOM 2942 C CA . ALA A 1 371 ? 48.224 15.184 0.484 1.00 86.44 371 ALA A CA 1
ATOM 2943 C C . ALA A 1 371 ? 46.999 14.743 1.316 1.00 86.44 371 ALA A C 1
ATOM 2945 O O . ALA A 1 371 ? 47.153 14.227 2.427 1.00 86.44 371 ALA A O 1
ATOM 2946 N N . ARG A 1 372 ? 45.782 14.962 0.797 1.00 86.25 372 ARG A N 1
ATOM 2947 C CA . ARG A 1 372 ? 44.500 14.716 1.489 1.00 86.25 372 ARG A CA 1
ATOM 2948 C C . ARG A 1 372 ? 43.700 13.555 0.896 1.00 86.25 372 ARG A C 1
ATOM 2950 O O . ARG A 1 372 ? 42.790 13.063 1.561 1.00 86.25 372 ARG A O 1
ATOM 2957 N N . LEU A 1 373 ? 44.069 13.103 -0.300 1.00 91.38 373 LEU A N 1
ATOM 2958 C CA . LEU A 1 373 ? 43.521 11.939 -0.983 1.00 91.38 373 LEU A CA 1
ATOM 2959 C C . LEU A 1 373 ? 44.542 10.800 -0.950 1.00 91.38 373 LEU A C 1
ATOM 2961 O O . LEU A 1 373 ? 45.615 10.893 -1.543 1.00 91.38 373 LEU A O 1
ATOM 2965 N N . LYS A 1 374 ? 44.205 9.703 -0.270 1.00 90.38 374 LYS A N 1
ATOM 2966 C CA . LYS A 1 374 ? 45.030 8.489 -0.222 1.00 90.38 374 LYS A CA 1
ATOM 2967 C C . LYS A 1 374 ? 44.391 7.395 -1.062 1.00 90.38 374 LYS A C 1
ATOM 2969 O O . LYS A 1 374 ? 43.323 6.909 -0.707 1.00 90.38 374 LYS A O 1
ATOM 2974 N N . ALA A 1 375 ? 45.064 6.979 -2.130 1.00 89.38 375 ALA A N 1
ATOM 2975 C CA . ALA A 1 375 ? 44.602 5.884 -2.974 1.00 89.38 375 ALA A CA 1
ATOM 2976 C C . ALA A 1 375 ? 45.427 4.606 -2.741 1.00 89.38 375 ALA A C 1
ATOM 2978 O O . ALA A 1 375 ? 46.642 4.692 -2.548 1.00 89.38 375 ALA A O 1
ATOM 2979 N N . ALA A 1 376 ? 44.788 3.435 -2.754 1.00 88.25 376 ALA A N 1
ATOM 2980 C CA . ALA A 1 376 ? 45.460 2.146 -2.579 1.00 88.25 376 ALA A CA 1
ATOM 2981 C C . ALA A 1 376 ? 44.849 1.043 -3.452 1.00 88.25 376 ALA A C 1
ATOM 2983 O O . ALA A 1 376 ? 43.643 1.028 -3.694 1.00 88.25 376 ALA A O 1
ATOM 2984 N N . THR A 1 377 ? 45.690 0.100 -3.887 1.00 88.31 377 THR A N 1
ATOM 2985 C CA . THR A 1 377 ? 45.230 -1.103 -4.591 1.00 88.31 377 THR A CA 1
ATOM 2986 C C . THR A 1 377 ? 44.616 -2.067 -3.589 1.00 88.31 377 THR A C 1
ATOM 2988 O O . THR A 1 377 ? 45.291 -2.483 -2.646 1.00 88.31 377 THR A O 1
ATOM 2991 N N . ALA A 1 378 ? 43.341 -2.386 -3.772 1.00 80.06 378 ALA A N 1
ATOM 2992 C CA . ALA A 1 378 ? 42.529 -3.059 -2.773 1.00 80.06 378 ALA A CA 1
ATOM 2993 C C . ALA A 1 378 ? 41.346 -3.782 -3.415 1.00 80.06 378 ALA A C 1
ATOM 2995 O O . ALA A 1 378 ? 40.675 -3.221 -4.280 1.00 80.06 378 ALA A O 1
ATOM 2996 N N . ASP A 1 379 ? 41.061 -4.993 -2.942 1.00 72.19 379 ASP A N 1
ATOM 2997 C CA . ASP A 1 379 ? 39.780 -5.645 -3.202 1.00 72.19 379 ASP A CA 1
ATOM 2998 C C . ASP A 1 379 ? 38.716 -5.075 -2.254 1.00 72.19 379 ASP A C 1
ATOM 3000 O O . ASP A 1 379 ? 38.986 -4.838 -1.074 1.00 72.19 379 ASP A O 1
ATOM 3004 N N . VAL A 1 380 ? 37.504 -4.882 -2.775 1.00 61.72 380 VAL A N 1
ATOM 3005 C CA . VAL A 1 380 ? 36.303 -4.407 -2.069 1.00 61.72 380 VAL A CA 1
ATOM 3006 C C . VAL A 1 380 ? 36.032 -5.231 -0.798 1.00 61.72 380 VAL A C 1
ATOM 3008 O O . VAL A 1 380 ? 35.425 -4.738 0.151 1.00 61.72 380 VAL A O 1
ATOM 3011 N N . PHE A 1 381 ? 36.510 -6.481 -0.769 1.00 56.16 381 PHE A N 1
ATOM 3012 C CA . PHE A 1 381 ? 36.335 -7.438 0.325 1.00 56.16 381 PHE A CA 1
ATOM 3013 C C . PHE A 1 381 ? 37.533 -7.555 1.291 1.00 56.16 381 PHE A C 1
ATOM 3015 O O . PHE A 1 381 ? 37.458 -8.319 2.258 1.00 56.16 381 PHE A O 1
ATOM 3022 N N . ASP A 1 382 ? 38.638 -6.823 1.091 1.00 60.16 382 ASP A N 1
ATOM 3023 C CA . ASP A 1 382 ? 39.788 -6.884 2.007 1.00 60.16 382 ASP A CA 1
ATOM 3024 C C . ASP A 1 382 ? 39.635 -5.914 3.194 1.00 60.16 382 ASP A C 1
ATOM 3026 O O . ASP A 1 382 ? 40.132 -4.785 3.216 1.00 60.16 382 ASP A O 1
ATOM 3030 N N . HIS A 1 383 ? 38.959 -6.394 4.241 1.00 53.34 383 HIS A N 1
ATOM 3031 C CA . HIS A 1 383 ? 38.705 -5.658 5.486 1.00 53.34 383 HIS A CA 1
ATOM 3032 C C . HIS A 1 383 ? 39.971 -5.171 6.220 1.00 53.34 383 HIS A C 1
ATOM 3034 O O . HIS A 1 383 ? 39.872 -4.318 7.105 1.00 53.34 383 HIS A O 1
ATOM 3040 N N . LYS A 1 384 ? 41.168 -5.682 5.889 1.00 56.88 384 LYS A N 1
ATOM 3041 C CA . LYS A 1 384 ? 42.420 -5.290 6.564 1.00 56.88 384 LYS A CA 1
ATOM 3042 C C . LYS A 1 384 ? 42.846 -3.858 6.257 1.00 56.88 384 LYS A C 1
ATOM 3044 O O . LYS A 1 384 ? 43.609 -3.282 7.029 1.00 56.88 384 LYS A O 1
ATOM 3049 N N . ILE A 1 385 ? 42.344 -3.274 5.173 1.00 53.53 385 ILE A N 1
ATOM 3050 C CA . ILE A 1 385 ? 42.688 -1.912 4.741 1.00 53.53 385 ILE A CA 1
ATOM 3051 C C . ILE A 1 385 ? 41.994 -0.851 5.612 1.00 53.53 385 ILE A C 1
ATOM 3053 O O . ILE A 1 385 ? 42.512 0.254 5.776 1.00 53.53 385 ILE A O 1
ATOM 3057 N N . PHE A 1 386 ? 40.880 -1.219 6.253 1.00 54.19 386 PHE A N 1
ATOM 3058 C CA . PHE A 1 386 ? 40.098 -0.363 7.154 1.00 54.19 386 PHE A CA 1
ATOM 3059 C C . PHE A 1 386 ? 40.381 -0.627 8.640 1.00 54.19 386 PHE A C 1
ATOM 3061 O O . PHE A 1 386 ? 39.800 0.012 9.513 1.00 54.19 386 PHE A O 1
ATOM 3068 N N . ALA A 1 387 ? 41.277 -1.566 8.959 1.00 46.66 387 ALA A N 1
ATOM 3069 C CA . ALA A 1 387 ? 41.599 -1.900 10.338 1.00 46.66 387 ALA A CA 1
ATOM 3070 C C . ALA A 1 387 ? 42.340 -0.734 11.026 1.00 46.66 387 ALA A C 1
ATOM 3072 O O . ALA A 1 387 ? 43.521 -0.495 10.773 1.00 46.66 387 ALA A O 1
ATOM 3073 N N . GLY A 1 388 ? 41.643 -0.034 11.929 1.00 53.00 388 GLY A N 1
ATOM 3074 C CA . GLY A 1 388 ? 42.214 0.999 12.804 1.00 53.00 388 GLY A CA 1
ATOM 3075 C C . GLY A 1 388 ? 41.933 2.455 12.416 1.00 53.00 388 GLY A C 1
ATOM 3076 O O . GLY A 1 388 ? 42.665 3.331 12.880 1.00 53.00 388 GLY A O 1
ATOM 3077 N N . LYS A 1 389 ? 40.912 2.726 11.594 1.00 50.91 389 LYS A N 1
ATOM 3078 C CA . LYS A 1 389 ? 40.397 4.078 11.333 1.00 50.91 389 LYS A CA 1
ATOM 3079 C C . LYS A 1 389 ? 38.905 4.167 11.581 1.00 50.91 389 LYS A C 1
ATOM 3081 O O . LYS A 1 389 ? 38.209 3.209 11.183 1.00 50.91 389 LYS A O 1
#

Secondary structure (DSSP, 8-state):
--GGGS-S-HHHHHHHHHHHHHHHHHH--EEEETTEEEE--TTS--GGGGHHHHHHHHHHHHHHHHHHHTTS-TT--EEEEEES-TT-HHHHHHHHH-TTEEEEEEES-HHHHHHHHHHHHHTT-TTTEEEEE-BTTBSGGGTT--EEEEEEE---B-TTS-TT----TTGGGTB-GGGHHHHHHHHHHTTSEEEEEEEEEE--TTTS-HHHHHHHHHHTT--------------SS-S----S--SSGGGTTT-------HHHHHHHHHH--EEEETTEEEE--TTS---TT-HHHHHHHHHHHHHHHHHHHHHS-TT--EEEEEES-TT-HHHHHHHHH-TTEEEEEEES-HHHHHHHHHHHHHTT-TTTEEEEE--TT-GGGGTT-

Radius of gyration: 26.83 Å; Cα contacts (8 Å, |Δi|>4): 605; chains: 1; bounding box: 74×44×60 Å